Protein AF-A0A4Y2M1C1-F1 (afdb_monomer_lite)

Sequence (516 aa):
MEKAYDKTWRYGILKDLYGIGFKGNLPIFIQNFLKTRSFRVRIGNTLSDGFYQEEGVPQGSVLSVILFIIKINEVIKQLPTGVSGSLFVDDLEIHCSGEDMGFVERKLQEAVNKISEWGKKNGFQISSQKTVTIHFCRRRGLHLDPKLLLHDCTIPIVRDAKYLGLIFDSKLTFKPHVNYLKRKCIQSLNIIKMLSGTSYGAEPSALLKVYKALIQSKLDYGCVVYGSASKSVLKALDTVHHQGLRLSLGAFRTSPIQSIYVLCKEPSLEIRRERLTLNTFFKIKSNSSHPMHYKVINPIYGSLFSLRLSFTPAFGFRVGGILRNLNINDFPILEKVDEFPPWKDIKLNFIDDFEHLPKSTTSTLVYRSIFYEHRHRFSNHEPVFTDGSKSEGHVGTAVAMGNTVVSERLHKFCSVFTSEIYGIYLALTKMDSFNKNFIVYTDSKSAIEALKKINTLSHPLALKCAEMHQYLTEKGLKIAFCWIPGHAGISGNEEADQASKTASLMLENFVPLGDA

Foldseek 3Di:
DPPLQLQFALVLLLVLCVVVPDDDPPSVVSNVQAPFDWDWDDDPPDIHDIDTRPDGHDPPDPVSQVSSCSNCVCLQVQQDPQKHWDDDRPDIDIAHDDPDQVVRLVRVQSSLVSSLVVCVVRRHDDDLVPAADEAQDPDPDDDDDHFHDHPNHTHHYDQWDDDPNAIAGSPRQSLVRLVVLLVQLVVLVVVLVVQFDDVHHDQLVVLLVSCCVRRVVSLLPCLLRNVLHDPVSVVSSQVSVQSSLCSSHVHDPPDDSVVSCVVSVHDGSNVVSLVSLVLVLLVLCLDPPRPCNCCQCVPPCPVVCVVPVVDRGDSNVVNVVSCVVVVHDDFAANHQPPFDDPPDDLDAAADEQCVPPDPVPDALVNLVVSVVVVCVVVVQAFEKEKAWDADQQWTKIWIDTDPDIDIATEGNLADRLNRQLVRLLVSLVPDDDAQGEYEYEYQPPVNVVLLVPDHSPGFRSSVSSSVSVVVVVVSVYHYYYYHGHPPSPPPRHVVRVVRRVVHDHHPGHYYYSVSD

Structure (mmCIF, N/CA/C/O backbone):
data_AF-A0A4Y2M1C1-F1
#
_entry.id   AF-A0A4Y2M1C1-F1
#
loop_
_atom_site.group_PDB
_atom_site.id
_atom_site.type_symbol
_atom_site.label_atom_id
_atom_site.label_alt_id
_atom_site.label_comp_id
_atom_site.label_asym_id
_atom_site.label_entity_id
_atom_site.label_seq_id
_atom_site.pdbx_PDB_ins_code
_atom_site.Cartn_x
_atom_site.Cartn_y
_atom_site.Cartn_z
_atom_site.occupancy
_atom_site.B_iso_or_equiv
_atom_site.auth_seq_id
_atom_site.auth_comp_id
_atom_site.auth_asym_id
_atom_site.auth_atom_id
_atom_site.pdbx_PDB_model_num
ATOM 1 N N . MET A 1 1 ? -25.377 2.148 10.829 1.00 71.44 1 MET A N 1
ATOM 2 C CA . MET A 1 1 ? -26.801 2.541 10.607 1.00 71.44 1 MET A CA 1
ATOM 3 C C . MET A 1 1 ? -27.740 1.330 10.694 1.00 71.44 1 MET A C 1
ATOM 5 O O . MET A 1 1 ? -27.253 0.218 10.877 1.00 71.44 1 MET A O 1
ATOM 9 N N . GLU A 1 2 ? -29.066 1.499 10.578 1.00 71.88 2 GLU A N 1
ATOM 10 C CA . GLU A 1 2 ? -30.020 0.377 10.437 1.00 71.88 2 GLU A CA 1
ATOM 11 C C . GLU A 1 2 ? -30.509 0.227 8.993 1.00 71.88 2 GLU A C 1
ATOM 13 O O . GLU A 1 2 ? -31.069 1.171 8.443 1.00 71.88 2 GLU A O 1
ATOM 18 N N . LYS A 1 3 ? -30.334 -0.967 8.398 1.00 71.06 3 LYS A N 1
ATOM 19 C CA . LYS A 1 3 ? -30.807 -1.313 7.039 1.00 71.06 3 LYS A CA 1
ATOM 20 C C . LYS A 1 3 ? -30.492 -0.224 5.995 1.00 71.06 3 LYS A C 1
ATOM 22 O O . LYS A 1 3 ? -31.367 0.225 5.261 1.00 71.06 3 LYS A O 1
ATOM 27 N N . ALA A 1 4 ? -29.237 0.228 5.963 1.00 68.38 4 ALA A N 1
ATOM 28 C CA . ALA A 1 4 ? -28.841 1.443 5.249 1.00 68.38 4 ALA A CA 1
ATOM 29 C C . ALA A 1 4 ? -29.140 1.383 3.736 1.00 68.38 4 ALA A C 1
ATOM 31 O O . ALA A 1 4 ? -29.705 2.326 3.183 1.00 68.38 4 ALA A O 1
ATOM 32 N N . TYR A 1 5 ? -28.849 0.246 3.093 1.00 73.50 5 TYR A N 1
ATOM 33 C CA . TYR A 1 5 ? -29.121 0.019 1.668 1.00 73.50 5 TYR A CA 1
ATOM 34 C C . TYR A 1 5 ? -30.623 0.011 1.355 1.00 73.50 5 TYR A C 1
ATOM 36 O O . TYR A 1 5 ? -31.033 0.564 0.339 1.00 73.50 5 TYR A O 1
ATOM 44 N N . ASP A 1 6 ? -31.446 -0.543 2.247 1.00 72.50 6 ASP A N 1
ATOM 45 C CA . ASP A 1 6 ? -32.891 -0.706 2.031 1.00 72.50 6 ASP A CA 1
ATOM 46 C C . ASP A 1 6 ? -33.675 0.591 2.262 1.00 72.50 6 ASP A C 1
ATOM 48 O O . ASP A 1 6 ? -34.798 0.727 1.789 1.00 72.50 6 ASP A O 1
ATOM 52 N N . LYS A 1 7 ? -33.089 1.546 2.994 1.00 76.75 7 LYS A N 1
ATOM 53 C CA . LYS A 1 7 ? -33.722 2.821 3.364 1.00 76.75 7 LYS A CA 1
ATOM 54 C C . LYS A 1 7 ? -33.182 4.033 2.601 1.00 76.75 7 LYS A C 1
ATOM 56 O O . LYS A 1 7 ? -33.562 5.163 2.889 1.00 76.75 7 LYS A O 1
ATOM 61 N N . THR A 1 8 ? -32.268 3.826 1.654 1.00 78.44 8 THR A N 1
ATOM 62 C CA . THR A 1 8 ? -31.673 4.938 0.902 1.00 78.44 8 THR A CA 1
ATOM 63 C C . THR A 1 8 ? -32.717 5.588 -0.008 1.00 78.44 8 THR A C 1
ATOM 65 O O . THR A 1 8 ? -33.238 4.936 -0.912 1.00 78.44 8 THR A O 1
ATOM 68 N N . TRP A 1 9 ? -32.982 6.880 0.195 1.00 83.44 9 TRP A N 1
ATOM 69 C CA . TRP A 1 9 ? -34.006 7.610 -0.552 1.00 83.44 9 TRP A CA 1
ATOM 70 C C . TRP A 1 9 ? -33.651 7.782 -2.038 1.00 83.44 9 TRP A C 1
ATOM 72 O O . TRP A 1 9 ? -32.734 8.534 -2.389 1.00 83.44 9 TRP A O 1
ATOM 82 N N . ARG A 1 10 ? -34.402 7.119 -2.930 1.00 84.69 10 ARG A N 1
ATOM 83 C CA . ARG A 1 10 ? -34.091 7.039 -4.377 1.00 84.69 10 ARG A CA 1
ATOM 84 C C . ARG A 1 10 ? -34.072 8.391 -5.080 1.00 84.69 10 ARG A C 1
ATOM 86 O O . ARG A 1 10 ? -33.157 8.678 -5.851 1.00 84.69 10 ARG A O 1
ATOM 93 N N . TYR A 1 11 ? -35.066 9.235 -4.806 1.00 85.12 11 TYR A N 1
ATOM 94 C CA . TYR A 1 11 ? -35.112 10.584 -5.373 1.00 85.12 11 TYR A CA 1
ATOM 95 C C . TYR A 1 11 ? -33.940 11.436 -4.874 1.00 85.12 11 TYR A C 1
ATOM 97 O O . TYR A 1 11 ? -33.340 12.182 -5.646 1.00 85.12 11 TYR A O 1
ATOM 105 N N . GLY A 1 12 ? -33.562 11.261 -3.603 1.00 85.19 12 GLY A N 1
ATOM 106 C CA . GLY A 1 12 ? -32.384 11.890 -3.020 1.00 85.19 12 GLY A CA 1
ATOM 107 C C . GLY A 1 12 ? -31.105 11.560 -3.789 1.00 85.19 12 GLY A C 1
ATOM 108 O O . GLY A 1 12 ? -30.345 12.473 -4.082 1.00 85.19 12 GLY A O 1
ATOM 109 N N . ILE A 1 13 ? -30.898 10.295 -4.172 1.00 87.06 13 ILE A N 1
ATOM 110 C CA . ILE A 1 13 ? -29.743 9.875 -4.988 1.00 87.06 13 ILE A CA 1
ATOM 111 C C . ILE A 1 13 ? -29.734 10.599 -6.341 1.00 87.06 13 ILE A C 1
ATOM 113 O O . ILE A 1 13 ? -28.708 11.135 -6.748 1.00 87.06 13 ILE A O 1
ATOM 117 N N . LEU A 1 14 ? -30.871 10.629 -7.046 1.00 88.50 14 LEU A N 1
ATOM 118 C CA . LEU A 1 14 ? -30.966 11.276 -8.362 1.00 88.50 14 LEU A CA 1
ATOM 119 C C . LEU A 1 14 ? -30.714 12.786 -8.278 1.00 88.50 14 LEU A C 1
ATOM 121 O O . LEU A 1 14 ? -30.056 13.351 -9.151 1.00 88.50 14 LEU A O 1
ATOM 125 N N . LYS A 1 15 ? -31.195 13.428 -7.208 1.00 88.00 15 LYS A N 1
ATOM 126 C CA . LYS A 1 15 ? -30.933 14.842 -6.932 1.00 88.00 15 LYS A CA 1
ATOM 127 C C . LYS A 1 15 ? -29.449 15.102 -6.673 1.00 88.00 15 LYS A C 1
ATOM 129 O O . LYS A 1 15 ? -28.907 16.057 -7.223 1.00 88.00 15 LYS A O 1
ATOM 134 N N . ASP A 1 16 ? -28.801 14.257 -5.877 1.00 88.56 16 ASP A N 1
ATOM 135 C CA . ASP A 1 16 ? -27.382 14.408 -5.547 1.00 88.56 16 ASP A CA 1
ATOM 136 C C . ASP A 1 16 ? -26.507 14.175 -6.791 1.00 88.56 16 ASP A C 1
ATOM 138 O O . ASP A 1 16 ? -25.596 14.955 -7.056 1.00 88.56 16 ASP A O 1
ATOM 142 N N . LEU A 1 17 ? -26.847 13.190 -7.634 1.00 89.25 17 LEU A N 1
ATOM 143 C CA . LEU A 1 17 ? -26.194 12.968 -8.933 1.00 89.25 17 LEU A CA 1
ATOM 144 C C . LEU A 1 17 ? -26.300 14.189 -9.852 1.00 89.25 17 LEU A C 1
ATOM 146 O O . LEU A 1 17 ? -25.304 14.602 -10.448 1.00 89.25 17 LEU A O 1
ATOM 150 N N . TYR A 1 18 ? -27.491 14.785 -9.944 1.00 88.50 18 TYR A N 1
ATOM 151 C CA . TYR A 1 18 ? -27.689 16.013 -10.709 1.00 88.50 18 TYR A CA 1
ATOM 152 C C . TYR A 1 18 ? -26.870 17.179 -10.131 1.00 88.50 18 TYR A C 1
ATOM 154 O O . TYR A 1 18 ? -26.247 17.925 -10.884 1.00 88.50 18 TYR A O 1
ATOM 162 N N . GLY A 1 19 ? -26.818 17.303 -8.799 1.00 87.31 19 GLY A N 1
ATOM 163 C CA . GLY A 1 19 ? -26.030 18.318 -8.094 1.00 87.31 19 GLY A CA 1
ATOM 164 C C . GLY A 1 19 ? -24.516 18.186 -8.295 1.00 87.31 19 GLY A C 1
ATOM 165 O O . GLY A 1 19 ? -23.826 19.199 -8.353 1.00 87.31 19 GLY A O 1
ATOM 166 N N . ILE A 1 20 ? -24.006 16.962 -8.466 1.00 88.31 20 ILE A N 1
ATOM 167 C CA . ILE A 1 20 ? -22.595 16.683 -8.797 1.00 88.31 20 ILE A CA 1
ATOM 168 C C . ILE A 1 20 ? -22.270 17.036 -10.264 1.00 88.31 20 ILE A C 1
ATOM 170 O O . ILE A 1 20 ? -21.105 17.152 -10.633 1.00 88.31 20 ILE A O 1
ATOM 174 N N . GLY A 1 21 ? -23.285 17.258 -11.105 1.00 90.00 21 GLY A N 1
ATOM 175 C CA . GLY A 1 21 ? -23.121 17.658 -12.504 1.00 90.00 21 GLY A CA 1
ATOM 176 C C . GLY A 1 21 ? -23.366 16.539 -13.516 1.00 90.00 21 GLY A C 1
ATOM 177 O O . GLY A 1 21 ? -23.189 16.764 -14.714 1.00 90.00 21 GLY A O 1
ATOM 178 N N . PHE A 1 22 ? -23.821 15.357 -13.085 1.00 87.25 22 PHE A N 1
ATOM 179 C CA . PHE A 1 22 ? -24.214 14.301 -14.017 1.00 87.25 22 PHE A CA 1
ATOM 180 C C . PHE A 1 22 ? -25.509 14.679 -14.743 1.00 87.25 22 PHE A C 1
ATOM 182 O O . PHE A 1 22 ? -26.557 14.885 -14.130 1.00 87.25 22 PHE A O 1
ATOM 189 N N . LYS A 1 23 ? -25.436 14.746 -16.075 1.00 87.69 23 LYS A N 1
ATOM 190 C CA . LYS A 1 23 ? -26.544 15.116 -16.969 1.00 87.69 23 LYS A CA 1
ATOM 191 C C . LYS A 1 23 ? -26.656 14.129 -18.139 1.00 87.69 23 LYS A C 1
ATOM 193 O O . LYS A 1 23 ? -25.765 13.313 -18.364 1.00 87.69 23 LYS A O 1
ATOM 198 N N . GLY A 1 24 ? -27.760 14.201 -18.884 1.00 88.25 24 GLY A N 1
ATOM 199 C CA . GLY A 1 24 ? -27.996 13.375 -20.073 1.00 88.25 24 GLY A CA 1
ATOM 200 C C . GLY A 1 24 ? -28.459 11.950 -19.752 1.00 88.25 24 GLY A C 1
ATOM 201 O O . GLY A 1 24 ? -29.277 11.737 -18.858 1.00 88.25 24 GLY A O 1
ATOM 202 N N . ASN A 1 25 ? -27.943 10.968 -20.494 1.00 89.25 25 ASN A N 1
ATOM 203 C CA . ASN A 1 25 ? -28.447 9.588 -20.467 1.00 89.25 25 ASN A CA 1
ATOM 204 C C . ASN A 1 25 ? -28.099 8.816 -19.186 1.00 89.25 25 ASN A C 1
ATOM 206 O O . ASN A 1 25 ? -28.823 7.894 -18.812 1.00 89.25 25 ASN A O 1
ATOM 210 N N . LEU A 1 26 ? -27.017 9.180 -18.492 1.00 87.75 26 LEU A N 1
ATOM 211 C CA . LEU A 1 26 ? -26.563 8.444 -17.311 1.00 87.75 26 LEU A CA 1
ATOM 212 C C . LEU A 1 26 ? -27.557 8.538 -16.129 1.00 87.75 26 LEU A C 1
ATOM 214 O O . LEU A 1 26 ? -27.946 7.487 -15.618 1.00 87.75 26 LEU A O 1
ATOM 218 N N . PRO A 1 27 ? -28.048 9.726 -15.710 1.00 87.94 27 PRO A N 1
ATOM 219 C CA . PRO A 1 27 ? -29.110 9.813 -14.704 1.00 87.94 27 PRO A CA 1
ATOM 220 C C . PRO A 1 27 ? -30.395 9.066 -15.084 1.00 87.94 27 PRO A C 1
ATOM 222 O O . PRO A 1 27 ? -31.027 8.476 -14.211 1.00 87.94 27 PRO A O 1
ATOM 225 N N . ILE A 1 28 ? -30.766 9.041 -16.372 1.00 88.62 28 ILE A N 1
ATOM 226 C CA . ILE A 1 28 ? -31.945 8.307 -16.870 1.00 88.62 28 ILE A CA 1
ATOM 227 C C . ILE A 1 28 ? -31.738 6.798 -16.704 1.00 88.62 28 ILE A C 1
ATOM 229 O O . ILE A 1 28 ? -32.614 6.097 -16.197 1.00 88.62 28 ILE A O 1
ATOM 233 N N . PHE A 1 29 ? -30.554 6.298 -17.067 1.00 90.44 29 PHE A N 1
ATOM 234 C CA . PHE A 1 29 ? -30.182 4.904 -16.844 1.00 90.44 29 PHE A CA 1
ATOM 235 C C . PHE A 1 29 ? -30.246 4.538 -15.356 1.00 90.44 29 PHE A C 1
ATOM 237 O O . PHE A 1 29 ? -30.855 3.531 -15.001 1.00 90.44 29 PHE A O 1
ATOM 244 N N . ILE A 1 30 ? -29.686 5.374 -14.476 1.00 90.19 30 ILE A N 1
ATOM 245 C CA . ILE A 1 30 ? -29.712 5.146 -13.023 1.00 90.19 30 ILE A CA 1
ATOM 246 C C . ILE A 1 30 ? -31.150 5.187 -12.489 1.00 90.19 30 ILE A C 1
ATOM 248 O O . ILE A 1 30 ? -31.534 4.341 -11.683 1.00 90.19 30 ILE A O 1
ATOM 252 N N . GLN A 1 31 ? -31.976 6.119 -12.963 1.00 89.31 31 GLN A N 1
ATOM 253 C CA . GLN A 1 31 ? -33.388 6.188 -12.597 1.00 89.31 31 GLN A CA 1
ATOM 254 C C . GLN A 1 31 ? -34.124 4.899 -12.980 1.00 89.31 31 GLN A C 1
ATOM 256 O O . GLN A 1 31 ? -34.853 4.347 -12.158 1.00 89.31 31 GLN A O 1
ATOM 261 N N . ASN A 1 32 ? -33.913 4.393 -14.196 1.00 88.56 32 ASN A N 1
ATOM 262 C CA . ASN A 1 32 ? -34.500 3.131 -14.647 1.00 88.56 32 ASN A CA 1
ATOM 263 C C . ASN A 1 32 ? -33.947 1.934 -13.866 1.00 88.56 32 ASN A C 1
ATOM 265 O O . ASN A 1 32 ? -34.693 1.019 -13.532 1.00 88.56 32 ASN A O 1
ATOM 269 N N . PHE A 1 33 ? -32.662 1.959 -13.507 1.00 87.88 33 PHE A N 1
ATOM 270 C CA . PHE A 1 33 ? -32.041 0.934 -12.674 1.00 87.88 33 PHE A CA 1
ATOM 271 C C . PHE A 1 33 ? -32.681 0.845 -11.278 1.00 87.88 33 PHE A C 1
ATOM 273 O O . PHE A 1 33 ? -32.842 -0.266 -10.764 1.00 87.88 33 PHE A O 1
ATOM 280 N N . LEU A 1 34 ? -33.053 1.985 -10.686 1.00 85.88 34 LEU A N 1
ATOM 281 C CA . LEU A 1 34 ? -33.686 2.073 -9.365 1.00 85.88 34 LEU A CA 1
ATOM 282 C C . LEU A 1 34 ? -35.203 1.816 -9.389 1.00 85.88 34 LEU A C 1
ATOM 284 O O . LEU A 1 34 ? -35.771 1.474 -8.353 1.00 85.88 34 LEU A O 1
ATOM 288 N N . LYS A 1 35 ? -35.871 1.978 -10.538 1.00 84.25 35 LYS A N 1
ATOM 289 C CA . LYS A 1 35 ? -37.320 1.767 -10.684 1.00 84.25 35 LYS A CA 1
ATOM 290 C C . LYS A 1 35 ? -37.694 0.279 -10.742 1.00 84.25 35 LYS A C 1
ATOM 292 O O . LYS A 1 35 ? -36.907 -0.567 -11.163 1.00 84.25 35 LYS A O 1
ATOM 297 N N . THR A 1 36 ? -38.934 -0.016 -10.327 1.00 75.25 36 THR A N 1
ATOM 298 C CA . THR A 1 36 ? -39.643 -1.295 -10.557 1.00 75.25 36 THR A CA 1
ATOM 299 C C . THR A 1 36 ? -38.836 -2.546 -10.194 1.00 75.25 36 THR A C 1
ATOM 301 O O . THR A 1 36 ? -38.647 -3.445 -11.013 1.00 75.25 36 THR A O 1
ATOM 304 N N . ARG A 1 37 ? -38.338 -2.613 -8.955 1.00 74.94 37 ARG A N 1
ATOM 305 C CA . ARG A 1 37 ? -37.625 -3.790 -8.441 1.00 74.94 37 ARG A CA 1
ATOM 306 C C . ARG A 1 37 ? -38.534 -4.627 -7.555 1.00 74.94 37 ARG A C 1
ATOM 308 O O . ARG A 1 37 ? -39.185 -4.104 -6.655 1.00 74.94 37 ARG A O 1
ATOM 315 N N . SER A 1 38 ? -38.545 -5.930 -7.804 1.00 81.75 38 SER A N 1
ATOM 316 C CA . SER A 1 38 ? -39.160 -6.918 -6.926 1.00 81.75 38 SER A CA 1
ATOM 317 C C . SER A 1 38 ? -38.194 -8.069 -6.679 1.00 81.75 38 SER A C 1
ATOM 319 O O . SER A 1 38 ? -37.316 -8.338 -7.502 1.00 81.75 38 SER A O 1
ATOM 321 N N . PHE A 1 39 ? -38.334 -8.734 -5.538 1.00 83.31 39 PHE A N 1
ATOM 322 C CA . PHE A 1 39 ? -37.587 -9.947 -5.225 1.00 83.31 39 PHE A CA 1
ATOM 323 C C . PHE A 1 39 ? -38.504 -11.005 -4.609 1.00 83.31 39 PHE A C 1
ATOM 325 O O . PHE A 1 39 ? -39.583 -10.704 -4.098 1.00 83.31 39 PHE A O 1
ATOM 332 N N . ARG A 1 40 ? -38.072 -12.265 -4.696 1.00 87.19 40 ARG A N 1
ATOM 333 C CA . ARG A 1 40 ? -38.721 -13.441 -4.103 1.00 87.19 40 ARG A CA 1
ATOM 334 C C . ARG A 1 40 ? -37.648 -14.340 -3.512 1.00 87.19 40 ARG A C 1
ATOM 336 O O . ARG A 1 40 ? -36.540 -14.405 -4.044 1.00 87.19 40 ARG A O 1
ATOM 343 N N . VAL A 1 41 ? -37.975 -15.047 -2.441 1.00 87.88 41 VAL A N 1
ATOM 344 C CA . VAL A 1 41 ? -37.089 -16.031 -1.814 1.00 87.88 41 VAL A CA 1
ATOM 345 C C . VAL A 1 41 ? -37.477 -17.419 -2.313 1.00 87.88 41 VAL A C 1
ATOM 347 O O . VAL A 1 41 ? -38.655 -17.770 -2.311 1.00 87.88 41 VAL A O 1
ATOM 350 N N . ARG A 1 42 ? -36.495 -18.217 -2.746 1.00 91.81 42 ARG A N 1
ATOM 351 C CA . ARG A 1 42 ? -36.698 -19.616 -3.143 1.00 91.81 42 ARG A CA 1
ATOM 352 C C . ARG A 1 42 ? -36.168 -20.548 -2.059 1.00 91.81 42 ARG A C 1
ATOM 354 O O . ARG A 1 42 ? -34.986 -20.484 -1.734 1.00 91.81 42 ARG A O 1
ATOM 361 N N . ILE A 1 43 ? -37.016 -21.441 -1.556 1.00 91.56 43 ILE A N 1
ATOM 362 C CA . ILE A 1 43 ? -36.621 -22.547 -0.673 1.00 91.56 43 ILE A CA 1
ATOM 363 C C . ILE A 1 43 ? -37.020 -23.848 -1.371 1.00 91.56 43 ILE A C 1
ATOM 365 O O . ILE A 1 43 ? -38.206 -24.127 -1.544 1.00 91.56 43 ILE A O 1
ATOM 369 N N . GLY A 1 44 ? -36.028 -24.620 -1.826 1.00 91.00 44 GLY A N 1
ATOM 370 C CA . GLY A 1 44 ? -36.254 -25.816 -2.642 1.00 91.00 44 GLY A CA 1
ATOM 371 C C . GLY A 1 44 ? -36.987 -25.485 -3.948 1.00 91.00 44 GLY A C 1
ATOM 372 O O . GLY A 1 44 ? -36.466 -24.751 -4.791 1.00 91.00 44 GLY A O 1
ATOM 373 N N . ASN A 1 45 ? -38.210 -26.001 -4.099 1.00 91.81 45 ASN A N 1
ATOM 374 C CA . ASN A 1 45 ? -39.081 -25.750 -5.257 1.00 91.81 45 ASN A CA 1
ATOM 375 C C . ASN A 1 45 ? -40.188 -24.719 -4.999 1.00 91.81 45 ASN A C 1
ATOM 377 O O . ASN A 1 45 ? -40.954 -24.405 -5.905 1.00 91.81 45 ASN A O 1
ATOM 381 N N . THR A 1 46 ? -40.255 -24.164 -3.794 1.00 90.75 46 THR A N 1
ATOM 382 C CA . THR A 1 46 ? -41.246 -23.158 -3.402 1.00 90.75 46 THR A CA 1
ATOM 383 C C . THR A 1 46 ? -40.664 -21.752 -3.501 1.00 90.75 46 THR A C 1
ATOM 385 O O . THR A 1 46 ? -39.535 -21.502 -3.068 1.00 90.75 46 THR A O 1
ATOM 388 N N . LEU A 1 47 ? -41.441 -20.832 -4.073 1.00 92.31 47 LEU A N 1
ATOM 389 C CA . LEU A 1 47 ? -41.142 -19.402 -4.147 1.00 92.31 47 LEU A CA 1
ATOM 390 C C . LEU A 1 47 ? -42.055 -18.647 -3.181 1.00 92.31 47 LEU A C 1
ATOM 392 O O . LEU A 1 47 ? -43.239 -18.960 -3.093 1.00 92.31 47 LEU A O 1
ATOM 396 N N . SER A 1 48 ? -41.512 -17.646 -2.492 1.00 92.50 48 SER A N 1
ATOM 397 C CA . SER A 1 48 ? -42.317 -16.685 -1.737 1.00 92.50 48 SER A CA 1
ATOM 398 C C . SER A 1 48 ? -43.126 -15.783 -2.668 1.00 92.50 48 SER A C 1
ATOM 400 O O . SER A 1 48 ? -42.838 -15.674 -3.867 1.00 92.50 48 SER A O 1
ATOM 402 N N . ASP A 1 49 ? -44.056 -15.034 -2.084 1.00 89.44 49 ASP A N 1
ATOM 403 C CA . ASP A 1 49 ? -44.710 -13.924 -2.767 1.00 89.44 49 ASP A CA 1
ATOM 404 C C . ASP A 1 49 ? -43.699 -12.873 -3.244 1.00 89.44 49 ASP A C 1
ATOM 406 O O . ASP A 1 49 ? -42.596 -12.728 -2.699 1.00 89.44 49 ASP A O 1
ATOM 410 N N . GLY A 1 50 ? -44.084 -12.159 -4.305 1.00 84.50 50 GLY A N 1
ATOM 411 C CA . GLY A 1 50 ? -43.336 -11.033 -4.853 1.00 84.50 50 GLY A CA 1
ATOM 412 C C . GLY A 1 50 ? -43.333 -9.859 -3.892 1.00 84.50 50 GLY A C 1
ATOM 413 O O . GLY A 1 50 ? -44.373 -9.249 -3.672 1.00 84.50 50 GLY A O 1
ATOM 414 N N . PHE A 1 51 ? -42.161 -9.503 -3.373 1.00 82.38 51 PHE A N 1
ATOM 415 C CA . PHE A 1 51 ? -41.997 -8.284 -2.597 1.00 82.38 51 PHE A CA 1
ATOM 416 C C . PHE A 1 51 ? -41.520 -7.156 -3.509 1.00 82.38 51 PHE A C 1
ATOM 418 O O . PHE A 1 51 ? -40.452 -7.260 -4.118 1.00 82.38 51 PHE A O 1
ATOM 425 N N . TYR A 1 52 ? -42.301 -6.080 -3.609 1.00 81.00 52 TYR A N 1
ATOM 426 C CA . TYR A 1 52 ? -41.903 -4.870 -4.324 1.00 81.00 52 TYR A CA 1
ATOM 427 C C . TYR A 1 52 ? -41.068 -3.980 -3.414 1.00 81.00 52 TYR A C 1
ATOM 429 O O . TYR A 1 52 ? -41.474 -3.631 -2.310 1.00 81.00 52 TYR A O 1
ATOM 437 N N . GLN A 1 53 ? -39.889 -3.598 -3.891 1.00 73.19 53 GLN A N 1
ATOM 438 C CA . GLN A 1 53 ? -39.007 -2.706 -3.163 1.00 73.19 53 GLN A CA 1
ATOM 439 C C . GLN A 1 53 ? -39.237 -1.268 -3.643 1.00 73.19 53 GLN A C 1
ATOM 441 O O . GLN A 1 53 ? -38.827 -0.904 -4.751 1.00 73.19 53 GLN A O 1
ATOM 446 N N . GLU A 1 54 ? -39.883 -0.447 -2.815 1.00 72.75 54 GLU A N 1
ATOM 447 C CA . GLU A 1 54 ? -40.196 0.960 -3.124 1.00 72.75 54 GLU A CA 1
ATOM 448 C C . GLU A 1 54 ? -39.045 1.925 -2.810 1.00 72.75 54 GLU A C 1
ATOM 450 O O . GLU A 1 54 ? -38.831 2.884 -3.551 1.00 72.75 54 GLU A O 1
ATOM 455 N N . GLU A 1 55 ? -38.244 1.619 -1.789 1.00 74.06 55 GLU A N 1
ATOM 456 C CA . GLU A 1 55 ? -37.103 2.426 -1.342 1.00 74.06 55 GLU A CA 1
ATOM 457 C C . GLU A 1 55 ? -35.805 1.617 -1.302 1.00 74.06 55 GLU A C 1
ATOM 459 O O . GLU A 1 55 ? -35.803 0.384 -1.354 1.00 74.06 55 GLU A O 1
ATOM 464 N N . GLY A 1 56 ? -34.678 2.324 -1.248 1.00 77.56 56 GLY A N 1
ATOM 465 C CA . GLY A 1 56 ? -33.363 1.707 -1.197 1.00 77.56 56 GLY A CA 1
ATOM 466 C C . GLY A 1 56 ? -32.777 1.349 -2.558 1.00 77.56 56 GLY A C 1
ATOM 467 O O . GLY A 1 56 ? -33.388 1.521 -3.621 1.00 77.56 56 GLY A O 1
ATOM 468 N N . VAL A 1 57 ? -31.543 0.859 -2.503 1.00 82.75 57 VAL A N 1
ATOM 469 C CA . VAL A 1 57 ? -30.740 0.461 -3.660 1.00 82.75 57 VAL A CA 1
ATOM 470 C C . VAL A 1 57 ? -30.679 -1.074 -3.780 1.00 82.75 57 VAL A C 1
ATOM 472 O O . VAL A 1 57 ? -30.647 -1.763 -2.758 1.00 82.75 57 VAL A O 1
ATOM 475 N N . PRO A 1 58 ? -30.638 -1.646 -4.999 1.00 78.38 58 PRO A N 1
ATOM 476 C CA . PRO A 1 58 ? -30.604 -3.099 -5.190 1.00 78.38 58 PRO A CA 1
ATOM 477 C C . PRO A 1 58 ? -29.400 -3.773 -4.519 1.00 78.38 58 PRO A C 1
ATOM 479 O O . PRO A 1 58 ? -28.255 -3.559 -4.927 1.00 78.38 58 PRO A O 1
ATOM 482 N N . GLN A 1 59 ? -29.643 -4.617 -3.517 1.00 75.44 59 GLN A N 1
ATOM 483 C CA . GLN A 1 59 ? -28.587 -5.413 -2.887 1.00 75.44 59 GLN A CA 1
ATOM 484 C C . GLN A 1 59 ? -27.957 -6.389 -3.896 1.00 75.44 59 GLN A C 1
ATOM 486 O O . GLN A 1 59 ? -28.636 -6.941 -4.759 1.00 75.44 59 GLN A O 1
ATOM 491 N N . GLY A 1 60 ? -26.639 -6.582 -3.802 1.00 75.69 60 GLY A N 1
ATOM 492 C CA . GLY A 1 60 ? -25.874 -7.448 -4.710 1.00 75.69 60 GLY A CA 1
ATOM 493 C C . GLY A 1 60 ? -25.415 -6.785 -6.015 1.00 75.69 60 GLY A C 1
ATOM 494 O O . GLY A 1 60 ? -24.633 -7.386 -6.746 1.00 75.69 60 GLY A O 1
ATOM 495 N N . SER A 1 61 ? -25.826 -5.543 -6.301 1.00 83.12 61 SER A N 1
ATOM 496 C CA . SER A 1 61 ? -25.299 -4.781 -7.441 1.00 83.12 61 SER A CA 1
ATOM 497 C C . SER A 1 61 ? -24.111 -3.901 -7.043 1.00 83.12 61 SER A C 1
ATOM 499 O O . SER A 1 61 ? -24.164 -3.170 -6.053 1.00 83.12 61 SER A O 1
ATOM 501 N N . VAL A 1 62 ? -23.057 -3.921 -7.865 1.00 84.56 62 VAL A N 1
ATOM 502 C CA . VAL A 1 62 ? -21.859 -3.074 -7.707 1.00 84.56 62 VAL A CA 1
ATOM 503 C C . VAL A 1 62 ? -22.224 -1.585 -7.729 1.00 84.56 62 VAL A C 1
ATOM 505 O O . VAL A 1 62 ? -21.719 -0.807 -6.922 1.00 84.56 62 VAL A O 1
ATOM 508 N N . LEU A 1 63 ? -23.154 -1.191 -8.606 1.00 87.06 63 LEU A N 1
ATOM 509 C CA . LEU A 1 63 ? -23.587 0.202 -8.740 1.00 87.06 63 LEU A CA 1
ATOM 510 C C . LEU A 1 63 ? -24.279 0.710 -7.467 1.00 87.06 63 LEU A C 1
ATOM 512 O O . LEU A 1 63 ? -24.124 1.869 -7.097 1.00 87.06 63 LEU A O 1
ATOM 516 N N . SER A 1 64 ? -25.001 -0.159 -6.762 1.00 86.62 64 SER A N 1
ATOM 517 C CA . SER A 1 64 ? -25.737 0.204 -5.551 1.00 86.62 64 SER A CA 1
ATOM 518 C C . SER A 1 64 ? -24.818 0.650 -4.414 1.00 86.62 64 SER A C 1
ATOM 520 O O . SER A 1 64 ? -25.185 1.551 -3.666 1.00 86.62 64 SER A O 1
ATOM 522 N N . VAL A 1 65 ? -23.609 0.082 -4.314 1.00 87.00 65 VAL A N 1
ATOM 523 C CA . VAL A 1 65 ? -22.585 0.514 -3.346 1.00 87.00 65 VAL A CA 1
ATOM 524 C C . VAL A 1 65 ? -22.144 1.948 -3.638 1.00 87.00 65 VAL A C 1
ATOM 526 O O . VAL A 1 65 ? -22.074 2.769 -2.729 1.00 87.00 65 VAL A O 1
ATOM 529 N N . ILE A 1 66 ? -21.911 2.278 -4.911 1.00 88.31 66 ILE A N 1
ATOM 530 C CA . ILE A 1 66 ? -21.503 3.625 -5.334 1.00 88.31 66 ILE A CA 1
ATOM 531 C C . ILE A 1 66 ? -22.620 4.635 -5.053 1.00 88.31 66 ILE A C 1
ATOM 533 O O . ILE A 1 66 ? -22.370 5.678 -4.455 1.00 88.31 66 ILE A O 1
ATOM 537 N N . LEU A 1 67 ? -23.859 4.312 -5.435 1.00 88.88 67 LEU A N 1
ATOM 538 C CA . LEU A 1 67 ? -25.016 5.182 -5.205 1.00 88.88 67 LEU A CA 1
ATOM 539 C C . LEU A 1 67 ? -25.269 5.417 -3.711 1.00 88.88 67 LEU A C 1
ATOM 541 O O . LEU A 1 67 ? -25.568 6.540 -3.305 1.00 88.88 67 LEU A O 1
ATOM 545 N N . PHE A 1 68 ? -25.104 4.376 -2.893 1.00 87.88 68 PHE A N 1
ATOM 546 C CA . PHE A 1 68 ? -25.170 4.490 -1.442 1.00 87.88 68 PHE A CA 1
ATOM 547 C C . PHE A 1 68 ? -24.081 5.427 -0.904 1.00 87.88 68 PHE A C 1
ATOM 549 O O . PHE A 1 68 ? -24.407 6.357 -0.171 1.00 87.88 68 PHE A O 1
ATOM 556 N N . ILE A 1 69 ? -22.817 5.236 -1.309 1.00 88.25 69 ILE A N 1
ATOM 557 C CA . ILE A 1 69 ? -21.676 6.073 -0.894 1.00 88.25 69 ILE A CA 1
ATOM 558 C C . ILE A 1 69 ? -21.907 7.544 -1.248 1.00 88.25 69 ILE A C 1
ATOM 560 O O . ILE A 1 69 ? -21.737 8.407 -0.389 1.00 88.25 69 ILE A O 1
ATOM 564 N N . ILE A 1 70 ? -22.340 7.832 -2.481 1.00 87.50 70 ILE A N 1
ATOM 565 C CA . ILE A 1 70 ? -22.673 9.198 -2.916 1.00 87.50 70 ILE A CA 1
ATOM 566 C C . ILE A 1 70 ? -23.693 9.815 -1.963 1.00 87.50 70 ILE A C 1
ATOM 568 O O . ILE A 1 70 ? -23.511 10.943 -1.511 1.00 87.50 70 ILE A O 1
ATOM 572 N N . LYS A 1 71 ? -24.737 9.055 -1.615 1.00 87.69 71 LYS A N 1
ATOM 573 C CA . LYS A 1 71 ? -25.798 9.560 -0.753 1.00 87.69 71 LYS A CA 1
ATOM 574 C C . LYS A 1 71 ? -25.331 9.791 0.682 1.00 87.69 71 LYS A C 1
ATOM 576 O O . LYS A 1 71 ? -25.699 10.793 1.294 1.00 87.69 71 LYS A O 1
ATOM 581 N N . ILE A 1 72 ? -24.549 8.864 1.234 1.00 88.38 72 ILE A N 1
ATOM 582 C CA . ILE A 1 72 ? -24.138 8.924 2.635 1.00 88.38 72 ILE A CA 1
ATOM 583 C C . ILE A 1 72 ? -23.020 9.940 2.884 1.00 88.38 72 ILE A C 1
ATOM 585 O O . ILE A 1 72 ? -22.993 10.549 3.949 1.00 88.38 72 ILE A O 1
ATOM 589 N N . ASN A 1 73 ? -22.158 10.213 1.899 1.00 87.94 73 ASN A N 1
ATOM 590 C CA . ASN A 1 73 ? -21.046 11.160 2.033 1.00 87.94 73 ASN A CA 1
ATOM 591 C C . ASN A 1 73 ? -21.488 12.584 2.420 1.00 87.94 73 ASN A C 1
ATOM 593 O O . ASN A 1 73 ? -20.739 13.303 3.084 1.00 87.94 73 ASN A O 1
ATOM 597 N N . GLU A 1 74 ? -22.716 12.986 2.081 1.00 86.38 74 GLU A N 1
ATOM 598 C CA . GLU A 1 74 ? -23.277 14.286 2.473 1.00 86.38 74 GLU A CA 1
ATOM 599 C C . GLU A 1 74 ? -23.449 14.449 3.995 1.00 86.38 74 GLU A C 1
ATOM 601 O O . GLU A 1 74 ? -23.550 15.581 4.475 1.00 86.38 74 GLU A O 1
ATOM 606 N N . VAL A 1 75 ? -23.449 13.355 4.772 1.00 89.94 75 VAL A N 1
ATOM 607 C CA . VAL A 1 75 ? -23.590 13.400 6.238 1.00 89.94 75 VAL A CA 1
ATOM 608 C C . VAL A 1 75 ? -22.434 14.148 6.904 1.00 89.94 75 VAL A C 1
ATOM 610 O O . VAL A 1 75 ? -22.653 14.917 7.838 1.00 89.94 75 VAL A O 1
ATOM 613 N N . ILE A 1 76 ? -21.208 13.992 6.388 1.00 89.81 76 ILE A N 1
ATOM 614 C CA . ILE A 1 76 ? -20.011 14.647 6.939 1.00 89.81 76 ILE A CA 1
ATOM 615 C C . ILE A 1 76 ? -20.102 16.166 6.755 1.00 89.81 76 ILE A C 1
ATOM 617 O O . ILE A 1 76 ? -19.636 16.923 7.604 1.00 89.81 76 ILE A O 1
ATOM 621 N N . LYS A 1 77 ? -20.769 16.632 5.693 1.00 88.75 77 LYS A N 1
ATOM 622 C CA . LYS A 1 77 ? -20.965 18.067 5.440 1.00 88.75 77 LYS A CA 1
ATOM 623 C C . LYS A 1 77 ? -21.911 18.732 6.445 1.00 88.75 77 LYS A C 1
ATOM 625 O O . LYS A 1 77 ? -21.960 19.954 6.499 1.00 88.75 77 LYS A O 1
ATOM 630 N N . GLN A 1 78 ? -22.653 17.952 7.235 1.00 91.88 78 GLN A N 1
ATOM 631 C CA . GLN A 1 78 ? -23.544 18.474 8.277 1.00 91.88 78 GLN A CA 1
ATOM 632 C C . GLN A 1 78 ? -22.823 18.740 9.603 1.00 91.88 78 GLN A C 1
ATOM 634 O O . GLN A 1 78 ? -23.416 19.308 10.523 1.00 91.88 78 GLN A O 1
ATOM 639 N N . LEU A 1 79 ? -21.566 18.307 9.737 1.00 93.62 79 LEU A N 1
ATOM 640 C CA . LEU A 1 79 ? -20.830 18.441 10.987 1.00 93.62 79 LEU A CA 1
ATOM 641 C C . LEU A 1 79 ? -20.540 19.920 11.294 1.00 93.62 79 LEU A C 1
ATOM 643 O O . LEU A 1 79 ? -20.139 20.673 10.405 1.00 93.62 79 LEU A O 1
ATOM 647 N N . PRO A 1 80 ? -20.741 20.364 12.547 1.00 93.62 80 PRO A N 1
ATOM 648 C CA . PRO A 1 80 ? -20.424 21.726 12.946 1.00 93.62 80 PRO A CA 1
ATOM 649 C C . PRO A 1 80 ? -18.911 21.972 12.952 1.00 93.62 80 PRO A C 1
ATOM 651 O O . PRO A 1 80 ? -18.110 21.065 13.185 1.00 93.62 80 PRO A O 1
ATOM 654 N N . THR A 1 81 ? -18.516 23.236 12.796 1.00 90.19 81 THR A N 1
ATOM 655 C CA . THR A 1 81 ? -17.114 23.652 12.909 1.00 90.19 81 THR A CA 1
ATOM 656 C C . THR A 1 81 ? -16.521 23.210 14.250 1.00 90.19 81 THR A C 1
ATOM 658 O O . THR A 1 81 ? -17.096 23.474 15.314 1.00 90.19 81 THR A O 1
ATOM 661 N N . GLY A 1 82 ? -15.358 22.555 14.183 1.00 89.44 82 GLY A N 1
ATOM 662 C CA . GLY A 1 82 ? -14.646 21.985 15.332 1.00 89.44 82 GLY A CA 1
ATOM 663 C C . GLY A 1 82 ? -14.906 20.492 15.566 1.00 89.44 82 GLY A C 1
ATOM 664 O O . GLY A 1 82 ? -14.160 19.873 16.320 1.00 89.44 82 GLY A O 1
ATOM 665 N N . VAL A 1 83 ? -15.900 19.900 14.896 1.00 94.19 83 VAL A N 1
ATOM 666 C CA . VAL A 1 83 ? -16.140 18.452 14.901 1.00 94.19 83 VAL A CA 1
ATOM 667 C C . VAL A 1 83 ? -15.655 17.872 13.581 1.00 94.19 83 VAL A C 1
ATOM 669 O O . VAL A 1 83 ? -16.011 18.345 12.506 1.00 94.19 83 VAL A O 1
ATOM 672 N N . SER A 1 84 ? -14.815 16.851 13.669 1.00 92.44 84 SER A N 1
ATOM 673 C CA . SER A 1 84 ? -14.381 16.070 12.514 1.00 92.44 84 SER A CA 1
ATOM 674 C C . SER A 1 84 ? -15.133 14.749 12.488 1.00 92.44 84 SER A C 1
ATOM 676 O O . SER A 1 84 ? -15.617 14.283 13.518 1.00 92.44 84 SER A O 1
ATOM 678 N N . GLY A 1 85 ? -15.229 14.138 11.314 1.00 91.75 85 GLY A N 1
ATOM 679 C CA . GLY A 1 85 ? -15.825 12.821 11.186 1.00 91.75 85 GLY A CA 1
ATOM 680 C C . GLY A 1 85 ? -15.214 12.025 10.053 1.00 91.75 85 GLY A C 1
ATOM 681 O O . GLY A 1 85 ? -14.622 12.577 9.124 1.00 91.75 85 GLY A O 1
ATOM 682 N N . SER A 1 86 ? -15.352 10.715 10.167 1.00 90.19 86 SER A N 1
ATOM 683 C CA . SER A 1 86 ? -14.912 9.736 9.191 1.00 90.19 86 SER A CA 1
ATOM 684 C C . SER A 1 86 ? -16.062 8.790 8.893 1.00 90.19 86 SER A C 1
ATOM 686 O O . SER A 1 86 ? -16.803 8.392 9.790 1.00 90.19 86 SER A O 1
ATOM 688 N N . LEU A 1 87 ? -16.223 8.442 7.623 1.00 89.75 87 LEU A N 1
ATOM 689 C CA . LEU A 1 87 ? -17.284 7.563 7.161 1.00 89.75 87 LEU A CA 1
ATOM 690 C C . LEU A 1 87 ? -16.663 6.428 6.360 1.00 89.75 87 LEU A C 1
ATOM 692 O O . LEU A 1 87 ? -15.907 6.657 5.415 1.00 89.75 87 LEU A O 1
ATOM 696 N N . PHE A 1 88 ? -17.012 5.203 6.728 1.00 86.81 88 PHE A N 1
ATOM 697 C CA . PHE A 1 88 ? -16.655 4.011 5.983 1.00 86.81 88 PHE A CA 1
ATOM 698 C C . PHE A 1 88 ? -17.915 3.194 5.727 1.00 86.81 88 PHE A C 1
ATOM 700 O O . PHE A 1 88 ? -18.378 2.449 6.587 1.00 86.81 88 PHE A O 1
ATOM 707 N N . VAL A 1 89 ? -18.474 3.345 4.524 1.00 83.19 89 VAL A N 1
ATOM 708 C CA . VAL A 1 89 ? -19.762 2.748 4.148 1.00 83.19 89 VAL A CA 1
ATOM 709 C C . VAL A 1 89 ? -20.855 3.169 5.144 1.00 83.19 89 VAL A C 1
ATOM 711 O O . VAL A 1 89 ? -21.321 4.301 5.066 1.00 83.19 89 VAL A O 1
ATOM 714 N N . ASP A 1 90 ? -21.278 2.302 6.064 1.00 81.94 90 ASP A N 1
ATOM 715 C CA . ASP A 1 90 ? -22.346 2.554 7.037 1.00 81.94 90 ASP A CA 1
ATOM 716 C C . ASP A 1 90 ? -21.850 2.825 8.470 1.00 81.94 90 ASP A C 1
ATOM 718 O O . ASP A 1 90 ? -22.671 3.131 9.352 1.00 81.94 90 ASP A O 1
ATOM 722 N N . ASP A 1 91 ? -20.534 2.737 8.685 1.00 87.00 91 ASP A N 1
ATOM 723 C CA . ASP A 1 91 ? -19.848 3.091 9.926 1.00 87.00 91 ASP A CA 1
ATOM 724 C C . ASP A 1 91 ? -19.465 4.578 9.896 1.00 87.00 91 ASP A C 1
ATOM 726 O O . ASP A 1 91 ? -18.595 4.998 9.131 1.00 87.00 91 ASP A O 1
ATOM 730 N N . LEU A 1 92 ? -20.122 5.376 10.743 1.00 91.06 92 LEU A N 1
ATOM 731 C CA . LEU A 1 92 ? -19.853 6.803 10.931 1.00 91.06 92 LEU A CA 1
ATOM 732 C C . LEU A 1 92 ? -19.176 7.027 12.284 1.00 91.06 92 LEU A C 1
ATOM 734 O O . LEU A 1 92 ? -19.709 6.642 13.325 1.00 91.06 92 LEU A O 1
ATOM 738 N N . GLU A 1 93 ? -18.035 7.701 12.262 1.00 93.69 93 GLU A N 1
ATOM 739 C CA . GLU A 1 93 ? -17.313 8.181 13.433 1.00 93.69 93 GLU A CA 1
ATOM 740 C C . GLU A 1 93 ? -17.295 9.710 13.425 1.00 93.69 93 GLU A C 1
ATOM 742 O O . GLU A 1 93 ? -17.116 10.334 12.380 1.00 93.69 93 GLU A O 1
ATOM 747 N N . ILE A 1 94 ? -17.511 10.312 14.594 1.00 95.19 94 ILE A N 1
ATOM 748 C CA . ILE A 1 94 ? -17.347 11.748 14.812 1.00 95.19 94 ILE A CA 1
ATOM 749 C C . ILE A 1 94 ? -16.509 11.964 16.064 1.00 95.19 94 ILE A C 1
ATOM 751 O O . ILE A 1 94 ? -16.670 11.252 17.058 1.00 95.19 94 ILE A O 1
ATOM 755 N N . HIS A 1 95 ? -15.638 12.964 16.033 1.00 94.44 95 HIS A N 1
ATOM 756 C CA . HIS A 1 95 ? -14.778 13.297 17.156 1.00 94.44 95 HIS A CA 1
ATOM 757 C C . HIS A 1 95 ? -14.567 14.800 17.299 1.00 94.44 95 HIS A C 1
ATOM 759 O O . HIS A 1 95 ? -14.590 15.577 16.342 1.00 94.44 95 HIS A O 1
ATOM 765 N N . CYS A 1 96 ? -14.322 15.195 18.543 1.00 94.06 96 CYS A N 1
ATOM 766 C CA . CYS A 1 96 ? -13.999 16.549 18.954 1.00 94.06 96 CYS A CA 1
ATOM 767 C C . CYS A 1 96 ? -12.917 16.474 20.035 1.00 94.06 96 CYS A C 1
ATOM 769 O O . CYS A 1 96 ? -12.916 15.559 20.858 1.00 94.06 96 CYS A O 1
ATOM 771 N N . SER A 1 97 ? -12.007 17.444 20.045 1.00 91.00 97 SER A N 1
ATOM 772 C CA . SER A 1 97 ? -10.980 17.593 21.079 1.00 91.00 97 SER A CA 1
ATOM 773 C C . SER A 1 97 ? -11.062 18.984 21.695 1.00 91.00 97 SER A C 1
ATOM 775 O O . SER A 1 97 ? -11.238 19.960 20.970 1.00 91.00 97 SER A O 1
ATOM 777 N N . GLY A 1 98 ? -10.894 19.086 23.011 1.00 89.44 98 GLY A N 1
ATOM 778 C CA . GLY A 1 98 ? -10.896 20.353 23.738 1.00 89.44 98 GLY A CA 1
ATOM 779 C C . GLY A 1 98 ? -10.369 20.182 25.161 1.00 89.44 98 GLY A C 1
ATOM 780 O O . GLY A 1 98 ? -10.221 19.058 25.642 1.00 89.44 98 GLY A O 1
ATOM 781 N N . GLU A 1 99 ? -10.059 21.295 25.825 1.00 86.38 99 GLU A N 1
ATOM 782 C CA . GLU A 1 99 ? -9.565 21.292 27.212 1.00 86.38 99 GLU A CA 1
ATOM 783 C C . GLU A 1 99 ? -10.694 21.239 28.252 1.00 86.38 99 GLU A C 1
ATOM 785 O O . GLU A 1 99 ? -10.482 20.749 29.370 1.00 86.38 99 GLU A O 1
ATOM 790 N N . ASP A 1 100 ? -11.879 21.715 27.856 1.00 88.69 100 ASP A N 1
ATOM 791 C CA . ASP A 1 100 ? -13.104 21.768 28.649 1.00 88.69 100 ASP A CA 1
ATOM 792 C C . ASP A 1 100 ? -14.127 20.722 28.178 1.00 88.69 100 ASP A C 1
ATOM 794 O O . ASP A 1 100 ? -14.447 20.628 26.989 1.00 88.69 100 ASP A O 1
ATOM 798 N N . MET A 1 101 ? -14.662 19.947 29.125 1.00 91.06 101 MET A N 1
ATOM 799 C CA . MET A 1 101 ? -15.625 18.883 28.829 1.00 91.06 101 MET A CA 1
ATOM 800 C C . MET A 1 101 ? -16.986 19.445 28.410 1.00 91.06 101 MET A C 1
ATOM 802 O O . MET A 1 101 ? -17.605 18.897 27.503 1.00 91.06 101 MET A O 1
ATOM 806 N N . GLY A 1 102 ? -17.434 20.557 29.004 1.00 91.75 102 GLY A N 1
ATOM 807 C CA . GLY A 1 102 ? -18.713 21.176 28.643 1.00 91.75 102 GLY A CA 1
ATOM 808 C C . GLY A 1 102 ? -18.730 21.650 27.187 1.00 91.75 102 GLY A C 1
ATOM 809 O O . GLY A 1 102 ? -19.698 21.433 26.456 1.00 91.75 102 GLY A O 1
ATOM 810 N N . PHE A 1 103 ? -17.621 22.229 26.724 1.00 91.56 103 PHE A N 1
ATOM 811 C CA . PHE A 1 103 ? -17.419 22.580 25.323 1.00 91.56 103 PHE A CA 1
ATOM 812 C C . PHE A 1 103 ? -17.498 21.358 24.399 1.00 91.56 103 PHE A C 1
ATOM 814 O O . PHE A 1 103 ? -18.216 21.402 23.396 1.00 91.56 103 PHE A O 1
ATOM 821 N N . VAL A 1 104 ? -16.779 20.279 24.733 1.00 93.19 104 VAL A N 1
ATOM 822 C CA . VAL A 1 104 ? -16.746 19.044 23.931 1.00 93.19 104 VAL A CA 1
ATOM 823 C C . VAL A 1 104 ? -18.127 18.393 23.870 1.00 93.19 104 VAL A C 1
ATOM 825 O O . VAL A 1 104 ? -18.583 18.051 22.779 1.00 93.19 104 VAL A O 1
ATOM 828 N N . GLU A 1 105 ? -18.813 18.275 25.008 1.00 94.94 105 GLU A N 1
ATOM 829 C CA . GLU A 1 105 ? -20.167 17.726 25.102 1.00 94.94 105 GLU A CA 1
ATOM 830 C C . GLU A 1 105 ? -21.138 18.508 24.217 1.00 94.94 105 GLU A C 1
ATOM 832 O O . GLU A 1 105 ? -21.788 17.924 23.353 1.00 94.94 105 GLU A O 1
ATOM 837 N N . ARG A 1 106 ? -21.170 19.841 24.346 1.00 94.62 106 ARG A N 1
ATOM 838 C CA . ARG A 1 106 ? -22.056 20.698 23.546 1.00 94.62 106 ARG A CA 1
ATOM 839 C C . ARG A 1 106 ? -21.797 20.553 22.046 1.00 94.62 106 ARG A C 1
ATOM 841 O O . ARG A 1 106 ? -22.745 20.478 21.268 1.00 94.62 106 ARG A O 1
ATOM 848 N N . LYS A 1 107 ? -20.528 20.508 21.630 1.00 95.38 107 LYS A N 1
ATOM 849 C CA . LYS A 1 107 ? -20.156 20.374 20.213 1.00 95.38 107 LYS A CA 1
ATOM 850 C C . LYS A 1 107 ? -20.522 19.011 19.640 1.00 95.38 107 LYS A C 1
ATOM 852 O O . LYS A 1 107 ? -21.050 18.942 18.531 1.00 95.38 107 LYS A O 1
ATOM 857 N N . LEU A 1 108 ? -20.279 17.939 20.390 1.00 95.62 108 LEU A N 1
ATOM 858 C CA . LEU A 1 108 ? -20.672 16.596 19.977 1.00 95.62 108 LEU A CA 1
ATOM 859 C C . LEU A 1 108 ? -22.194 16.438 19.958 1.00 95.62 108 LEU A C 1
ATOM 861 O O . LEU A 1 108 ? -22.715 15.873 19.002 1.00 95.62 108 LEU A O 1
ATOM 865 N N . GLN A 1 109 ? -22.916 16.985 20.939 1.00 96.38 109 GLN A N 1
ATOM 866 C CA . GLN A 1 109 ? -24.378 16.947 20.954 1.00 96.38 109 GLN A CA 1
ATOM 867 C C . GLN A 1 109 ? -24.977 17.717 19.769 1.00 96.38 109 GLN A C 1
ATOM 869 O O . GLN A 1 109 ? -25.894 17.219 19.119 1.00 96.38 109 GLN A O 1
ATOM 874 N N . GLU A 1 110 ? -24.432 18.893 19.430 1.00 95.88 110 GLU A N 1
ATOM 875 C CA . GLU A 1 110 ? -24.822 19.642 18.228 1.00 95.88 110 GLU A CA 1
ATOM 876 C C . GLU A 1 110 ? -24.628 18.793 16.960 1.00 95.88 110 GLU A C 1
ATOM 878 O O . GLU A 1 110 ? -25.515 18.732 16.107 1.00 95.88 110 GLU A O 1
ATOM 883 N N . ALA A 1 111 ? -23.494 18.094 16.850 1.00 95.88 111 ALA A N 1
ATOM 884 C CA . ALA A 1 111 ? -23.226 17.200 15.728 1.00 95.88 111 ALA A CA 1
ATOM 885 C C . ALA A 1 111 ? -24.219 16.028 15.675 1.00 95.88 111 ALA A C 1
ATOM 887 O O . ALA A 1 111 ? -24.796 15.771 14.621 1.00 95.88 111 ALA A O 1
ATOM 888 N N . VAL A 1 112 ? -24.473 15.352 16.800 1.00 95.19 112 VAL A N 1
ATOM 889 C CA . VAL A 1 112 ? -25.443 14.247 16.888 1.00 95.19 112 VAL A CA 1
ATOM 890 C C . VAL A 1 112 ? -26.839 14.702 16.455 1.00 95.19 112 VAL A C 1
ATOM 892 O O . VAL A 1 112 ? -27.487 14.007 15.668 1.00 95.19 112 VAL A O 1
ATOM 895 N N . ASN A 1 113 ? -27.277 15.886 16.893 1.00 94.88 113 ASN A N 1
ATOM 896 C CA . ASN A 1 113 ? -28.572 16.455 16.517 1.00 94.88 113 ASN A CA 1
ATOM 897 C C . ASN A 1 113 ? -28.659 16.702 15.003 1.00 94.88 113 ASN A C 1
ATOM 899 O O . ASN A 1 113 ? -29.593 16.218 14.364 1.00 94.88 113 ASN A O 1
ATOM 903 N N . LYS A 1 114 ? -27.651 17.354 14.404 1.00 94.69 114 LYS A N 1
ATOM 904 C CA . LYS A 1 114 ? -27.610 17.615 12.951 1.00 94.69 114 LYS A CA 1
ATOM 905 C C . LYS A 1 114 ? -27.600 16.333 12.121 1.00 94.69 114 LYS A C 1
ATOM 907 O O . LYS A 1 114 ? -28.285 16.250 11.104 1.00 94.69 114 LYS A O 1
ATOM 912 N N . ILE A 1 115 ? -26.857 15.313 12.554 1.00 93.69 115 ILE A N 1
ATOM 913 C CA . ILE A 1 115 ? -26.819 14.011 11.870 1.00 93.69 115 ILE A CA 1
ATOM 914 C C . ILE A 1 115 ? -28.181 13.312 11.990 1.00 93.69 115 ILE A C 1
ATOM 916 O O . ILE A 1 115 ? -28.655 12.740 11.009 1.00 93.69 115 ILE A O 1
ATOM 920 N N . SER A 1 116 ? -28.839 13.372 13.155 1.00 92.75 116 SER A N 1
ATOM 921 C CA . SER A 1 116 ? -30.183 12.806 13.349 1.00 92.75 116 SER A CA 1
ATOM 922 C C . SER A 1 116 ? -31.222 13.498 12.458 1.00 92.75 116 SER A C 1
ATOM 924 O O . SER A 1 116 ? -31.984 12.822 11.767 1.00 92.75 116 SER A O 1
ATOM 926 N N . GLU A 1 117 ? -31.218 14.832 12.399 1.00 92.88 117 GLU A N 1
ATOM 927 C CA . GLU A 1 117 ? -32.096 15.615 11.519 1.00 92.88 117 GLU A CA 1
ATOM 928 C C . GLU A 1 117 ? -31.854 15.308 10.038 1.00 92.88 117 GLU A C 1
ATOM 930 O O . GLU A 1 117 ? -32.797 15.041 9.287 1.00 92.88 117 GLU A O 1
ATOM 935 N N . TRP A 1 118 ? -30.587 15.280 9.616 1.00 92.00 118 TRP A N 1
ATOM 936 C CA . TRP A 1 118 ? -30.217 14.905 8.255 1.00 92.00 118 TRP A CA 1
ATOM 937 C C . TRP A 1 118 ? -30.651 13.477 7.922 1.00 92.00 118 TRP A C 1
ATOM 939 O O . TRP A 1 118 ? -31.159 13.232 6.824 1.00 92.00 118 TRP A O 1
ATOM 949 N N . GLY A 1 119 ? -30.498 12.549 8.870 1.00 90.06 119 GLY A N 1
ATOM 950 C CA . GLY A 1 119 ? -30.930 11.166 8.727 1.00 90.06 119 GLY A CA 1
ATOM 951 C C . GLY A 1 119 ? -32.433 11.078 8.489 1.00 90.06 119 GLY A C 1
ATOM 952 O O . GLY A 1 119 ? -32.852 10.525 7.473 1.00 90.06 119 GLY A O 1
ATOM 953 N N . LYS A 1 120 ? -33.238 11.736 9.335 1.00 88.75 120 LYS A N 1
ATOM 954 C CA . LYS A 1 120 ? -34.701 11.824 9.178 1.00 88.75 120 LYS A CA 1
ATOM 955 C C . LYS A 1 120 ? -35.100 12.382 7.809 1.00 88.75 120 LYS A C 1
ATOM 957 O O . LYS A 1 120 ? -35.977 11.823 7.159 1.00 88.75 120 LYS A O 1
ATOM 962 N N . LYS A 1 121 ? -34.426 13.437 7.338 1.00 87.69 121 LYS A N 1
ATOM 963 C CA . LYS A 1 121 ? -34.699 14.066 6.034 1.00 87.69 121 LYS A CA 1
ATOM 964 C C . LYS A 1 121 ? -34.351 13.176 4.834 1.00 87.69 121 LYS A C 1
ATOM 966 O O . LYS A 1 121 ? -34.974 13.306 3.787 1.00 87.69 121 LYS A O 1
ATOM 971 N N . ASN A 1 122 ? -33.346 12.309 4.963 1.00 85.50 122 ASN A N 1
ATOM 972 C CA . ASN A 1 122 ? -32.839 11.475 3.867 1.00 85.50 122 ASN A CA 1
ATOM 973 C C . ASN A 1 122 ? -33.223 9.988 3.984 1.00 85.50 122 ASN A C 1
ATOM 975 O O . ASN A 1 122 ? -32.743 9.182 3.189 1.00 85.50 122 ASN A O 1
ATOM 979 N N . GLY A 1 123 ? -34.069 9.624 4.954 1.00 82.69 123 GLY A N 1
ATOM 980 C CA . GLY A 1 123 ? -34.528 8.249 5.179 1.00 82.69 123 GLY A CA 1
ATOM 981 C C . GLY A 1 123 ? -33.570 7.366 5.991 1.00 82.69 123 GLY A C 1
ATOM 982 O O . GLY A 1 123 ? -33.853 6.189 6.204 1.00 82.69 123 GLY A O 1
ATOM 983 N N . PHE A 1 124 ? -32.454 7.900 6.497 1.00 86.06 124 PHE A N 1
ATOM 984 C CA . PHE A 1 124 ? -31.510 7.135 7.312 1.00 86.06 124 PHE A CA 1
ATOM 985 C C . PHE A 1 124 ? -31.897 7.118 8.790 1.00 86.06 124 PHE A C 1
ATOM 987 O O . PHE A 1 124 ? -32.143 8.154 9.406 1.00 86.06 124 PHE A O 1
ATOM 994 N N . GLN A 1 125 ? -31.855 5.926 9.387 1.00 84.62 125 GLN A N 1
ATOM 995 C CA . GLN A 1 125 ? -32.064 5.733 10.818 1.00 84.62 125 GLN A CA 1
ATOM 996 C C . GLN A 1 125 ? -30.757 5.320 11.501 1.00 84.62 125 GLN A C 1
ATOM 998 O O . GLN A 1 125 ? -30.138 4.300 11.169 1.00 84.62 125 GLN A O 1
ATOM 1003 N N . ILE A 1 126 ? -30.339 6.131 12.471 1.00 86.31 126 ILE A N 1
ATOM 1004 C CA . ILE A 1 126 ? -29.177 5.865 13.319 1.00 86.31 126 ILE A CA 1
ATOM 1005 C C . ILE A 1 126 ? -29.632 4.982 14.481 1.00 86.31 126 ILE A C 1
ATOM 1007 O O . ILE A 1 126 ? -30.618 5.291 15.149 1.00 86.31 126 ILE A O 1
ATOM 1011 N N . SER A 1 127 ? -28.917 3.882 14.711 1.00 87.25 127 SER A N 1
ATOM 1012 C CA . SER A 1 127 ? -29.253 2.914 15.756 1.00 87.25 127 SER A CA 1
ATOM 1013 C C . SER A 1 127 ? -28.713 3.380 17.103 1.00 87.25 127 SER A C 1
ATOM 1015 O O . SER A 1 127 ? -27.507 3.310 17.327 1.00 87.25 127 SER A O 1
ATOM 1017 N N . SER A 1 128 ? -29.584 3.798 18.021 1.00 86.75 128 SER A N 1
ATOM 1018 C CA . SER A 1 128 ? -29.169 4.184 19.379 1.00 86.75 128 SER A CA 1
ATOM 1019 C C . SER A 1 128 ? -28.485 3.042 20.134 1.00 86.75 128 SER A C 1
ATOM 1021 O O . SER A 1 128 ? -27.543 3.283 20.877 1.00 86.75 128 SER A O 1
ATOM 1023 N N . GLN A 1 129 ? -28.889 1.794 19.882 1.00 86.44 129 GLN A N 1
ATOM 1024 C CA . GLN A 1 129 ? -28.315 0.606 20.525 1.00 86.44 129 GLN A CA 1
ATOM 1025 C C . GLN A 1 129 ? -26.885 0.288 20.070 1.00 86.44 129 GLN A C 1
ATOM 1027 O O . GLN A 1 129 ? -26.122 -0.319 20.818 1.00 86.44 129 GLN A O 1
ATOM 1032 N N . LYS A 1 130 ? -26.524 0.646 18.831 1.00 88.50 130 LYS A N 1
ATOM 1033 C CA . LYS A 1 130 ? -25.182 0.392 18.277 1.00 88.50 130 LYS A CA 1
ATOM 1034 C C . LYS A 1 130 ? -24.239 1.577 18.452 1.00 88.50 130 LYS A C 1
ATOM 1036 O O . LYS A 1 130 ? -23.030 1.406 18.315 1.00 88.50 130 LYS A O 1
ATOM 1041 N N . THR A 1 131 ? -24.776 2.765 18.712 1.00 93.19 131 THR A N 1
ATOM 1042 C CA . THR A 1 131 ? -23.982 3.969 18.932 1.00 93.19 131 THR A CA 1
ATOM 1043 C C . THR A 1 131 ? -23.393 3.945 20.336 1.00 93.19 131 THR A C 1
ATOM 1045 O O . THR A 1 131 ? -24.101 3.757 21.319 1.00 93.19 131 THR A O 1
ATOM 1048 N N . VAL A 1 132 ? -22.083 4.149 20.427 1.00 95.00 132 VAL A N 1
ATOM 1049 C CA . VAL A 1 132 ? -21.340 4.209 21.689 1.00 95.00 132 VAL A CA 1
ATOM 1050 C C . VAL A 1 132 ? -20.395 5.404 21.664 1.00 95.00 132 VAL A C 1
ATOM 1052 O O . VAL A 1 132 ? -19.992 5.860 20.592 1.00 95.00 132 VAL A O 1
ATOM 1055 N N . THR A 1 133 ? -20.001 5.890 22.836 1.00 95.38 133 THR A N 1
ATOM 1056 C CA . THR A 1 133 ? -19.024 6.977 22.976 1.00 95.38 133 THR A CA 1
ATOM 1057 C C . THR A 1 133 ? -17.801 6.490 23.739 1.00 95.38 133 THR A C 1
ATOM 1059 O O . THR A 1 133 ? -17.923 5.838 24.773 1.00 95.38 133 THR A O 1
ATOM 1062 N N . ILE A 1 134 ? -16.606 6.831 23.252 1.00 94.75 134 ILE A N 1
ATOM 1063 C CA . ILE A 1 134 ? -15.361 6.674 24.009 1.00 94.75 134 ILE A CA 1
ATOM 1064 C C . ILE A 1 134 ? -14.826 8.062 24.333 1.00 94.75 134 ILE A C 1
ATOM 1066 O O . ILE A 1 134 ? -14.585 8.870 23.439 1.00 94.75 134 ILE A O 1
ATOM 1070 N N . HIS A 1 135 ? -14.576 8.312 25.614 1.00 92.94 135 HIS A N 1
ATOM 1071 C CA . HIS A 1 135 ? -13.847 9.488 26.061 1.00 92.94 135 HIS A CA 1
ATOM 1072 C C . HIS A 1 135 ? -12.352 9.152 26.186 1.00 92.94 135 HIS A C 1
ATOM 1074 O O . HIS A 1 135 ? -11.937 8.390 27.063 1.00 92.94 135 HIS A O 1
ATOM 1080 N N . PHE A 1 136 ? -11.531 9.706 25.289 1.00 91.38 136 PHE A N 1
ATOM 1081 C CA . PHE A 1 136 ? -10.079 9.528 25.322 1.00 91.38 136 PHE A CA 1
ATOM 1082 C C . PHE A 1 136 ? -9.428 10.542 26.263 1.00 91.38 136 PHE A C 1
ATOM 1084 O O . PHE A 1 136 ? -9.271 11.711 25.918 1.00 91.38 136 PHE A O 1
ATOM 1091 N N . CYS A 1 137 ? -9.007 10.090 27.445 1.00 85.12 137 CYS A N 1
ATOM 1092 C CA . CYS A 1 137 ? -8.391 10.955 28.446 1.00 85.12 137 CYS A CA 1
ATOM 1093 C C . CYS A 1 137 ? -7.239 10.256 29.173 1.00 85.12 137 CYS A C 1
ATOM 1095 O O . CYS A 1 137 ? -7.319 9.094 29.575 1.00 85.12 137 CYS A O 1
ATOM 1097 N N . ARG A 1 138 ? -6.137 10.992 29.358 1.00 77.94 138 ARG A N 1
ATOM 1098 C CA . ARG A 1 138 ? -4.974 10.555 30.151 1.00 77.94 138 ARG A CA 1
ATOM 1099 C C . ARG A 1 138 ? -4.843 11.300 31.483 1.00 77.94 138 ARG A C 1
ATOM 1101 O O . ARG A 1 138 ? -3.888 11.034 32.216 1.00 77.94 138 ARG A O 1
ATOM 1108 N N . ARG A 1 139 ? -5.764 12.224 31.805 1.00 78.56 139 ARG A N 1
ATOM 1109 C CA . ARG A 1 139 ? -5.785 12.892 33.115 1.00 78.56 139 ARG A CA 1
ATOM 1110 C C . ARG A 1 139 ? -5.992 11.838 34.203 1.00 78.56 139 ARG A C 1
ATOM 1112 O O . ARG A 1 139 ? -6.761 10.895 34.041 1.00 78.56 139 ARG A O 1
ATOM 1119 N N . ARG A 1 140 ? -5.237 11.973 35.293 1.00 74.62 140 ARG A N 1
ATOM 1120 C CA . ARG A 1 140 ? -5.389 11.140 36.490 1.00 74.62 140 ARG A CA 1
ATOM 1121 C C . ARG A 1 140 ? -6.379 11.836 37.425 1.00 74.62 140 ARG A C 1
ATOM 1123 O O . ARG A 1 140 ? -6.332 13.056 37.529 1.00 74.62 140 ARG A O 1
ATOM 1130 N N . GLY A 1 141 ? -7.221 11.065 38.108 1.00 76.81 141 GLY A N 1
ATOM 1131 C CA . GLY A 1 141 ? -8.251 11.588 39.012 1.00 76.81 141 GLY A CA 1
ATOM 1132 C C . GLY A 1 141 ? -9.652 11.593 38.397 1.00 76.81 141 GLY A C 1
ATOM 1133 O O . GLY A 1 141 ? -9.853 11.101 37.287 1.00 76.81 141 GLY A O 1
ATOM 1134 N N . LEU A 1 142 ? -10.618 12.113 39.157 1.00 75.44 142 LEU A N 1
ATOM 1135 C CA . LEU A 1 142 ? -12.008 12.256 38.729 1.00 75.44 142 LEU A CA 1
ATOM 1136 C C . LEU A 1 142 ? -12.105 13.342 37.655 1.00 75.44 142 LEU A C 1
ATOM 1138 O O . LEU A 1 142 ? -11.686 14.477 37.863 1.00 75.44 142 LEU A O 1
ATOM 1142 N N . HIS A 1 143 ? -12.671 12.982 36.512 1.00 80.62 143 HIS A N 1
ATOM 1143 C CA . HIS A 1 143 ? -13.062 13.914 35.466 1.00 80.62 143 HIS A CA 1
ATOM 1144 C C . HIS A 1 143 ? -14.476 13.563 35.016 1.00 80.62 143 HIS A C 1
ATOM 1146 O O . HIS A 1 143 ? -14.886 12.405 35.091 1.00 80.62 143 HIS A O 1
ATOM 1152 N N . LEU A 1 144 ? -15.219 14.566 34.561 1.00 83.00 144 LEU A N 1
ATOM 1153 C CA . LEU A 1 144 ? -16.550 14.349 34.010 1.00 83.00 144 LEU A CA 1
ATOM 1154 C C . LEU A 1 144 ? -16.439 13.636 32.659 1.00 83.00 144 LEU A C 1
ATOM 1156 O O . LEU A 1 144 ? -15.464 13.822 31.926 1.00 83.00 144 LEU A O 1
ATOM 1160 N N . ASP A 1 145 ? -17.438 12.816 32.360 1.00 86.88 145 ASP A N 1
ATOM 1161 C CA . ASP A 1 145 ? -17.635 12.206 31.051 1.00 86.88 145 ASP A CA 1
ATOM 1162 C C . ASP A 1 145 ? -18.800 12.911 30.331 1.00 86.88 145 ASP A C 1
ATOM 1164 O O . ASP A 1 145 ? -19.711 13.400 31.009 1.00 86.88 145 ASP A O 1
ATOM 1168 N N . PRO A 1 146 ? -18.786 12.977 28.986 1.00 89.56 146 PRO A N 1
ATOM 1169 C CA . PRO A 1 146 ? -19.803 13.700 28.229 1.00 89.56 146 PRO A CA 1
ATOM 1170 C C . PRO A 1 146 ? -21.148 12.971 28.258 1.00 89.56 146 PRO A C 1
ATOM 1172 O O . PRO A 1 146 ? -21.221 11.773 27.989 1.00 89.56 146 PRO A O 1
ATOM 1175 N N . LYS A 1 147 ? -22.235 13.696 28.506 1.00 92.56 147 LYS A N 1
ATOM 1176 C CA . LYS A 1 147 ? -23.602 13.170 28.426 1.00 92.56 147 LYS A CA 1
ATOM 1177 C C . LYS A 1 147 ? -24.196 13.473 27.058 1.00 92.56 147 LYS A C 1
ATOM 1179 O O . LYS A 1 147 ? -24.605 14.595 26.787 1.00 92.56 147 LYS A O 1
ATOM 1184 N N . LEU A 1 148 ? -24.246 12.456 26.200 1.00 94.25 148 LEU A N 1
ATOM 1185 C CA . LEU A 1 148 ? -24.794 12.574 24.849 1.00 94.25 148 LEU A CA 1
ATOM 1186 C C . LEU A 1 148 ? -26.127 11.832 24.725 1.00 94.25 148 LEU A C 1
ATOM 1188 O O . LEU A 1 148 ? -26.290 10.733 25.257 1.00 94.25 148 LEU A O 1
ATOM 1192 N N . LEU A 1 149 ? -27.062 12.423 23.988 1.00 94.25 149 LEU A N 1
ATOM 1193 C CA . LEU A 1 149 ? -28.402 11.903 23.729 1.00 94.25 149 LEU A CA 1
ATOM 1194 C C . LEU A 1 149 ? -28.608 11.710 22.223 1.00 94.25 149 LEU A C 1
ATOM 1196 O O . LEU A 1 149 ? -28.306 12.597 21.426 1.00 94.25 149 LEU A O 1
ATOM 1200 N N . LEU A 1 150 ? -29.171 10.569 21.830 1.00 92.31 150 LEU A N 1
ATOM 1201 C CA . LEU A 1 150 ? -29.633 10.294 20.471 1.00 92.31 150 LEU A CA 1
ATOM 1202 C C . LEU A 1 150 ? -31.080 9.803 20.534 1.00 92.31 150 LEU A C 1
ATOM 1204 O O . LEU A 1 150 ? -31.339 8.736 21.083 1.00 92.31 150 LEU A O 1
ATOM 1208 N N . HIS A 1 151 ? -32.010 10.565 19.950 1.00 87.19 151 HIS A N 1
ATOM 1209 C CA . HIS A 1 151 ? -33.456 10.301 20.054 1.00 87.19 151 HIS A CA 1
ATOM 1210 C C . HIS A 1 151 ? -33.907 10.154 21.519 1.00 87.19 151 HIS A C 1
ATOM 1212 O O . HIS A 1 151 ? -34.530 9.159 21.883 1.00 87.19 151 HIS A O 1
ATOM 1218 N N . ASP A 1 152 ? -33.477 11.091 22.369 1.00 86.06 152 ASP A N 1
ATOM 1219 C CA . ASP A 1 152 ? -33.739 11.114 23.818 1.00 86.06 152 ASP A CA 1
ATOM 1220 C C . ASP A 1 152 ? -33.205 9.900 24.604 1.00 86.06 152 ASP A C 1
ATOM 1222 O O . ASP A 1 152 ? -33.416 9.782 25.809 1.00 86.06 152 ASP A O 1
ATOM 1226 N N . CYS A 1 153 ? -32.446 9.014 23.952 1.00 90.25 153 CYS A N 1
ATOM 1227 C CA . CYS A 1 153 ? -31.756 7.899 24.587 1.00 90.25 153 CYS A CA 1
ATOM 1228 C C . CYS A 1 153 ? -30.300 8.276 24.874 1.00 90.25 153 CYS A C 1
ATOM 1230 O O . CYS A 1 153 ? -29.583 8.728 23.978 1.00 90.25 153 CYS A O 1
ATOM 1232 N N . THR A 1 154 ? -29.832 8.032 26.098 1.00 92.94 154 THR A N 1
ATOM 1233 C CA . THR A 1 154 ? -28.426 8.240 26.469 1.00 92.94 154 THR A CA 1
ATOM 1234 C C . THR A 1 154 ? -27.512 7.314 25.680 1.00 92.94 154 THR A C 1
ATOM 1236 O O . THR A 1 154 ? -27.678 6.093 25.703 1.00 92.94 154 THR A O 1
ATOM 1239 N N . ILE A 1 155 ? -26.516 7.893 25.014 1.00 95.06 155 ILE A N 1
ATOM 1240 C CA . ILE A 1 155 ? -25.466 7.134 24.343 1.00 95.06 155 ILE A CA 1
ATOM 1241 C C . ILE A 1 155 ? -24.521 6.579 25.419 1.00 95.06 155 ILE A C 1
ATOM 1243 O O . ILE A 1 155 ? -23.969 7.353 26.206 1.00 95.06 155 ILE A O 1
ATOM 1247 N N . PRO A 1 156 ? -24.315 5.252 25.488 1.00 94.69 156 PRO A N 1
ATOM 1248 C CA . PRO A 1 156 ? -23.467 4.657 26.507 1.00 94.69 156 PRO A CA 1
ATOM 1249 C C . PRO A 1 156 ? -21.999 5.035 26.300 1.00 94.69 156 PRO A C 1
ATOM 1251 O O . PRO A 1 156 ? -21.455 4.964 25.193 1.00 94.69 156 PRO A O 1
ATOM 1254 N N . ILE A 1 157 ? -21.341 5.372 27.407 1.00 93.56 157 ILE A N 1
ATOM 1255 C CA . ILE A 1 157 ? -19.906 5.637 27.447 1.00 93.56 157 ILE A CA 1
ATOM 1256 C C . ILE A 1 157 ? -19.193 4.333 27.771 1.00 93.56 157 ILE A C 1
ATOM 1258 O O . ILE A 1 157 ? -19.431 3.712 28.808 1.00 93.56 157 ILE A O 1
ATOM 1262 N N . VAL A 1 158 ? -18.311 3.911 26.874 1.00 94.75 158 VAL A N 1
ATOM 1263 C CA . VAL A 1 158 ? -17.589 2.645 26.979 1.00 94.75 158 VAL A CA 1
ATOM 1264 C C . VAL A 1 158 ? -16.092 2.887 27.109 1.00 94.75 158 VAL A C 1
ATOM 1266 O O . VAL A 1 158 ? -15.539 3.871 26.615 1.00 94.75 158 VAL A O 1
ATOM 1269 N N . ARG A 1 159 ? -15.407 1.973 27.802 1.00 93.69 159 ARG A N 1
ATOM 1270 C CA . ARG A 1 159 ? -13.946 2.042 27.972 1.00 93.69 159 ARG A CA 1
ATOM 1271 C C . ARG A 1 159 ? -13.188 1.535 26.759 1.00 93.69 159 ARG A C 1
ATOM 1273 O O . ARG A 1 159 ? -12.049 1.948 26.557 1.00 93.69 159 ARG A O 1
ATOM 1280 N N . ASP A 1 160 ? -13.804 0.652 25.988 1.00 95.81 160 ASP A N 1
ATOM 1281 C CA . ASP A 1 160 ? -13.282 0.173 24.727 1.00 95.81 160 ASP A CA 1
ATOM 1282 C C . ASP A 1 160 ? -14.413 -0.123 23.741 1.00 95.81 160 ASP A C 1
ATOM 1284 O O . ASP A 1 160 ? -15.511 -0.512 24.136 1.00 95.81 160 ASP A O 1
ATOM 1288 N N . ALA A 1 161 ? -14.149 0.099 22.455 1.00 95.50 161 ALA A N 1
ATOM 1289 C CA . ALA A 1 161 ? -15.073 -0.221 21.374 1.00 95.50 161 ALA A CA 1
ATOM 1290 C C . ALA A 1 161 ? -14.310 -0.680 20.136 1.00 95.50 161 ALA A C 1
ATOM 1292 O O . ALA A 1 161 ? -13.153 -0.310 19.905 1.00 95.50 161 ALA A O 1
ATOM 1293 N N . LYS A 1 162 ? -14.979 -1.501 19.326 1.00 94.38 162 LYS A N 1
ATOM 1294 C CA . LYS A 1 162 ? -14.441 -1.976 18.059 1.00 94.38 162 LYS A CA 1
ATOM 1295 C C . LYS A 1 162 ? -14.851 -1.029 16.932 1.00 94.38 162 LYS A C 1
ATOM 1297 O O . LYS A 1 162 ? -16.039 -0.842 16.710 1.00 94.38 162 LYS A O 1
ATOM 1302 N N . TYR A 1 163 ? -13.878 -0.519 16.187 1.00 93.06 163 TYR A N 1
ATOM 1303 C CA . TYR A 1 163 ? -14.074 0.324 15.011 1.00 93.06 163 TYR A CA 1
ATOM 1304 C C . TYR A 1 163 ? -13.139 -0.141 13.892 1.00 93.06 163 TYR A C 1
ATOM 1306 O O . TYR A 1 163 ? -11.946 -0.337 14.133 1.00 93.06 163 TYR A O 1
ATOM 1314 N N . LEU A 1 164 ? -13.686 -0.399 12.697 1.00 91.81 164 LEU A N 1
ATOM 1315 C CA . LEU A 1 164 ? -12.945 -0.910 11.530 1.00 91.81 164 LEU A CA 1
ATOM 1316 C C . LEU A 1 164 ? -11.981 -2.057 11.885 1.00 91.81 164 LEU A C 1
ATOM 1318 O O . LEU A 1 164 ? -10.790 -2.028 11.599 1.00 91.81 164 LEU A O 1
ATOM 1322 N N . GLY A 1 165 ? -12.486 -3.058 12.613 1.00 92.81 165 GLY A N 1
ATOM 1323 C CA . GLY A 1 165 ? -11.711 -4.245 12.990 1.00 92.81 165 GLY A CA 1
ATOM 1324 C C . GLY A 1 165 ? -10.727 -4.072 14.160 1.00 92.81 165 GLY A C 1
ATOM 1325 O O . GLY A 1 165 ? -10.296 -5.083 14.721 1.00 92.81 165 GLY A O 1
ATOM 1326 N N . LEU A 1 166 ? -10.433 -2.842 14.586 1.00 95.75 166 LEU A N 1
ATOM 1327 C CA . LEU A 1 166 ? -9.537 -2.516 15.699 1.00 95.75 166 LEU A CA 1
ATOM 1328 C C . LEU A 1 166 ? -10.327 -2.230 16.977 1.00 95.75 166 LEU A C 1
ATOM 1330 O O . LEU A 1 166 ? -11.447 -1.745 16.910 1.00 95.75 166 LEU A O 1
ATOM 1334 N N . ILE A 1 167 ? -9.757 -2.542 18.145 1.00 97.06 167 ILE A N 1
ATOM 1335 C CA . ILE A 1 167 ? -10.376 -2.213 19.441 1.00 97.06 167 ILE A CA 1
ATOM 1336 C C . ILE A 1 167 ? -9.607 -1.040 20.039 1.00 97.06 167 ILE A C 1
ATOM 1338 O O . ILE A 1 167 ? -8.423 -1.176 20.350 1.00 97.06 167 ILE A O 1
ATOM 1342 N N . PHE A 1 168 ? -10.277 0.095 20.190 1.00 95.69 168 PHE A N 1
ATOM 1343 C CA . PHE A 1 168 ? -9.714 1.293 20.798 1.00 95.69 168 PHE A CA 1
ATOM 1344 C C . PHE A 1 168 ? -10.135 1.346 22.258 1.00 95.69 168 PHE A C 1
ATOM 1346 O O . PHE A 1 168 ? -11.325 1.287 22.543 1.00 95.69 168 PHE A O 1
ATOM 1353 N N . ASP A 1 169 ? -9.172 1.450 23.172 1.00 94.88 169 ASP A N 1
ATOM 1354 C CA . ASP A 1 169 ? -9.422 1.708 24.590 1.00 94.88 169 ASP A CA 1
ATOM 1355 C C . ASP A 1 169 ? -9.236 3.193 24.921 1.00 94.88 169 ASP A C 1
ATOM 1357 O O . ASP A 1 169 ? -8.441 3.878 24.277 1.00 94.88 169 ASP A O 1
ATOM 1361 N N . SER A 1 170 ? -9.901 3.683 25.968 1.00 92.38 170 SER A N 1
ATOM 1362 C CA . SER A 1 170 ? -9.902 5.098 26.381 1.00 92.38 170 SER A CA 1
ATOM 1363 C C . SER A 1 170 ? -8.514 5.699 26.642 1.00 92.38 170 SER A C 1
ATOM 1365 O O . SER A 1 170 ? -8.343 6.918 26.619 1.00 92.38 170 SER A O 1
ATOM 1367 N N . LYS A 1 171 ? -7.493 4.862 26.859 1.00 89.44 171 LYS A N 1
ATOM 1368 C CA . LYS A 1 171 ? -6.096 5.278 27.065 1.00 89.44 171 LYS A CA 1
ATOM 1369 C C . LYS A 1 171 ? -5.204 5.084 25.832 1.00 89.44 171 LYS A C 1
ATOM 1371 O O . LYS A 1 171 ? -4.030 5.467 25.875 1.00 89.44 171 LYS A O 1
ATOM 1376 N N . LEU A 1 172 ? -5.745 4.519 24.750 1.00 90.88 172 LEU A N 1
ATOM 1377 C CA . LEU A 1 172 ? -5.038 4.139 23.522 1.00 90.88 172 LEU A CA 1
ATOM 1378 C C . LEU A 1 172 ? -3.827 3.232 23.799 1.00 90.88 172 LEU A C 1
ATOM 1380 O O . LEU A 1 172 ? -2.755 3.396 23.218 1.00 90.88 172 LEU A O 1
ATOM 1384 N N . THR A 1 173 ? -3.975 2.293 24.737 1.00 91.94 173 THR A N 1
ATOM 1385 C CA . THR A 1 173 ? -2.934 1.307 25.065 1.00 91.94 173 THR A CA 1
ATOM 1386 C C . THR A 1 173 ? -2.925 0.123 24.102 1.00 91.94 173 THR A C 1
ATOM 1388 O O . THR A 1 173 ? -1.926 -0.590 24.022 1.00 91.94 173 THR A O 1
ATOM 1391 N N . PHE A 1 174 ? -4.047 -0.120 23.416 1.00 95.75 174 PHE A N 1
ATOM 1392 C CA . PHE A 1 174 ? -4.341 -1.272 22.564 1.00 95.75 174 PHE A CA 1
ATOM 1393 C C . PHE A 1 174 ? -4.173 -2.636 23.250 1.00 95.75 174 PHE A C 1
ATOM 1395 O O . PHE A 1 174 ? -4.194 -3.678 22.592 1.00 95.75 174 PHE A O 1
ATOM 1402 N N . LYS A 1 175 ? -4.068 -2.680 24.585 1.00 95.94 175 LYS A N 1
ATOM 1403 C CA . LYS A 1 175 ? -3.973 -3.939 25.336 1.00 95.94 175 LYS A CA 1
ATOM 1404 C C . LYS A 1 175 ? -5.210 -4.831 25.132 1.00 95.94 175 LYS A C 1
ATOM 1406 O O . LYS A 1 175 ? -5.018 -6.025 24.878 1.00 95.94 175 LYS A O 1
ATOM 1411 N N . PRO A 1 176 ? -6.457 -4.312 25.172 1.00 97.12 176 PRO A N 1
ATOM 1412 C CA . PRO A 1 176 ? -7.636 -5.119 24.852 1.00 97.12 176 PRO A CA 1
ATOM 1413 C C . PRO A 1 176 ? -7.589 -5.683 23.428 1.00 97.12 176 PRO A C 1
ATOM 1415 O O . PRO A 1 176 ? -7.863 -6.869 23.231 1.00 97.12 176 PRO A O 1
ATOM 1418 N N . HIS A 1 177 ? -7.151 -4.875 22.454 1.00 97.75 177 HIS A N 1
ATOM 1419 C CA . HIS A 1 177 ? -6.998 -5.306 21.065 1.00 97.75 177 HIS A CA 1
ATOM 1420 C C . HIS A 1 177 ? -5.980 -6.438 20.914 1.00 97.75 177 HIS A C 1
ATOM 1422 O O . HIS A 1 177 ? -6.289 -7.468 20.320 1.00 97.75 177 HIS A O 1
ATOM 1428 N N . VAL A 1 178 ? -4.792 -6.297 21.502 1.00 97.50 178 VAL A N 1
ATOM 1429 C CA . VAL A 1 178 ? -3.740 -7.317 21.427 1.00 97.50 178 VAL A CA 1
ATOM 1430 C C . VAL A 1 178 ? -4.180 -8.628 22.085 1.00 97.50 178 VAL A C 1
ATOM 1432 O O . VAL A 1 178 ? -3.960 -9.702 21.527 1.00 97.50 178 VAL A O 1
ATOM 1435 N N . ASN A 1 179 ? -4.881 -8.569 23.220 1.00 97.06 179 ASN A N 1
ATOM 1436 C CA . ASN A 1 179 ? -5.438 -9.761 23.867 1.00 97.06 179 ASN A CA 1
ATOM 1437 C C . ASN A 1 179 ? -6.538 -10.426 23.027 1.00 97.06 179 ASN A C 1
ATOM 1439 O O . ASN A 1 179 ? -6.621 -11.654 22.950 1.00 97.06 179 ASN A O 1
ATOM 1443 N N . TYR A 1 180 ? -7.400 -9.630 22.396 1.00 97.19 180 TYR A N 1
ATOM 1444 C CA . TYR A 1 180 ? -8.396 -10.119 21.447 1.00 97.19 180 TYR A CA 1
ATOM 1445 C C . TYR A 1 180 ? -7.739 -10.812 20.245 1.00 97.19 180 TYR A C 1
ATOM 1447 O O . TYR A 1 180 ? -8.093 -11.946 19.912 1.00 97.19 180 TYR A O 1
ATOM 1455 N N . LEU A 1 181 ? -6.739 -10.167 19.646 1.00 97.00 181 LEU A N 1
ATOM 1456 C CA . LEU A 1 181 ? -6.010 -10.674 18.493 1.00 97.00 181 LEU A CA 1
ATOM 1457 C C . LEU A 1 181 ? -5.260 -11.968 18.827 1.00 97.00 181 LEU A C 1
ATOM 1459 O O . LEU A 1 181 ? -5.376 -12.951 18.094 1.00 97.00 181 LEU A O 1
ATOM 1463 N N . LYS A 1 182 ? -4.581 -12.012 19.981 1.00 96.75 182 LYS A N 1
ATOM 1464 C CA . LYS A 1 182 ? -3.924 -13.216 20.505 1.00 96.75 182 LYS A CA 1
ATOM 1465 C C . LYS A 1 182 ? -4.901 -14.388 20.599 1.00 96.75 182 LYS A C 1
ATOM 1467 O O . LYS A 1 182 ? -4.605 -15.458 20.076 1.00 96.75 182 LYS A O 1
ATOM 1472 N N . ARG A 1 183 ? -6.080 -14.193 21.206 1.00 96.25 183 ARG A N 1
ATOM 1473 C CA . ARG A 1 183 ? -7.111 -15.244 21.329 1.00 96.25 183 ARG A CA 1
ATOM 1474 C C . ARG A 1 183 ? -7.565 -15.763 19.964 1.00 96.25 183 ARG A C 1
ATOM 1476 O O . ARG A 1 183 ? -7.582 -16.974 19.751 1.00 96.25 183 ARG A O 1
ATOM 1483 N N . LYS A 1 184 ? -7.852 -14.865 19.016 1.00 95.56 184 LYS A N 1
ATOM 1484 C CA . LYS A 1 184 ? -8.229 -15.245 17.644 1.00 95.56 184 LYS A CA 1
ATOM 1485 C C . LYS A 1 184 ? -7.137 -16.024 16.913 1.00 95.56 184 LYS A C 1
ATOM 1487 O O . LYS A 1 184 ? -7.431 -16.971 16.180 1.00 95.56 184 LYS A O 1
ATOM 1492 N N . CYS A 1 185 ? -5.880 -15.635 17.093 1.00 96.25 185 CYS A N 1
ATOM 1493 C CA . CYS A 1 185 ? -4.769 -16.326 16.455 1.00 96.25 185 CYS A CA 1
ATOM 1494 C C . CYS A 1 185 ? -4.505 -17.693 17.099 1.00 96.25 185 CYS A C 1
ATOM 1496 O O . CYS A 1 185 ? -4.253 -18.644 16.374 1.00 96.25 185 CYS A O 1
ATOM 1498 N N . ILE A 1 186 ? -4.659 -17.838 18.422 1.00 95.06 186 ILE A N 1
ATOM 1499 C CA . ILE A 1 186 ? -4.575 -19.141 19.108 1.00 95.06 186 ILE A CA 1
ATOM 1500 C C . ILE A 1 186 ? -5.644 -20.112 18.596 1.00 95.06 186 ILE A C 1
ATOM 1502 O O . ILE A 1 186 ? -5.335 -21.271 18.335 1.00 95.06 186 ILE A O 1
ATOM 1506 N N . GLN A 1 187 ? -6.876 -19.644 18.389 1.00 94.00 187 GLN A N 1
ATOM 1507 C CA . GLN A 1 187 ? -7.920 -20.468 17.769 1.00 94.00 187 GLN A CA 1
ATOM 1508 C C . GLN A 1 187 ? -7.511 -20.926 16.361 1.00 94.00 187 GLN A C 1
ATOM 1510 O O . GLN A 1 187 ? -7.704 -22.082 16.004 1.00 94.00 187 GLN A O 1
ATOM 1515 N N . SER A 1 188 ? -6.876 -20.044 15.586 1.00 93.75 188 SER A N 1
ATOM 1516 C CA . SER A 1 188 ? -6.398 -20.364 14.231 1.00 93.75 188 SER A CA 1
ATOM 1517 C C . SER A 1 188 ? -5.188 -21.305 14.245 1.00 93.75 188 SER A C 1
ATOM 1519 O O . SER A 1 188 ? -5.051 -22.141 13.360 1.00 93.75 188 SER A O 1
ATOM 1521 N N . LEU A 1 189 ? -4.337 -21.226 15.275 1.00 93.62 189 LEU A N 1
ATOM 1522 C CA . LEU A 1 189 ? -3.222 -22.153 15.479 1.00 93.62 189 LEU A CA 1
ATOM 1523 C C . LEU A 1 189 ? -3.699 -23.591 15.673 1.00 93.62 189 LEU A C 1
ATOM 1525 O O . LEU A 1 189 ? -2.973 -24.505 15.304 1.00 93.62 189 LEU A O 1
ATOM 1529 N N . ASN A 1 190 ? -4.895 -23.814 16.225 1.00 92.44 190 ASN A N 1
ATOM 1530 C CA . ASN A 1 190 ? -5.419 -25.171 16.385 1.00 92.44 190 ASN A CA 1
ATOM 1531 C C . ASN A 1 190 ? -5.637 -25.869 15.034 1.00 92.44 190 ASN A C 1
ATOM 1533 O O . ASN A 1 190 ? -5.432 -27.072 14.953 1.00 92.44 190 ASN A O 1
ATOM 1537 N N . ILE A 1 191 ? -5.942 -25.120 13.969 1.00 90.94 191 ILE A N 1
ATOM 1538 C CA . ILE A 1 191 ? -6.028 -25.667 12.607 1.00 90.94 191 ILE A CA 1
ATOM 1539 C C . ILE A 1 191 ? -4.653 -26.172 12.162 1.00 90.94 191 ILE A C 1
ATOM 1541 O O . ILE A 1 191 ? -4.532 -27.297 11.695 1.00 90.94 191 ILE A O 1
ATOM 1545 N N . ILE A 1 192 ? -3.598 -25.380 12.374 1.00 90.88 192 ILE A N 1
ATOM 1546 C CA . ILE A 1 192 ? -2.230 -25.798 12.036 1.00 90.88 192 ILE A CA 1
ATOM 1547 C C . ILE A 1 192 ? -1.825 -27.011 12.864 1.00 90.88 192 ILE A C 1
ATOM 1549 O O . ILE A 1 192 ? -1.275 -27.940 12.299 1.00 90.88 192 ILE A O 1
ATOM 1553 N N . LYS A 1 193 ? -2.149 -27.043 14.163 1.00 89.25 193 LYS A N 1
ATOM 1554 C CA . LYS A 1 193 ? -1.859 -28.201 15.024 1.00 89.25 193 LYS A CA 1
ATOM 1555 C C . LYS A 1 193 ? -2.487 -29.493 14.503 1.00 89.25 193 LYS A C 1
ATOM 1557 O O . LYS A 1 193 ? -1.851 -30.529 14.598 1.00 89.25 193 LYS A O 1
ATOM 1562 N N . MET A 1 194 ? -3.708 -29.425 13.971 1.00 87.88 194 MET A N 1
ATOM 1563 C CA . MET A 1 194 ? -4.382 -30.586 13.379 1.00 87.88 194 MET A CA 1
ATOM 1564 C C . MET A 1 194 ? -3.727 -31.045 12.074 1.00 87.88 194 MET A C 1
ATOM 1566 O O . MET A 1 194 ? -3.732 -32.231 11.771 1.00 87.88 194 MET A O 1
ATOM 1570 N N . LEU A 1 195 ? -3.178 -30.108 11.300 1.00 87.44 195 LEU A N 1
ATOM 1571 C CA . LEU A 1 195 ? -2.515 -30.388 10.024 1.00 87.44 195 LEU A CA 1
ATOM 1572 C C . LEU A 1 195 ? -1.021 -30.719 10.180 1.00 87.44 195 LEU A C 1
ATOM 1574 O O . LEU A 1 195 ? -0.404 -31.218 9.239 1.00 87.44 195 LEU A O 1
ATOM 1578 N N . SER A 1 196 ? -0.435 -30.404 11.337 1.00 81.88 196 SER A N 1
ATOM 1579 C CA . SER A 1 196 ? 0.973 -30.619 11.650 1.00 81.88 196 SER A CA 1
ATOM 1580 C C . SER A 1 196 ? 1.159 -31.928 12.412 1.00 81.88 196 SER A C 1
ATOM 1582 O O . SER A 1 196 ? 0.704 -32.055 13.549 1.00 81.88 196 SER A O 1
ATOM 1584 N N . GLY A 1 197 ? 1.909 -32.855 11.835 1.00 74.06 197 GLY A N 1
ATOM 1585 C CA . GLY A 1 197 ? 2.416 -34.040 12.517 1.00 74.06 197 GLY A CA 1
ATOM 1586 C C . GLY A 1 197 ? 3.686 -34.537 11.829 1.00 74.06 197 GLY A C 1
ATOM 1587 O O . GLY A 1 197 ? 4.006 -34.131 10.713 1.00 74.06 197 GLY A O 1
ATOM 1588 N N . THR A 1 198 ? 4.464 -35.355 12.538 1.00 65.69 198 THR A N 1
ATOM 1589 C CA . THR A 1 198 ? 5.776 -35.836 12.070 1.00 65.69 198 THR A CA 1
ATOM 1590 C C . THR A 1 198 ? 5.680 -37.116 11.243 1.00 65.69 198 THR A C 1
ATOM 1592 O O . THR A 1 198 ? 6.526 -37.349 10.389 1.00 65.69 198 THR A O 1
ATOM 1595 N N . SER A 1 199 ? 4.651 -37.934 11.481 1.00 62.53 199 SER A N 1
ATOM 1596 C CA . SER A 1 199 ? 4.341 -39.162 10.732 1.00 62.53 199 SER A CA 1
ATOM 1597 C C . SER A 1 199 ? 3.144 -39.013 9.786 1.00 62.53 199 SER A C 1
ATOM 1599 O O . SER A 1 199 ? 2.982 -39.802 8.862 1.00 62.53 199 SER A O 1
ATOM 1601 N N . TYR A 1 200 ? 2.314 -37.994 10.007 1.00 58.94 200 TYR A N 1
ATOM 1602 C CA . TYR A 1 200 ? 1.169 -37.602 9.192 1.00 58.94 200 TYR A CA 1
ATOM 1603 C C . TYR A 1 200 ? 1.110 -36.076 9.191 1.00 58.94 200 TYR A C 1
ATOM 1605 O O . TYR A 1 200 ? 1.299 -35.463 10.235 1.00 58.94 200 TYR A O 1
ATOM 1613 N N . GLY A 1 201 ? 0.864 -35.433 8.056 1.00 74.12 201 GLY A N 1
ATOM 1614 C CA . GLY A 1 201 ? 0.772 -33.976 8.023 1.00 74.12 201 GLY A CA 1
ATOM 1615 C C . GLY A 1 201 ? 1.109 -33.379 6.671 1.00 74.12 201 GLY A C 1
ATOM 1616 O O . GLY A 1 201 ? 1.589 -34.062 5.768 1.00 74.12 201 GLY A O 1
ATOM 1617 N N . ALA A 1 202 ? 0.828 -32.088 6.537 1.00 81.31 202 ALA A N 1
ATOM 1618 C CA . ALA A 1 202 ? 1.178 -31.342 5.340 1.00 81.31 202 ALA A CA 1
ATOM 1619 C C . ALA A 1 202 ? 2.667 -30.961 5.333 1.00 81.31 202 ALA A C 1
ATOM 1621 O O . ALA A 1 202 ? 3.281 -30.754 6.380 1.00 81.31 202 ALA A O 1
ATOM 1622 N N . GLU A 1 203 ? 3.228 -30.815 4.134 1.00 89.56 203 GLU A N 1
ATOM 1623 C CA . GLU A 1 203 ? 4.597 -30.339 3.943 1.00 89.56 203 GLU A CA 1
ATOM 1624 C C . GLU A 1 203 ? 4.799 -28.957 4.607 1.00 89.56 203 GLU A C 1
ATOM 1626 O O . GLU A 1 203 ? 3.898 -28.107 4.535 1.00 89.56 203 GLU A O 1
ATOM 1631 N N . PRO A 1 204 ? 5.976 -28.668 5.198 1.00 89.38 204 PRO A N 1
ATOM 1632 C CA . PRO A 1 204 ? 6.247 -27.378 5.829 1.00 89.38 204 PRO A CA 1
ATOM 1633 C C . PRO A 1 204 ? 5.947 -26.157 4.956 1.00 89.38 204 PRO A C 1
ATOM 1635 O O . PRO A 1 204 ? 5.445 -25.145 5.447 1.00 89.38 204 PRO A O 1
ATOM 1638 N N . SER A 1 205 ? 6.195 -26.246 3.646 1.00 91.19 205 SER A N 1
ATOM 1639 C CA . SER A 1 205 ? 5.902 -25.166 2.699 1.00 91.19 205 SER A CA 1
ATOM 1640 C C . SER A 1 205 ? 4.397 -24.862 2.612 1.00 91.19 205 SER A C 1
ATOM 1642 O O . SER A 1 205 ? 3.996 -23.693 2.579 1.00 91.19 205 SER A O 1
ATOM 1644 N N . ALA A 1 206 ? 3.549 -25.894 2.645 1.00 92.88 206 ALA A N 1
ATOM 1645 C CA . ALA A 1 206 ? 2.098 -25.767 2.674 1.00 92.88 206 ALA A CA 1
ATOM 1646 C C . ALA A 1 206 ? 1.611 -25.233 4.028 1.00 92.88 206 ALA A C 1
ATOM 1648 O O . ALA A 1 206 ? 0.831 -24.280 4.059 1.00 92.88 206 ALA A O 1
ATOM 1649 N N . LEU A 1 207 ? 2.120 -25.762 5.146 1.00 93.31 207 LEU A N 1
ATOM 1650 C CA . LEU A 1 207 ? 1.765 -25.271 6.483 1.00 93.31 207 LEU A CA 1
ATOM 1651 C C . LEU A 1 207 ? 2.145 -23.801 6.678 1.00 93.31 207 LEU A C 1
ATOM 1653 O O . LEU A 1 207 ? 1.355 -23.034 7.228 1.00 93.31 207 LEU A O 1
ATOM 1657 N N . LEU A 1 208 ? 3.298 -23.372 6.156 1.00 94.44 208 LEU A N 1
ATOM 1658 C CA . LEU A 1 208 ? 3.686 -21.964 6.160 1.00 94.44 208 LEU A CA 1
ATOM 1659 C C . LEU A 1 208 ? 2.708 -21.103 5.354 1.00 94.44 208 LEU A C 1
ATOM 1661 O O . LEU A 1 208 ? 2.353 -20.019 5.810 1.00 94.44 208 LEU A O 1
ATOM 1665 N N . LYS A 1 209 ? 2.208 -21.565 4.199 1.00 94.81 209 LYS A N 1
ATOM 1666 C CA . LYS A 1 209 ? 1.155 -20.843 3.457 1.00 94.81 209 LYS A CA 1
ATOM 1667 C C . LYS A 1 209 ? -0.124 -20.711 4.290 1.00 94.81 209 LYS A C 1
ATOM 1669 O O . LYS A 1 209 ? -0.677 -19.614 4.371 1.00 94.81 209 LYS A O 1
ATOM 1674 N N . VAL A 1 210 ? -0.551 -21.781 4.968 1.00 94.69 210 VAL A N 1
ATOM 1675 C CA . VAL A 1 210 ? -1.718 -21.752 5.871 1.00 94.69 210 VAL A CA 1
ATOM 1676 C C . VAL A 1 210 ? -1.494 -20.779 7.034 1.00 94.69 210 VAL A C 1
ATOM 1678 O O . VAL A 1 210 ? -2.367 -19.964 7.337 1.00 94.69 210 VAL A O 1
ATOM 1681 N N . TYR A 1 211 ? -0.310 -20.799 7.650 1.00 95.88 211 TYR A N 1
ATOM 1682 C CA . TYR A 1 211 ? 0.085 -19.853 8.694 1.00 95.88 211 TYR A CA 1
ATOM 1683 C C . TYR A 1 211 ? -0.028 -18.399 8.223 1.00 95.88 211 TYR A C 1
ATOM 1685 O O . TYR A 1 211 ? -0.652 -17.570 8.900 1.00 95.88 211 TYR A O 1
ATOM 1693 N N . LYS A 1 212 ? 0.532 -18.089 7.048 1.00 95.62 212 LYS A N 1
ATOM 1694 C CA . LYS A 1 212 ? 0.489 -16.741 6.469 1.00 95.62 212 LYS A CA 1
ATOM 1695 C C . LYS A 1 212 ? -0.952 -16.293 6.226 1.00 95.62 212 LYS A C 1
ATOM 1697 O O . LYS A 1 212 ? -1.341 -15.197 6.629 1.00 95.62 212 LYS A O 1
ATOM 1702 N N . ALA A 1 213 ? -1.763 -17.173 5.642 1.00 95.44 213 ALA A N 1
ATOM 1703 C CA . ALA A 1 213 ? -3.147 -16.883 5.292 1.00 95.44 213 ALA A CA 1
ATOM 1704 C C . ALA A 1 213 ? -4.061 -16.687 6.513 1.00 95.44 213 ALA A C 1
ATOM 1706 O O . ALA A 1 213 ? -4.904 -15.792 6.500 1.00 95.44 213 ALA A O 1
ATOM 1707 N N . LEU A 1 214 ? -3.913 -17.493 7.572 1.00 95.19 214 LEU A N 1
ATOM 1708 C CA . LEU A 1 214 ? -4.866 -17.517 8.693 1.00 95.19 214 LEU A CA 1
ATOM 1709 C C . LEU A 1 214 ? -4.430 -16.719 9.923 1.00 95.19 214 LEU A C 1
ATOM 1711 O O . LEU A 1 214 ? -5.290 -16.264 10.683 1.00 95.19 214 LEU A O 1
ATOM 1715 N N . ILE A 1 215 ? -3.123 -16.600 10.162 1.00 96.19 215 ILE A N 1
ATOM 1716 C CA . ILE A 1 215 ? -2.570 -15.981 11.373 1.00 96.19 215 ILE A CA 1
ATOM 1717 C C . ILE A 1 215 ? -1.833 -14.700 11.022 1.00 96.19 215 ILE A C 1
ATOM 1719 O O . ILE A 1 215 ? -2.160 -13.656 11.581 1.00 96.19 215 ILE A O 1
ATOM 1723 N N . GLN A 1 216 ? -0.872 -14.752 10.095 1.00 95.62 216 GLN A N 1
ATOM 1724 C CA . GLN A 1 216 ? -0.076 -13.570 9.761 1.00 95.62 216 GLN A CA 1
ATOM 1725 C C . GLN A 1 216 ? -0.953 -12.442 9.206 1.00 95.62 216 GLN A C 1
ATOM 1727 O O . GLN A 1 216 ? -0.835 -11.316 9.668 1.00 95.62 216 GLN A O 1
ATOM 1732 N N . SER A 1 217 ? -1.913 -12.757 8.334 1.00 95.81 217 SER A N 1
ATOM 1733 C CA . SER A 1 217 ? -2.901 -11.791 7.832 1.00 95.81 217 SER A CA 1
ATOM 1734 C C . SER A 1 217 ? -3.654 -11.046 8.949 1.00 95.81 217 SER A C 1
ATOM 1736 O O . SER A 1 217 ? -3.870 -9.838 8.857 1.00 95.81 217 SER A O 1
ATOM 1738 N N . LYS A 1 218 ? -4.003 -11.732 10.048 1.00 95.75 218 LYS A N 1
ATOM 1739 C CA . LYS A 1 218 ? -4.652 -11.126 11.224 1.00 95.75 218 LYS A CA 1
ATOM 1740 C C . LYS A 1 218 ? -3.683 -10.256 12.023 1.00 95.75 218 LYS A C 1
ATOM 1742 O O . LYS A 1 218 ? -4.094 -9.221 12.531 1.00 95.75 218 LYS A O 1
ATOM 1747 N N . LEU A 1 219 ? -2.425 -10.688 12.144 1.00 96.50 219 LEU A N 1
ATOM 1748 C CA . LEU A 1 219 ? -1.341 -9.953 12.810 1.00 96.50 219 LEU A CA 1
ATOM 1749 C C . LEU A 1 219 ? -0.819 -8.760 11.996 1.00 96.50 219 LEU A C 1
ATOM 1751 O O . LEU A 1 219 ? -0.104 -7.925 12.541 1.00 96.50 219 LEU A O 1
ATOM 1755 N N . ASP A 1 220 ? -1.124 -8.684 10.708 1.00 95.94 220 ASP A N 1
ATOM 1756 C CA . ASP A 1 220 ? -0.756 -7.549 9.863 1.00 95.94 220 ASP A CA 1
ATOM 1757 C C . ASP A 1 220 ? -1.865 -6.490 9.847 1.00 95.94 220 ASP A C 1
ATOM 1759 O O . ASP A 1 220 ? -1.599 -5.289 9.769 1.00 95.94 220 ASP A O 1
ATOM 1763 N N . TYR A 1 221 ? -3.125 -6.921 9.961 1.00 96.06 221 TYR A N 1
ATOM 1764 C CA . TYR A 1 221 ? -4.278 -6.032 9.899 1.00 96.06 221 TYR A CA 1
ATOM 1765 C C . TYR A 1 221 ? -4.264 -4.981 11.018 1.00 96.06 221 TYR A C 1
ATOM 1767 O O . TYR A 1 221 ? -4.434 -5.293 12.195 1.00 96.06 221 TYR A O 1
ATOM 1775 N N . GLY A 1 222 ? -4.097 -3.710 10.643 1.00 93.75 222 GLY A N 1
ATOM 1776 C CA . GLY A 1 222 ? -4.111 -2.578 11.571 1.00 93.75 222 GLY A CA 1
ATOM 1777 C C . GLY A 1 222 ? -2.863 -2.450 12.452 1.00 93.75 222 GLY A C 1
ATOM 1778 O O . GLY A 1 222 ? -2.853 -1.629 13.372 1.00 93.75 222 GLY A O 1
ATOM 1779 N N . CYS A 1 223 ? -1.783 -3.187 12.158 1.00 95.00 223 CYS A N 1
ATOM 1780 C CA . CYS A 1 223 ? -0.536 -3.122 12.928 1.00 95.00 223 CYS A CA 1
ATOM 1781 C C . CYS A 1 223 ? 0.141 -1.746 12.877 1.00 95.00 223 CYS A C 1
ATOM 1783 O O . CYS A 1 223 ? 0.857 -1.368 13.799 1.00 95.00 223 CYS A O 1
ATOM 1785 N N . VAL A 1 224 ? -0.135 -0.971 11.829 1.00 94.44 224 VAL A N 1
ATOM 1786 C CA . VAL A 1 224 ? 0.279 0.430 11.674 1.00 94.44 224 VAL A CA 1
ATOM 1787 C C . VAL A 1 224 ? -0.300 1.302 12.799 1.00 94.44 224 VAL A C 1
ATOM 1789 O O . VAL A 1 224 ? 0.358 2.231 13.279 1.00 94.44 224 VAL A O 1
ATOM 1792 N N . VAL A 1 225 ? -1.507 0.963 13.266 1.00 93.94 225 VAL A N 1
ATOM 1793 C CA . VAL A 1 225 ? -2.224 1.650 14.345 1.00 93.94 225 VAL A CA 1
ATOM 1794 C C . VAL A 1 225 ? -1.821 1.066 15.697 1.00 93.94 225 VAL A C 1
ATOM 1796 O O . VAL A 1 225 ? -1.137 1.740 16.463 1.00 93.94 225 VAL A O 1
ATOM 1799 N N . TYR A 1 226 ? -2.150 -0.202 15.978 1.00 95.06 226 TYR A N 1
ATOM 1800 C CA . TYR A 1 226 ? -1.890 -0.787 17.303 1.00 95.06 226 TYR A CA 1
ATOM 1801 C C . TYR A 1 226 ? -0.402 -1.014 17.591 1.00 95.06 226 TYR A C 1
ATOM 1803 O O . TYR A 1 226 ? -0.027 -1.242 18.741 1.00 95.06 226 TYR A O 1
ATOM 1811 N N . GLY A 1 227 ? 0.470 -0.955 16.578 1.00 92.69 227 GLY A N 1
ATOM 1812 C CA . GLY A 1 227 ? 1.924 -1.019 16.741 1.00 92.69 227 GLY A CA 1
ATOM 1813 C C . GLY A 1 227 ? 2.493 0.127 17.581 1.00 92.69 227 GLY A C 1
ATOM 1814 O O . GLY A 1 227 ? 3.662 0.089 17.941 1.00 92.69 227 GLY A O 1
ATOM 1815 N N . SER A 1 228 ? 1.677 1.127 17.927 1.00 92.00 228 SER A N 1
ATOM 1816 C CA . SER A 1 228 ? 2.007 2.154 18.913 1.00 92.00 228 SER A CA 1
ATOM 1817 C C . SER A 1 228 ? 1.895 1.681 20.373 1.00 92.00 228 SER A C 1
ATOM 1819 O O . SER A 1 228 ? 2.234 2.438 21.284 1.00 92.00 228 SER A O 1
ATOM 1821 N N . ALA A 1 229 ? 1.387 0.468 20.622 1.00 93.56 229 ALA A N 1
ATOM 1822 C CA . ALA A 1 229 ? 1.337 -0.134 21.951 1.00 93.56 229 ALA A CA 1
ATOM 1823 C C . ALA A 1 229 ? 2.744 -0.346 22.534 1.00 93.56 229 ALA A C 1
ATOM 1825 O O . ALA A 1 229 ? 3.743 -0.406 21.815 1.00 93.56 229 ALA A O 1
ATOM 1826 N N . SER A 1 230 ? 2.836 -0.506 23.856 1.00 91.69 230 SER A N 1
ATOM 1827 C CA . SER A 1 230 ? 4.126 -0.756 24.503 1.00 91.69 230 SER A CA 1
ATOM 1828 C C . SER A 1 230 ? 4.758 -2.062 24.011 1.00 91.69 230 SER A C 1
ATOM 1830 O O . SER A 1 230 ? 4.066 -3.050 23.743 1.00 91.69 230 SER A O 1
ATOM 1832 N N . LYS A 1 231 ? 6.098 -2.114 23.988 1.00 91.38 231 LYS A N 1
ATOM 1833 C CA . LYS A 1 231 ? 6.842 -3.335 23.626 1.00 91.38 231 LYS A CA 1
ATOM 1834 C C . LYS A 1 231 ? 6.406 -4.544 24.464 1.00 91.38 231 LYS A C 1
ATOM 1836 O O . LYS A 1 231 ? 6.287 -5.645 23.940 1.00 91.38 231 LYS A O 1
ATOM 1841 N N . SER A 1 232 ? 6.113 -4.341 25.750 1.00 92.81 232 SER A N 1
ATOM 1842 C CA . SER A 1 232 ? 5.615 -5.395 26.645 1.00 92.81 232 SER A CA 1
ATOM 1843 C C . SER A 1 232 ? 4.261 -5.967 26.216 1.00 92.81 232 SER A C 1
ATOM 1845 O O . SER A 1 232 ? 4.067 -7.177 26.295 1.00 92.81 232 SER A O 1
ATOM 1847 N N . VAL A 1 233 ? 3.341 -5.128 25.730 1.00 94.75 233 VAL A N 1
ATOM 1848 C CA . VAL A 1 233 ? 2.041 -5.572 25.213 1.00 94.75 233 VAL A CA 1
ATOM 1849 C C . VAL A 1 233 ? 2.228 -6.298 23.880 1.00 94.75 233 VAL A C 1
ATOM 1851 O O . VAL A 1 233 ? 1.704 -7.396 23.710 1.00 94.75 233 VAL A O 1
ATOM 1854 N N . LEU A 1 234 ? 3.030 -5.747 22.962 1.00 95.44 234 LEU A N 1
ATOM 1855 C CA . LEU A 1 234 ? 3.267 -6.343 21.641 1.00 95.44 234 LEU A CA 1
ATOM 1856 C C . LEU A 1 234 ? 3.958 -7.714 21.708 1.00 95.44 234 LEU A C 1
ATOM 1858 O O . LEU A 1 234 ? 3.603 -8.598 20.927 1.00 95.44 234 LEU A O 1
ATOM 1862 N N . LYS A 1 235 ? 4.854 -7.937 22.682 1.00 94.38 235 LYS A N 1
ATOM 1863 C CA . LYS A 1 235 ? 5.506 -9.240 22.928 1.00 94.38 235 LYS A CA 1
ATOM 1864 C C . LYS A 1 235 ? 4.515 -10.392 23.120 1.00 94.38 235 LYS A C 1
ATOM 1866 O O . LYS A 1 235 ? 4.842 -11.546 22.847 1.00 94.38 235 LYS A O 1
ATOM 1871 N N . ALA A 1 236 ? 3.284 -10.110 23.552 1.00 95.19 236 ALA A N 1
ATOM 1872 C CA . ALA A 1 236 ? 2.253 -11.135 23.671 1.00 95.19 236 ALA A CA 1
ATOM 1873 C C . ALA A 1 236 ? 1.900 -11.784 22.318 1.00 95.19 236 ALA A C 1
ATOM 1875 O O . ALA A 1 236 ? 1.531 -12.960 22.299 1.00 95.19 236 ALA A O 1
ATOM 1876 N N . LEU A 1 237 ? 2.029 -11.054 21.203 1.00 96.44 237 LEU A N 1
ATOM 1877 C CA . LEU A 1 237 ? 1.786 -11.566 19.849 1.00 96.44 237 LEU A CA 1
ATOM 1878 C C . LEU A 1 237 ? 2.962 -12.388 19.316 1.00 96.44 237 LEU A C 1
ATOM 1880 O O . LEU A 1 237 ? 2.740 -13.350 18.582 1.00 96.44 237 LEU A O 1
ATOM 1884 N N . ASP A 1 238 ? 4.189 -12.068 19.731 1.00 94.94 238 ASP A N 1
ATOM 1885 C CA . ASP A 1 238 ? 5.388 -12.798 19.305 1.00 94.94 238 ASP A CA 1
ATOM 1886 C C . ASP A 1 238 ? 5.285 -14.281 19.689 1.00 94.94 238 ASP A C 1
ATOM 1888 O O . ASP A 1 238 ? 5.593 -15.151 18.881 1.00 94.94 238 ASP A O 1
ATOM 1892 N N . THR A 1 239 ? 4.718 -14.584 20.865 1.00 92.88 239 THR A N 1
ATOM 1893 C CA . THR A 1 239 ? 4.491 -15.972 21.314 1.00 92.88 239 THR A CA 1
ATOM 1894 C C . THR A 1 239 ? 3.656 -16.796 20.328 1.00 92.88 239 THR A C 1
ATOM 1896 O O . THR A 1 239 ? 3.966 -17.956 20.061 1.00 92.88 239 THR A O 1
ATOM 1899 N N . VAL A 1 240 ? 2.621 -16.187 19.747 1.00 94.62 240 VAL A N 1
ATOM 1900 C CA . VAL A 1 240 ? 1.736 -16.824 18.764 1.00 94.62 240 VAL A CA 1
ATOM 1901 C C . VAL A 1 240 ? 2.464 -17.007 17.439 1.00 94.62 240 VAL A C 1
ATOM 1903 O O . VAL A 1 240 ? 2.367 -18.070 16.828 1.00 94.62 240 VAL A O 1
ATOM 1906 N N . HIS A 1 241 ? 3.208 -15.989 17.005 1.00 96.19 241 HIS A N 1
ATOM 1907 C CA . HIS A 1 241 ? 4.002 -16.052 15.783 1.00 96.19 241 HIS A CA 1
ATOM 1908 C C . HIS A 1 241 ? 5.053 -17.162 15.854 1.00 96.19 241 HIS A C 1
ATOM 1910 O O . HIS A 1 241 ? 5.101 -18.018 14.974 1.00 96.19 241 HIS A O 1
ATOM 1916 N N . HIS A 1 242 ? 5.830 -17.215 16.939 1.00 95.44 242 HIS A N 1
ATOM 1917 C CA . HIS A 1 242 ? 6.859 -18.235 17.156 1.00 95.44 242 HIS A CA 1
ATOM 1918 C C . HIS A 1 242 ? 6.265 -19.638 17.202 1.00 95.44 242 HIS A C 1
ATOM 1920 O O . HIS A 1 242 ? 6.812 -20.561 16.602 1.00 95.44 242 HIS A O 1
ATOM 1926 N N . GLN A 1 243 ? 5.126 -19.802 17.880 1.00 94.31 243 GLN A N 1
ATOM 1927 C CA . GLN A 1 243 ? 4.427 -21.081 17.922 1.00 94.31 243 GLN A CA 1
ATOM 1928 C C . GLN A 1 243 ? 3.938 -21.504 16.532 1.00 94.31 243 GLN A C 1
ATOM 1930 O O . GLN A 1 243 ? 4.099 -22.665 16.168 1.00 94.31 243 GLN A O 1
ATOM 1935 N N . GLY A 1 244 ? 3.383 -20.577 15.749 1.00 94.38 244 GLY A N 1
ATOM 1936 C CA . GLY A 1 244 ? 2.929 -20.849 14.386 1.00 94.38 244 GLY A CA 1
ATOM 1937 C C . GLY A 1 244 ? 4.056 -21.281 13.455 1.00 94.38 244 GLY A C 1
ATOM 1938 O O . GLY A 1 244 ? 3.910 -22.284 12.760 1.00 94.38 244 GLY A O 1
ATOM 1939 N N . LEU A 1 245 ? 5.198 -20.589 13.492 1.00 94.94 245 LEU A N 1
ATOM 1940 C CA . LEU A 1 245 ? 6.364 -20.952 12.683 1.00 94.94 245 LEU A CA 1
ATOM 1941 C C . LEU A 1 245 ? 6.929 -22.323 13.075 1.00 94.94 245 LEU A C 1
ATOM 1943 O O . LEU A 1 245 ? 7.191 -23.150 12.207 1.00 94.94 245 LEU A O 1
ATOM 1947 N N . ARG A 1 246 ? 7.063 -22.599 14.379 1.00 94.00 246 ARG A N 1
ATOM 1948 C CA . ARG A 1 246 ? 7.569 -23.896 14.856 1.00 94.00 246 ARG A CA 1
ATOM 1949 C C . ARG A 1 246 ? 6.654 -25.052 14.471 1.00 94.00 246 ARG A C 1
ATOM 1951 O O . ARG A 1 246 ? 7.150 -26.061 13.991 1.00 94.00 246 ARG A O 1
ATOM 1958 N N . LEU A 1 247 ? 5.339 -24.891 14.631 1.00 92.62 247 LEU A N 1
ATOM 1959 C CA . LEU A 1 247 ? 4.368 -25.900 14.197 1.00 92.62 247 LEU A CA 1
ATOM 1960 C C . LEU A 1 247 ? 4.430 -26.128 12.686 1.00 92.62 247 LEU A C 1
ATOM 1962 O O . LEU A 1 247 ? 4.365 -27.268 12.246 1.00 92.62 247 LEU A O 1
ATOM 1966 N N . SER A 1 248 ? 4.605 -25.059 11.907 1.00 92.88 248 SER A N 1
ATOM 1967 C CA . SER A 1 248 ? 4.686 -25.164 10.447 1.00 92.88 248 SER A CA 1
ATOM 1968 C C . SER A 1 248 ? 5.939 -25.905 9.979 1.00 92.88 248 SER A C 1
ATOM 1970 O O . SER A 1 248 ? 5.881 -26.608 8.982 1.00 92.88 248 SER A O 1
ATOM 1972 N N . LEU A 1 249 ? 7.060 -25.779 10.696 1.00 90.81 249 LEU A N 1
ATOM 1973 C CA . LEU A 1 249 ? 8.298 -26.506 10.393 1.00 90.81 249 LEU A CA 1
ATOM 1974 C C . LEU A 1 249 ? 8.384 -27.899 11.037 1.00 90.81 249 LEU A C 1
ATOM 1976 O O . LEU A 1 249 ? 9.346 -28.614 10.781 1.00 90.81 249 LEU A O 1
ATOM 1980 N N . GLY A 1 250 ? 7.458 -28.262 11.931 1.00 88.88 250 GLY A N 1
ATOM 1981 C CA . GLY A 1 250 ? 7.625 -29.436 12.798 1.00 88.88 250 GLY A CA 1
ATOM 1982 C C . GLY A 1 250 ? 8.791 -29.304 13.793 1.00 88.88 250 GLY A C 1
ATOM 1983 O O . GLY A 1 250 ? 9.316 -30.302 14.276 1.00 88.88 250 GLY A O 1
ATOM 1984 N N . ALA A 1 251 ? 9.220 -28.077 14.100 1.00 89.81 251 ALA A N 1
ATOM 1985 C CA . ALA A 1 251 ? 10.363 -27.815 14.967 1.00 89.81 251 ALA A CA 1
ATOM 1986 C C . ALA A 1 251 ? 10.028 -27.998 16.457 1.00 89.81 251 ALA A C 1
ATOM 1988 O O . ALA A 1 251 ? 8.908 -27.733 16.911 1.00 89.81 251 ALA A O 1
ATOM 1989 N N . PHE A 1 252 ? 11.034 -28.370 17.253 1.00 89.31 252 PHE A N 1
ATOM 1990 C CA . PHE A 1 252 ? 10.883 -28.500 18.700 1.00 89.31 252 PHE A CA 1
ATOM 1991 C C . PHE A 1 252 ? 10.504 -27.170 19.364 1.00 89.31 252 PHE A C 1
ATOM 1993 O O . PHE A 1 252 ? 10.881 -26.072 18.944 1.00 89.31 252 PHE A O 1
ATOM 2000 N N . ARG A 1 253 ? 9.803 -27.257 20.500 1.00 85.31 253 ARG A N 1
ATOM 2001 C CA . ARG A 1 253 ? 9.457 -26.080 21.319 1.00 85.31 253 ARG A CA 1
ATOM 2002 C C . ARG A 1 253 ? 10.684 -25.357 21.889 1.00 85.31 253 ARG A C 1
ATOM 2004 O O . ARG A 1 253 ? 10.556 -24.216 22.322 1.00 85.31 253 ARG A O 1
ATOM 2011 N N . THR A 1 254 ? 11.849 -25.988 21.903 1.00 91.31 254 THR A N 1
ATOM 2012 C CA . THR A 1 254 ? 13.112 -25.412 22.382 1.00 91.31 254 THR A CA 1
ATOM 2013 C C . THR A 1 254 ? 13.971 -24.832 21.257 1.00 91.31 254 THR A C 1
ATOM 2015 O O . THR A 1 254 ? 14.953 -24.158 21.548 1.00 91.31 254 THR A O 1
ATOM 2018 N N . SER A 1 255 ? 13.601 -25.025 19.983 1.00 92.94 255 SER A N 1
ATOM 2019 C CA . SER A 1 255 ? 14.411 -24.584 18.841 1.00 92.94 255 SER A CA 1
ATOM 2020 C C . SER A 1 255 ? 14.661 -23.065 18.854 1.00 92.94 255 SER A C 1
ATOM 2022 O O . SER A 1 255 ? 13.693 -22.302 18.985 1.00 92.94 255 SER A O 1
ATOM 2024 N N . PRO A 1 256 ? 15.914 -22.594 18.687 1.00 94.88 256 PRO A N 1
ATOM 2025 C CA . PRO A 1 256 ? 16.242 -21.169 18.695 1.00 94.88 256 PRO A CA 1
ATOM 2026 C C . PRO A 1 256 ? 15.439 -20.378 17.659 1.00 94.88 256 PRO A C 1
ATOM 2028 O O . PRO A 1 256 ? 15.371 -20.754 16.490 1.00 94.88 256 PRO A O 1
ATOM 2031 N N . ILE A 1 257 ? 14.827 -19.262 18.070 1.00 93.75 257 ILE A N 1
ATOM 2032 C CA . ILE A 1 257 ? 13.899 -18.527 17.197 1.00 93.75 257 ILE A CA 1
ATOM 2033 C C . ILE A 1 257 ? 14.587 -17.900 15.978 1.00 93.75 257 ILE A C 1
ATOM 2035 O O . ILE A 1 257 ? 13.989 -17.842 14.909 1.00 93.75 257 ILE A O 1
ATOM 2039 N N . GLN A 1 258 ? 15.853 -17.494 16.111 1.00 94.75 258 GLN A N 1
ATOM 2040 C CA . GLN A 1 258 ? 16.612 -16.927 14.994 1.00 94.75 258 GLN A CA 1
ATOM 2041 C C . GLN A 1 258 ? 16.783 -17.946 13.861 1.00 94.75 258 GLN A C 1
ATOM 2043 O O . GLN A 1 258 ? 16.558 -17.620 12.700 1.00 94.75 258 GLN A O 1
ATOM 2048 N N . SER A 1 259 ? 17.059 -19.211 14.195 1.00 95.25 259 SER A N 1
ATOM 2049 C CA . SER A 1 259 ? 17.126 -20.298 13.213 1.00 95.25 259 SER A CA 1
ATOM 2050 C C . SER A 1 259 ? 15.771 -20.544 12.543 1.00 95.25 259 SER A C 1
ATOM 2052 O O . SER A 1 259 ? 15.710 -20.749 11.335 1.00 95.25 259 SER A O 1
ATOM 2054 N N . ILE A 1 260 ? 14.673 -20.466 13.303 1.00 95.31 260 ILE A N 1
ATOM 2055 C CA . ILE A 1 260 ? 13.311 -20.619 12.764 1.00 95.31 260 ILE A CA 1
ATOM 2056 C C . ILE A 1 260 ? 12.982 -19.512 11.755 1.00 95.31 260 ILE A C 1
ATOM 2058 O O . ILE A 1 260 ? 12.391 -19.803 10.719 1.00 95.31 260 ILE A O 1
ATOM 2062 N N . TYR A 1 261 ? 13.377 -18.262 12.016 1.00 96.00 261 TYR A N 1
ATOM 2063 C CA . TYR A 1 261 ? 13.183 -17.164 11.064 1.00 96.00 261 TYR A CA 1
ATOM 2064 C C . TYR A 1 261 ? 13.900 -17.417 9.737 1.00 96.00 261 TYR A C 1
ATOM 2066 O O . TYR A 1 261 ? 13.288 -17.278 8.676 1.00 96.00 261 TYR A O 1
ATOM 2074 N N . VAL A 1 262 ? 15.161 -17.856 9.794 1.00 94.81 262 VAL A N 1
ATOM 2075 C CA . VAL A 1 262 ? 15.961 -18.168 8.600 1.00 94.81 262 VAL A CA 1
ATOM 2076 C C . VAL A 1 262 ? 15.344 -19.325 7.810 1.00 94.81 262 VAL A C 1
ATOM 2078 O O . VAL A 1 262 ? 15.123 -19.188 6.608 1.00 94.81 262 VAL A O 1
ATOM 2081 N N . LEU A 1 263 ? 14.986 -20.428 8.477 1.00 92.88 263 LEU A N 1
ATOM 2082 C CA . LEU A 1 263 ? 14.390 -21.605 7.831 1.00 92.88 263 LEU A CA 1
ATOM 2083 C C . LEU A 1 263 ? 13.030 -21.300 7.185 1.00 92.88 263 LEU A C 1
ATOM 2085 O O . LEU A 1 263 ? 12.753 -21.753 6.077 1.00 92.88 263 LEU A O 1
ATOM 2089 N N . CYS A 1 264 ? 12.191 -20.498 7.846 1.00 91.69 264 CYS A N 1
ATOM 2090 C CA . CYS A 1 264 ? 10.891 -20.081 7.314 1.00 91.69 264 CYS A CA 1
ATOM 2091 C C . CYS A 1 264 ? 10.984 -18.990 6.239 1.00 91.69 264 CYS A C 1
ATOM 2093 O O . CYS A 1 264 ? 9.978 -18.715 5.581 1.00 91.69 264 CYS A O 1
ATOM 2095 N N . LYS A 1 265 ? 12.142 -18.327 6.101 1.00 93.38 265 LYS A N 1
ATOM 2096 C CA . LYS A 1 265 ? 12.299 -17.064 5.362 1.00 93.38 265 LYS A CA 1
ATOM 2097 C C . LYS A 1 265 ? 11.302 -15.995 5.835 1.00 93.38 265 LYS A C 1
ATOM 2099 O O . LYS A 1 265 ? 10.722 -15.268 5.031 1.00 93.38 265 LYS A O 1
ATOM 2104 N N . GLU A 1 266 ? 11.080 -15.921 7.148 1.00 93.31 266 GLU A N 1
ATOM 2105 C CA . GLU A 1 266 ? 10.141 -14.983 7.771 1.00 93.31 266 GLU A CA 1
ATOM 2106 C C . GLU A 1 266 ? 10.853 -14.074 8.779 1.00 93.31 266 GLU A C 1
ATOM 2108 O O . GLU A 1 266 ? 11.569 -14.581 9.642 1.00 93.31 266 GLU A O 1
ATOM 2113 N N . PRO A 1 267 ? 10.645 -12.746 8.722 1.00 94.69 267 PRO A N 1
ATOM 2114 C CA . PRO A 1 267 ? 11.213 -11.826 9.699 1.00 94.69 267 PRO A CA 1
ATOM 2115 C C . PRO A 1 267 ? 10.460 -11.889 11.033 1.00 94.69 267 PRO A C 1
ATOM 2117 O O . PRO A 1 267 ? 9.322 -12.357 11.110 1.00 94.69 267 PRO A O 1
ATOM 2120 N N . SER A 1 268 ? 11.060 -11.316 12.080 1.00 95.31 268 SER A N 1
ATOM 2121 C CA . SER A 1 268 ? 10.356 -11.080 13.342 1.00 95.31 268 SER A CA 1
ATOM 2122 C C . SER A 1 268 ? 9.128 -10.182 13.141 1.00 95.31 268 SER A C 1
ATOM 2124 O O . SER A 1 268 ? 9.076 -9.361 12.218 1.00 95.31 268 SER A O 1
ATOM 2126 N N . LEU A 1 269 ? 8.137 -10.279 14.038 1.00 95.31 269 LEU A N 1
ATOM 2127 C CA . LEU A 1 269 ? 6.971 -9.392 13.963 1.00 95.31 269 LEU A CA 1
ATOM 2128 C C . LEU A 1 269 ? 7.342 -7.913 14.132 1.00 95.31 269 LEU A C 1
ATOM 2130 O O . LEU A 1 269 ? 6.619 -7.061 13.629 1.00 95.31 269 LEU A O 1
ATOM 2134 N N . GLU A 1 270 ? 8.425 -7.588 14.843 1.00 94.00 270 GLU A N 1
ATOM 2135 C CA . GLU A 1 270 ? 8.900 -6.205 14.979 1.00 94.00 270 GLU A CA 1
ATOM 2136 C C . GLU A 1 270 ? 9.315 -5.644 13.618 1.00 94.00 270 GLU A C 1
ATOM 2138 O O . GLU A 1 270 ? 8.686 -4.698 13.149 1.00 94.00 270 GLU A O 1
ATOM 2143 N N . ILE A 1 271 ? 10.238 -6.321 12.928 1.00 94.50 271 ILE A N 1
ATOM 2144 C CA . ILE A 1 271 ? 10.693 -5.944 11.581 1.00 94.50 271 ILE A CA 1
ATOM 2145 C C . ILE A 1 271 ? 9.516 -5.921 10.599 1.00 94.50 271 ILE A C 1
ATOM 2147 O O . ILE A 1 271 ? 9.389 -5.019 9.772 1.00 94.50 271 ILE A O 1
ATOM 2151 N N . ARG A 1 272 ? 8.599 -6.892 10.700 1.00 95.12 272 ARG A N 1
ATOM 2152 C CA . ARG A 1 272 ? 7.414 -6.934 9.836 1.00 95.12 272 ARG A CA 1
ATOM 2153 C C . ARG A 1 272 ? 6.500 -5.724 10.042 1.00 95.12 272 ARG A C 1
ATOM 2155 O O . ARG A 1 272 ? 6.028 -5.156 9.059 1.00 95.12 272 ARG A O 1
ATOM 2162 N N . ARG A 1 273 ? 6.255 -5.320 11.293 1.00 95.44 273 ARG A N 1
ATOM 2163 C CA . ARG A 1 273 ? 5.458 -4.125 11.617 1.00 95.44 273 ARG A CA 1
ATOM 2164 C C . ARG A 1 273 ? 6.142 -2.852 11.136 1.00 95.44 273 ARG A C 1
ATOM 2166 O O . ARG A 1 273 ? 5.447 -1.977 10.625 1.00 95.44 273 ARG A O 1
ATOM 2173 N N . GLU A 1 274 ? 7.462 -2.750 11.271 1.00 94.75 274 GLU A N 1
ATOM 2174 C CA . GLU A 1 274 ? 8.236 -1.620 10.745 1.00 94.75 274 GLU A CA 1
ATOM 2175 C C . GLU A 1 274 ? 8.103 -1.525 9.225 1.00 94.75 274 GLU A C 1
ATOM 2177 O O . GLU A 1 274 ? 7.706 -0.476 8.725 1.00 94.75 274 GLU A O 1
ATOM 2182 N N . ARG A 1 275 ? 8.281 -2.639 8.502 1.00 94.50 275 ARG A N 1
ATOM 2183 C CA . ARG A 1 275 ? 8.071 -2.693 7.048 1.00 94.50 275 ARG A CA 1
ATOM 2184 C C . ARG A 1 275 ? 6.664 -2.241 6.651 1.00 94.50 275 ARG A C 1
ATOM 2186 O O . ARG A 1 275 ? 6.512 -1.382 5.796 1.00 94.50 275 ARG A O 1
ATOM 2193 N N . LEU A 1 276 ? 5.616 -2.765 7.292 1.00 95.62 276 LEU A N 1
ATOM 2194 C CA . LEU A 1 276 ? 4.231 -2.366 6.986 1.00 95.62 276 LEU A CA 1
ATOM 2195 C C . LEU A 1 276 ? 3.947 -0.891 7.323 1.00 95.62 276 LEU A C 1
ATOM 2197 O O . LEU A 1 276 ? 3.161 -0.232 6.637 1.00 95.62 276 LEU A O 1
ATOM 2201 N N . THR A 1 277 ? 4.598 -0.367 8.363 1.00 95.25 277 THR A N 1
ATOM 2202 C CA . THR A 1 277 ? 4.534 1.050 8.743 1.00 95.25 277 THR A CA 1
ATOM 2203 C C . THR A 1 277 ? 5.187 1.922 7.669 1.00 95.25 277 THR A C 1
ATOM 2205 O O . THR A 1 277 ? 4.566 2.895 7.245 1.00 95.25 277 THR A O 1
ATOM 2208 N N . LEU A 1 278 ? 6.377 1.552 7.183 1.00 94.50 278 LEU A N 1
ATOM 2209 C CA . LEU A 1 278 ? 7.078 2.251 6.101 1.00 94.50 278 LEU A CA 1
ATOM 2210 C C . LEU A 1 278 ? 6.291 2.209 4.788 1.00 94.50 278 LEU A C 1
ATOM 2212 O O . LEU A 1 278 ? 6.045 3.260 4.208 1.00 94.50 278 LEU A O 1
ATOM 2216 N N . ASN A 1 279 ? 5.775 1.043 4.387 1.00 93.56 279 ASN A N 1
ATOM 2217 C CA . ASN A 1 279 ? 4.941 0.920 3.186 1.00 93.56 279 ASN A CA 1
ATOM 2218 C C . ASN A 1 279 ? 3.720 1.854 3.246 1.00 93.56 279 ASN A C 1
ATOM 2220 O O . ASN A 1 279 ? 3.352 2.495 2.264 1.00 93.56 279 ASN A O 1
ATOM 2224 N N . THR A 1 280 ? 3.079 1.947 4.416 1.00 94.81 280 THR A N 1
ATOM 2225 C CA . THR A 1 280 ? 1.933 2.849 4.607 1.00 94.81 280 THR A CA 1
ATOM 2226 C C . THR A 1 280 ? 2.365 4.312 4.570 1.00 94.81 280 THR A C 1
ATOM 2228 O O . THR A 1 280 ? 1.672 5.137 3.982 1.00 94.81 280 THR A O 1
ATOM 2231 N N . PHE A 1 281 ? 3.510 4.640 5.170 1.00 94.25 281 PHE A N 1
ATOM 2232 C CA . PHE A 1 281 ? 4.070 5.986 5.135 1.00 94.25 281 PHE A CA 1
ATOM 2233 C C . PHE A 1 281 ? 4.382 6.437 3.710 1.00 94.25 281 PHE A C 1
ATOM 2235 O O . PHE A 1 281 ? 3.894 7.488 3.306 1.00 94.25 281 PHE A O 1
ATOM 2242 N N . PHE A 1 282 ? 5.118 5.641 2.930 1.00 93.25 282 PHE A N 1
ATOM 2243 C CA . PHE A 1 282 ? 5.465 6.002 1.558 1.00 93.25 282 PHE A CA 1
ATOM 2244 C C . PHE A 1 282 ? 4.237 6.080 0.653 1.00 93.25 282 PHE A C 1
ATOM 2246 O O . PHE A 1 282 ? 4.168 6.975 -0.182 1.00 93.25 282 PHE A O 1
ATOM 2253 N N . LYS A 1 283 ? 3.209 5.254 0.888 1.00 92.06 283 LYS A N 1
ATOM 2254 C CA . LYS A 1 283 ? 1.919 5.369 0.188 1.00 92.06 283 LYS A CA 1
ATOM 2255 C C . LYS A 1 283 ? 1.179 6.675 0.503 1.00 92.06 283 LYS A C 1
ATOM 2257 O O . LYS A 1 283 ? 0.517 7.232 -0.365 1.00 92.06 283 LYS A O 1
ATOM 2262 N N . ILE A 1 284 ? 1.255 7.159 1.744 1.00 92.62 284 ILE A N 1
ATOM 2263 C CA . ILE A 1 284 ? 0.698 8.468 2.122 1.00 92.62 284 ILE A CA 1
ATOM 2264 C C . ILE A 1 284 ? 1.558 9.593 1.530 1.00 92.62 284 ILE A C 1
ATOM 2266 O O . ILE A 1 284 ? 1.020 10.584 1.042 1.00 92.62 284 ILE A O 1
ATOM 2270 N N . LYS A 1 285 ? 2.886 9.435 1.546 1.00 90.94 285 LYS A N 1
ATOM 2271 C CA . LYS A 1 285 ? 3.837 10.401 0.991 1.00 90.94 285 LYS A CA 1
ATOM 2272 C C . LYS A 1 285 ? 3.675 10.562 -0.522 1.00 90.94 285 LYS A C 1
ATOM 2274 O O . LYS A 1 285 ? 3.754 11.679 -1.005 1.00 90.94 285 LYS A O 1
ATOM 2279 N N . SER A 1 286 ? 3.400 9.482 -1.249 1.00 89.12 286 SER A N 1
ATOM 2280 C CA . SER A 1 286 ? 3.260 9.490 -2.710 1.00 89.12 286 SER A CA 1
ATOM 2281 C C . SER A 1 286 ? 1.979 10.149 -3.222 1.00 89.12 286 SER A C 1
ATOM 2283 O O . SER A 1 286 ? 1.795 10.241 -4.430 1.00 89.12 286 SER A O 1
ATOM 2285 N N . ASN A 1 287 ? 1.038 10.484 -2.336 1.00 88.50 287 ASN A N 1
ATOM 2286 C CA . ASN A 1 287 ? -0.234 11.080 -2.710 1.00 88.50 287 ASN A CA 1
ATOM 2287 C C . ASN A 1 287 ? -0.480 12.341 -1.877 1.00 88.50 287 ASN A C 1
ATOM 2289 O O . ASN A 1 287 ? -0.959 12.268 -0.742 1.00 88.50 287 ASN A O 1
ATOM 2293 N N . SER A 1 288 ? -0.188 13.495 -2.472 1.00 87.12 288 SER A N 1
ATOM 2294 C CA . SER A 1 288 ? -0.411 14.820 -1.885 1.00 87.12 288 SER A CA 1
ATOM 2295 C C . SER A 1 288 ? -1.885 15.091 -1.546 1.00 87.12 288 SER A C 1
ATOM 2297 O O . SER A 1 288 ? -2.173 15.776 -0.565 1.00 87.12 288 SER A O 1
ATOM 2299 N N . SER A 1 289 ? -2.827 14.480 -2.277 1.00 88.50 289 SER A N 1
ATOM 2300 C CA . SER A 1 289 ? -4.274 14.581 -2.023 1.00 88.50 289 SER A CA 1
ATOM 2301 C C . SER A 1 289 ? -4.778 13.678 -0.885 1.00 88.50 289 SER A C 1
ATOM 2303 O O . SER A 1 289 ? -5.943 13.758 -0.487 1.00 88.50 289 SER A O 1
ATOM 2305 N N . HIS A 1 290 ? -3.925 12.819 -0.315 1.00 89.31 290 HIS A N 1
ATOM 2306 C CA . HIS A 1 290 ? -4.325 11.947 0.785 1.00 89.31 290 HIS A CA 1
ATOM 2307 C C . HIS A 1 290 ? -4.671 12.776 2.046 1.00 89.31 290 HIS A C 1
ATOM 2309 O O . HIS A 1 290 ? -3.842 13.572 2.490 1.00 89.31 290 HIS A O 1
ATOM 2315 N N . PRO A 1 291 ? -5.814 12.545 2.734 1.00 87.38 291 PRO A N 1
ATOM 2316 C CA . PRO A 1 291 ? -6.257 13.380 3.867 1.00 87.38 291 PRO A CA 1
ATOM 2317 C C . PRO A 1 291 ? -5.261 13.483 5.032 1.00 87.38 291 PRO A C 1
ATOM 2319 O O . PRO A 1 291 ? -5.246 14.451 5.790 1.00 87.38 291 PRO A O 1
ATOM 2322 N N . MET A 1 292 ? -4.423 12.457 5.194 1.00 89.12 292 MET A N 1
ATOM 2323 C CA . MET A 1 292 ? -3.381 12.407 6.223 1.00 89.12 292 MET A CA 1
ATOM 2324 C C . MET A 1 292 ? -2.001 12.871 5.746 1.00 89.12 292 MET A C 1
ATOM 2326 O O . MET A 1 292 ? -1.098 12.910 6.576 1.00 89.12 292 MET A O 1
ATOM 2330 N N . HIS A 1 293 ? -1.818 13.217 4.466 1.00 91.00 293 HIS A N 1
ATOM 2331 C CA . HIS A 1 293 ? -0.512 13.562 3.890 1.00 91.00 293 HIS A CA 1
ATOM 2332 C C . HIS A 1 293 ? 0.196 14.634 4.721 1.00 91.00 293 HIS A C 1
ATOM 2334 O O . HIS A 1 293 ? 1.217 14.367 5.353 1.00 91.00 293 HIS A O 1
ATOM 2340 N N . TYR A 1 294 ? -0.426 15.807 4.852 1.00 89.31 294 TYR A N 1
ATOM 2341 C CA . TYR A 1 294 ? 0.152 16.920 5.599 1.00 89.31 294 TYR A CA 1
ATOM 2342 C C . TYR A 1 294 ? 0.463 16.565 7.064 1.00 89.31 294 TYR A C 1
ATOM 2344 O O . TYR A 1 294 ? 1.560 16.832 7.544 1.00 89.31 294 TYR A O 1
ATOM 2352 N N . LYS A 1 295 ? -0.467 15.904 7.770 1.00 87.00 295 LYS A N 1
ATOM 2353 C CA . LYS A 1 295 ? -0.314 15.549 9.198 1.00 87.00 295 LYS A CA 1
ATOM 2354 C C . LYS A 1 295 ? 0.787 14.514 9.455 1.00 87.00 295 LYS A C 1
ATOM 2356 O O . LYS A 1 295 ? 1.311 14.447 10.565 1.00 87.00 295 LYS A O 1
ATOM 2361 N N . VAL A 1 296 ? 1.075 13.657 8.477 1.00 89.50 296 VAL A N 1
ATOM 2362 C CA . VAL A 1 296 ? 2.083 12.595 8.590 1.00 89.50 296 VAL A CA 1
ATOM 2363 C C . VAL A 1 296 ? 3.469 13.107 8.218 1.00 89.50 296 VAL A C 1
ATOM 2365 O O . VAL A 1 296 ? 4.421 12.778 8.923 1.00 89.50 296 VAL A O 1
ATOM 2368 N N . ILE A 1 297 ? 3.569 13.911 7.156 1.00 87.56 297 ILE A N 1
ATOM 2369 C CA . ILE A 1 297 ? 4.833 14.491 6.682 1.00 87.56 297 ILE A CA 1
ATOM 2370 C C . ILE A 1 297 ? 5.301 15.631 7.592 1.00 87.56 297 ILE A C 1
ATOM 2372 O O . ILE A 1 297 ? 6.486 15.721 7.894 1.00 87.56 297 ILE A O 1
ATOM 2376 N N . ASN A 1 298 ? 4.367 16.436 8.105 1.00 84.44 298 ASN A N 1
ATOM 2377 C CA . ASN A 1 298 ? 4.634 17.520 9.049 1.00 84.44 298 ASN A CA 1
ATOM 2378 C C . ASN A 1 298 ? 4.016 17.184 10.412 1.00 84.44 298 ASN A C 1
ATOM 2380 O O . ASN A 1 298 ? 2.976 17.741 10.785 1.00 84.44 298 ASN A O 1
ATOM 2384 N N . PRO A 1 299 ? 4.592 16.225 11.160 1.00 74.81 299 PRO A N 1
ATOM 2385 C CA . PRO A 1 299 ? 3.988 15.784 12.399 1.00 74.81 299 PRO A CA 1
ATOM 2386 C C . PRO A 1 299 ? 4.039 16.914 13.438 1.00 74.81 299 PRO A C 1
ATOM 2388 O O . PRO A 1 299 ? 5.096 17.384 13.857 1.00 74.81 299 PRO A O 1
ATOM 2391 N N . ILE A 1 300 ? 2.855 17.357 13.858 1.00 68.38 300 ILE A N 1
ATOM 2392 C CA . ILE A 1 300 ? 2.676 18.406 14.869 1.00 68.38 300 ILE A CA 1
ATOM 2393 C C . ILE A 1 300 ? 3.121 17.858 16.235 1.00 68.38 300 ILE A C 1
ATOM 2395 O O . ILE A 1 300 ? 2.994 16.662 16.498 1.00 68.38 300 ILE A O 1
ATOM 2399 N N . TYR A 1 301 ? 3.596 18.737 17.124 1.00 69.94 301 TYR A N 1
ATOM 2400 C CA . TYR A 1 301 ? 3.943 18.434 18.523 1.00 69.94 301 TYR A CA 1
ATOM 2401 C C . TYR A 1 301 ? 5.280 17.710 18.757 1.00 69.94 301 TYR A C 1
ATOM 2403 O O . TYR A 1 301 ? 5.475 17.113 19.815 1.00 69.94 301 TYR A O 1
ATOM 2411 N N . GLY A 1 302 ? 6.237 17.793 17.827 1.00 67.62 302 GLY A N 1
ATOM 2412 C CA . GLY A 1 302 ? 7.557 17.160 17.991 1.00 67.62 302 GLY A CA 1
ATOM 2413 C C . GLY A 1 302 ? 8.298 17.559 19.261 1.00 67.62 302 GLY A C 1
ATOM 2414 O O . GLY A 1 302 ? 8.788 16.692 19.982 1.00 67.62 302 GLY A O 1
ATOM 2415 N N . SER A 1 303 ? 8.290 18.849 19.596 1.00 66.25 303 SER A N 1
ATOM 2416 C CA . SER A 1 303 ? 8.861 19.356 20.848 1.00 66.25 303 SER A CA 1
ATOM 2417 C C . SER A 1 303 ? 8.169 18.774 22.087 1.00 66.25 303 SER A C 1
ATOM 2419 O O . SER A 1 303 ? 8.840 18.417 23.053 1.00 66.25 303 SER A O 1
ATOM 2421 N N . LEU A 1 304 ? 6.842 18.597 22.056 1.00 70.12 304 LEU A N 1
ATOM 2422 C CA . LEU A 1 304 ? 6.094 18.010 23.173 1.00 70.12 304 LEU A CA 1
ATOM 2423 C C . LEU A 1 304 ? 6.446 16.538 23.393 1.00 70.12 304 LEU A C 1
ATOM 2425 O O . LEU A 1 304 ? 6.573 16.120 24.543 1.00 70.12 304 LEU A O 1
ATOM 2429 N N . PHE A 1 305 ? 6.618 15.752 22.325 1.00 70.50 305 PHE A N 1
ATOM 2430 C CA . PHE A 1 305 ? 7.017 14.348 22.457 1.00 70.50 305 PHE A CA 1
ATOM 2431 C C . PHE A 1 305 ? 8.446 14.204 22.991 1.00 70.50 305 PHE A C 1
ATOM 2433 O O . PHE A 1 305 ? 8.693 13.312 23.801 1.00 70.50 305 PHE A O 1
ATOM 2440 N N . SER A 1 306 ? 9.354 15.109 22.616 1.00 67.19 306 SER A N 1
ATOM 2441 C CA . SER A 1 306 ? 10.713 15.150 23.171 1.00 67.19 306 SER A CA 1
ATOM 2442 C C . SER A 1 306 ? 10.730 15.479 24.669 1.00 67.19 306 SER A C 1
ATOM 2444 O O . SER A 1 306 ? 11.557 14.946 25.401 1.00 67.19 306 SER A O 1
ATOM 2446 N N . LEU A 1 307 ? 9.796 16.310 25.146 1.00 69.62 307 LEU A N 1
ATOM 2447 C CA . LEU A 1 307 ? 9.680 16.689 26.561 1.00 69.62 307 LEU A CA 1
ATOM 2448 C C . LEU A 1 307 ? 8.875 15.683 27.402 1.00 69.62 307 LEU A C 1
ATOM 2450 O O . LEU A 1 307 ? 9.065 15.588 28.613 1.00 69.62 307 LEU A O 1
ATOM 2454 N N . ARG A 1 308 ? 7.952 14.931 26.789 1.00 72.31 308 ARG A N 1
ATOM 2455 C CA . ARG A 1 308 ? 7.072 13.966 27.470 1.00 72.31 308 ARG A CA 1
ATOM 2456 C C . ARG A 1 308 ? 7.255 12.557 26.914 1.00 72.31 308 ARG A C 1
ATOM 2458 O O . ARG A 1 308 ? 6.375 12.022 26.246 1.00 72.31 308 ARG A O 1
ATOM 2465 N N . LEU A 1 309 ? 8.356 11.913 27.299 1.00 67.19 309 LEU A N 1
ATOM 2466 C CA . LEU A 1 309 ? 8.740 10.559 26.861 1.00 67.19 309 LEU A CA 1
ATOM 2467 C C . LEU A 1 309 ? 7.693 9.460 27.142 1.00 67.19 309 LEU A C 1
ATOM 2469 O O . LEU A 1 309 ? 7.717 8.403 26.519 1.00 67.19 309 LEU A O 1
ATOM 2473 N N . SER A 1 310 ? 6.762 9.686 28.075 1.00 69.94 310 SER A N 1
ATOM 2474 C CA . SER A 1 310 ? 5.668 8.750 28.373 1.00 69.94 310 SER A CA 1
ATOM 2475 C C . SER A 1 310 ? 4.521 8.796 27.355 1.00 69.94 310 SER A C 1
ATOM 2477 O O . SER A 1 310 ? 3.615 7.956 27.397 1.00 69.94 310 SER A O 1
ATOM 2479 N N . PHE A 1 311 ? 4.511 9.782 26.455 1.00 75.44 311 PHE A N 1
ATOM 2480 C CA . PHE A 1 311 ? 3.473 9.930 25.447 1.00 75.44 311 PHE A CA 1
ATOM 2481 C C . PHE A 1 311 ? 3.795 9.053 24.244 1.00 75.44 311 PHE A C 1
ATOM 2483 O O . PHE A 1 311 ? 4.939 8.923 23.825 1.00 75.44 311 PHE A O 1
ATOM 2490 N N . THR A 1 312 ? 2.758 8.442 23.680 1.00 78.25 312 THR A N 1
ATOM 2491 C CA . THR A 1 312 ? 2.900 7.629 22.476 1.00 78.25 312 THR A CA 1
ATOM 2492 C C . THR A 1 312 ? 3.095 8.578 21.294 1.00 78.25 312 THR A C 1
ATOM 2494 O O . THR A 1 312 ? 2.184 9.371 21.043 1.00 78.25 312 THR A O 1
ATOM 2497 N N . PRO A 1 313 ? 4.232 8.537 20.574 1.00 82.88 313 PRO A N 1
ATOM 2498 C CA . PRO A 1 313 ? 4.457 9.454 19.467 1.00 82.88 313 PRO A CA 1
ATOM 2499 C C . PRO A 1 313 ? 3.431 9.244 18.354 1.00 82.88 313 PRO A C 1
ATOM 2501 O O . PRO A 1 313 ? 3.002 8.115 18.081 1.00 82.88 313 PRO A O 1
ATOM 2504 N N . ALA A 1 314 ? 3.064 10.337 17.685 1.00 86.81 314 ALA A N 1
ATOM 2505 C CA . ALA A 1 314 ? 2.221 10.280 16.498 1.00 86.81 314 ALA A CA 1
ATOM 2506 C C . ALA A 1 314 ? 2.872 9.429 15.390 1.00 86.81 314 ALA A C 1
ATOM 2508 O O . ALA A 1 314 ? 4.081 9.188 15.390 1.00 86.81 314 ALA A O 1
ATOM 2509 N N . PHE A 1 315 ? 2.065 8.976 14.426 1.00 91.00 315 PHE A N 1
ATOM 2510 C CA . PHE A 1 315 ? 2.514 8.088 13.349 1.00 91.00 315 PHE A CA 1
ATOM 2511 C C . PHE A 1 315 ? 3.762 8.608 12.611 1.00 91.00 315 PHE A C 1
ATOM 2513 O O . PHE A 1 315 ? 4.746 7.876 12.532 1.00 91.00 315 PHE A O 1
ATOM 2520 N N . GLY A 1 316 ? 3.769 9.876 12.176 1.00 89.88 316 GLY A N 1
ATOM 2521 C CA . GLY A 1 316 ? 4.921 10.481 11.490 1.00 89.88 316 GLY A CA 1
ATOM 2522 C C . GLY A 1 316 ? 6.212 10.461 12.322 1.00 89.88 316 GLY A C 1
ATOM 2523 O O . GLY A 1 316 ? 7.265 10.083 11.818 1.00 89.88 316 GLY A O 1
ATOM 2524 N N . PHE A 1 317 ? 6.136 10.741 13.631 1.00 88.50 317 PHE A N 1
ATOM 2525 C CA . PHE A 1 317 ? 7.306 10.655 14.521 1.00 88.50 317 PHE A CA 1
ATOM 2526 C C . PHE A 1 317 ? 7.820 9.228 14.704 1.00 88.50 317 PHE A C 1
ATOM 2528 O O . PHE A 1 317 ? 9.033 9.019 14.755 1.00 88.50 317 PHE A O 1
ATOM 2535 N N . ARG A 1 318 ? 6.919 8.238 14.794 1.00 89.56 318 ARG A N 1
ATOM 2536 C CA . ARG A 1 318 ? 7.322 6.825 14.867 1.00 89.56 318 ARG A CA 1
ATOM 2537 C C . ARG A 1 318 ? 8.081 6.412 13.610 1.00 89.56 318 ARG A C 1
ATOM 2539 O O . ARG A 1 318 ? 9.122 5.774 13.728 1.00 89.56 318 ARG A O 1
ATOM 2546 N N . VAL A 1 319 ? 7.603 6.828 12.437 1.00 92.38 319 VAL A N 1
ATOM 2547 C CA . VAL A 1 319 ? 8.285 6.577 11.162 1.00 92.38 319 VAL A CA 1
ATOM 2548 C C . VAL A 1 319 ? 9.654 7.251 11.124 1.00 92.38 319 VAL A C 1
ATOM 2550 O O . VAL A 1 319 ? 10.632 6.587 10.802 1.00 92.38 319 VAL A O 1
ATOM 2553 N N . GLY A 1 320 ? 9.761 8.518 11.535 1.00 89.75 320 GLY A N 1
ATOM 2554 C CA . GLY A 1 320 ? 11.054 9.206 11.613 1.00 89.75 320 GLY A CA 1
ATOM 2555 C C . GLY A 1 320 ? 12.065 8.497 12.527 1.00 89.75 320 GLY A C 1
ATOM 2556 O O . GLY A 1 320 ? 13.260 8.485 12.246 1.00 89.75 320 GLY A O 1
ATOM 2557 N N . GLY A 1 321 ? 11.602 7.847 13.602 1.00 89.44 321 GLY A N 1
ATOM 2558 C CA . GLY A 1 321 ? 12.433 6.958 14.421 1.00 89.44 321 GLY A CA 1
ATOM 2559 C C . GLY A 1 321 ? 12.966 5.751 13.644 1.00 89.44 321 GLY A C 1
ATOM 2560 O O . GLY A 1 321 ? 14.161 5.477 13.700 1.00 89.44 321 GLY A O 1
ATOM 2561 N N . ILE A 1 322 ? 12.100 5.074 12.887 1.00 92.88 322 ILE A N 1
ATOM 2562 C CA . ILE A 1 322 ? 12.468 3.913 12.061 1.00 92.88 322 ILE A CA 1
ATOM 2563 C C . ILE A 1 322 ? 13.457 4.321 10.958 1.00 92.88 322 ILE A C 1
ATOM 2565 O O . ILE A 1 322 ? 14.492 3.682 10.808 1.00 92.88 322 ILE A O 1
ATOM 2569 N N . LEU A 1 323 ? 13.186 5.412 10.232 1.00 93.12 323 LEU A N 1
ATOM 2570 C CA . LEU A 1 323 ? 14.057 5.904 9.157 1.00 93.12 323 LEU A CA 1
ATOM 2571 C C . LEU A 1 323 ? 15.463 6.247 9.668 1.00 93.12 323 LEU A C 1
ATOM 2573 O O . LEU A 1 323 ? 16.448 5.843 9.055 1.00 93.12 323 LEU A O 1
ATOM 2577 N N . ARG A 1 324 ? 15.566 6.909 10.831 1.00 92.12 324 ARG A N 1
ATOM 2578 C CA . ARG A 1 324 ? 16.861 7.192 11.474 1.00 92.12 324 ARG A CA 1
ATOM 2579 C C . ARG A 1 324 ? 17.600 5.920 11.877 1.00 92.12 324 ARG A C 1
ATOM 2581 O O . ARG A 1 324 ? 18.791 5.823 11.620 1.00 92.12 324 ARG A O 1
ATOM 2588 N N . ASN A 1 325 ? 16.906 4.938 12.456 1.00 92.94 325 ASN A N 1
ATOM 2589 C CA . ASN A 1 325 ? 17.524 3.662 12.832 1.00 92.94 325 ASN A CA 1
ATOM 2590 C C . ASN A 1 325 ? 18.070 2.895 11.616 1.00 92.94 325 ASN A C 1
ATOM 2592 O O . ASN A 1 325 ? 19.056 2.176 11.739 1.00 92.94 325 ASN A O 1
ATOM 2596 N N . LEU A 1 326 ? 17.431 3.047 10.453 1.00 91.44 326 LEU A N 1
ATOM 2597 C CA . LEU A 1 326 ? 17.839 2.415 9.198 1.00 91.44 326 LEU A CA 1
ATOM 2598 C C . LEU A 1 326 ? 18.814 3.269 8.368 1.00 91.44 326 LEU A C 1
ATOM 2600 O O . LEU A 1 326 ? 19.205 2.843 7.284 1.00 91.44 326 LEU A O 1
ATOM 2604 N N . ASN A 1 327 ? 19.205 4.459 8.844 1.00 92.00 327 ASN A N 1
ATOM 2605 C CA . ASN A 1 327 ? 20.001 5.438 8.091 1.00 92.00 327 ASN A CA 1
ATOM 2606 C C . ASN A 1 327 ? 19.407 5.754 6.702 1.00 92.00 327 ASN A C 1
ATOM 2608 O O . ASN A 1 327 ? 20.120 5.858 5.699 1.00 92.00 327 ASN A O 1
ATOM 2612 N N . ILE A 1 328 ? 18.079 5.875 6.640 1.00 90.50 328 ILE A N 1
ATOM 2613 C CA . ILE A 1 328 ? 17.347 6.235 5.428 1.00 90.50 328 ILE A CA 1
ATOM 2614 C C . ILE A 1 328 ? 17.082 7.739 5.449 1.00 90.50 328 ILE A C 1
ATOM 2616 O O . ILE A 1 328 ? 16.320 8.235 6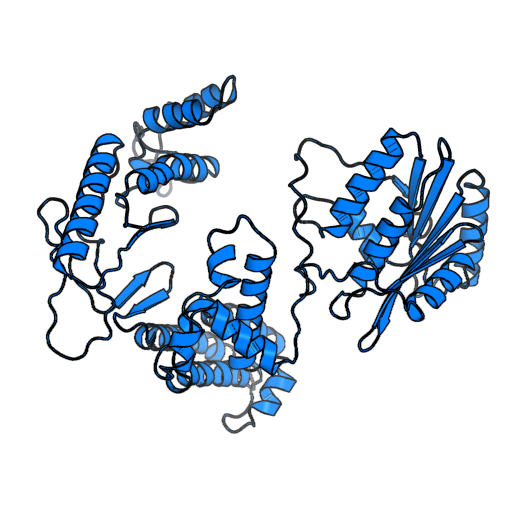.281 1.00 90.50 328 ILE A O 1
ATOM 2620 N N . ASN A 1 329 ? 17.709 8.450 4.513 1.00 88.12 329 ASN A N 1
ATOM 2621 C CA . ASN A 1 329 ? 17.442 9.863 4.267 1.00 88.12 329 ASN A CA 1
ATOM 2622 C C . ASN A 1 329 ? 16.128 10.042 3.505 1.00 88.12 329 ASN A C 1
ATOM 2624 O O . ASN A 1 329 ? 15.633 9.108 2.875 1.00 88.12 329 ASN A O 1
ATOM 2628 N N . ASP A 1 330 ? 15.578 11.252 3.550 1.00 86.50 330 ASP A N 1
ATOM 2629 C CA . ASP A 1 330 ? 14.378 11.565 2.788 1.00 86.50 330 ASP A CA 1
ATOM 2630 C C . ASP A 1 330 ? 14.670 11.596 1.280 1.00 86.50 330 ASP A C 1
ATOM 2632 O O . ASP A 1 330 ? 15.684 12.141 0.845 1.00 86.50 330 ASP A O 1
ATOM 2636 N N . PHE A 1 331 ? 13.773 11.011 0.489 1.00 90.06 331 PHE A N 1
ATOM 2637 C CA . PHE A 1 331 ? 13.822 11.031 -0.972 1.00 90.06 331 PHE A CA 1
ATOM 2638 C C . PHE A 1 331 ? 12.413 11.243 -1.550 1.00 90.06 331 PHE A C 1
ATOM 2640 O O . PHE A 1 331 ? 11.422 10.837 -0.921 1.00 90.06 331 PHE A O 1
ATOM 2647 N N . PRO A 1 332 ? 12.284 11.893 -2.719 1.00 90.69 332 PRO A N 1
ATOM 2648 C CA . PRO A 1 332 ? 11.000 12.050 -3.388 1.00 90.69 332 PRO A CA 1
ATOM 2649 C C . PRO A 1 332 ? 10.462 10.696 -3.866 1.00 90.69 332 PRO A C 1
ATOM 2651 O O . PRO A 1 332 ? 11.187 9.884 -4.439 1.00 90.69 332 PRO A O 1
ATOM 2654 N N . ILE A 1 333 ? 9.170 10.454 -3.633 1.00 91.38 333 ILE A N 1
ATOM 2655 C CA . ILE A 1 333 ? 8.477 9.300 -4.211 1.00 91.38 333 ILE A CA 1
ATOM 2656 C C . ILE A 1 333 ? 7.941 9.724 -5.573 1.00 91.38 333 ILE A C 1
ATOM 2658 O O . ILE A 1 333 ? 7.325 10.784 -5.677 1.00 91.38 333 ILE A O 1
ATOM 2662 N N . LEU A 1 334 ? 8.142 8.900 -6.600 1.00 87.06 334 LEU A N 1
ATOM 2663 C CA . LEU A 1 334 ? 7.509 9.129 -7.894 1.00 87.06 334 LEU A CA 1
ATOM 2664 C C . LEU A 1 334 ? 5.991 8.985 -7.733 1.00 87.06 334 LEU A C 1
ATOM 2666 O O . LEU A 1 334 ? 5.490 7.891 -7.448 1.00 87.06 334 LEU A O 1
ATOM 2670 N N . GLU A 1 335 ? 5.281 10.101 -7.878 1.00 76.44 335 GLU A N 1
ATOM 2671 C CA . GLU A 1 335 ? 3.827 10.146 -7.755 1.00 76.44 335 GLU A CA 1
ATOM 2672 C C . GLU A 1 335 ? 3.157 9.273 -8.821 1.00 76.44 335 GLU A C 1
ATOM 2674 O O . GLU A 1 335 ? 3.699 9.018 -9.904 1.00 76.44 335 GLU A O 1
ATOM 2679 N N . LYS A 1 336 ? 1.960 8.779 -8.498 1.00 71.50 336 LYS A N 1
ATOM 2680 C CA . LYS A 1 336 ? 1.153 8.053 -9.475 1.00 71.50 336 LYS A CA 1
ATOM 2681 C C . LYS A 1 336 ? 0.671 9.066 -10.518 1.00 71.50 336 LYS A C 1
ATOM 2683 O O . LYS A 1 336 ? 0.053 10.054 -10.144 1.00 71.50 336 LYS A O 1
ATOM 2688 N N . VAL A 1 337 ? 0.958 8.806 -11.794 1.00 68.81 337 VAL A N 1
ATOM 2689 C CA . VAL A 1 337 ? 0.429 9.601 -12.913 1.00 68.81 337 VAL A CA 1
ATOM 2690 C C . VAL A 1 337 ? -1.101 9.543 -12.884 1.00 68.81 337 VAL A C 1
ATOM 2692 O O . VAL A 1 337 ? -1.664 8.500 -12.524 1.00 68.81 337 VAL A O 1
ATOM 2695 N N . ASP A 1 338 ? -1.751 10.653 -13.243 1.00 65.75 338 ASP A N 1
ATOM 2696 C CA . ASP A 1 338 ? -3.206 10.729 -13.361 1.00 65.75 338 ASP A CA 1
ATOM 2697 C C . ASP A 1 338 ? -3.746 9.594 -14.238 1.00 65.75 338 ASP A C 1
ATOM 2699 O O . ASP A 1 338 ? -3.108 9.137 -15.192 1.00 65.75 338 ASP A O 1
ATOM 2703 N N . GLU A 1 339 ? -4.920 9.081 -13.872 1.00 65.88 339 GLU A N 1
ATOM 2704 C CA . GLU A 1 339 ? -5.497 7.922 -14.541 1.00 65.88 339 GLU A CA 1
ATOM 2705 C C . GLU A 1 339 ? -5.735 8.225 -16.021 1.00 65.88 339 GLU A C 1
ATOM 2707 O O . GLU A 1 339 ? -6.492 9.133 -16.374 1.00 65.88 339 GLU A O 1
ATOM 2712 N N . PHE A 1 340 ? -5.121 7.427 -16.900 1.00 64.94 340 PHE A N 1
ATOM 2713 C CA . PHE A 1 340 ? -5.489 7.447 -18.307 1.00 64.94 340 PHE A CA 1
ATOM 2714 C C . PHE A 1 340 ? -6.976 7.118 -18.425 1.00 64.94 340 PHE A C 1
ATOM 2716 O O . PHE A 1 340 ? -7.424 6.110 -17.863 1.00 64.94 340 PHE A O 1
ATOM 2723 N N . PRO A 1 341 ? -7.750 7.935 -19.155 1.00 68.44 341 PRO A N 1
ATOM 2724 C CA . PRO A 1 341 ? -9.152 7.641 -19.339 1.00 68.44 341 PRO A CA 1
ATOM 2725 C C . PRO A 1 341 ? -9.295 6.269 -20.009 1.00 68.44 341 PRO A C 1
ATOM 2727 O O . PRO A 1 341 ? -8.632 6.021 -21.017 1.00 68.44 341 PRO A O 1
ATOM 2730 N N . PRO A 1 342 ? -10.167 5.378 -19.506 1.00 66.56 342 PRO A N 1
ATOM 2731 C CA . PRO A 1 342 ? -10.257 3.998 -19.991 1.00 66.56 342 PRO A CA 1
ATOM 2732 C C . PRO A 1 342 ? -10.698 3.888 -21.459 1.00 66.56 342 PRO A C 1
ATOM 2734 O O . PRO A 1 342 ? -10.568 2.827 -22.057 1.00 66.56 342 PRO A O 1
ATOM 2737 N N . TRP A 1 343 ? -11.224 4.968 -22.044 1.00 71.06 343 TRP A N 1
ATOM 2738 C CA . TRP A 1 343 ? -11.584 5.053 -23.461 1.00 71.06 343 TRP A CA 1
ATOM 2739 C C . TRP A 1 343 ? -10.427 5.494 -24.372 1.00 71.06 343 TRP A C 1
ATOM 2741 O O . TRP A 1 343 ? -10.598 5.530 -25.589 1.00 71.06 343 TRP A O 1
ATOM 2751 N N . LYS A 1 344 ? -9.270 5.867 -23.814 1.00 69.50 344 LYS A N 1
ATOM 2752 C CA . LYS A 1 344 ? -8.084 6.257 -24.581 1.00 69.50 344 LYS A CA 1
ATOM 2753 C C . LYS A 1 344 ? -7.229 5.018 -24.830 1.00 69.50 344 LYS A C 1
ATOM 2755 O O . LYS A 1 344 ? -6.583 4.505 -23.922 1.00 69.50 344 LYS A O 1
ATOM 2760 N N . ASP A 1 345 ? -7.262 4.533 -26.065 1.00 68.94 345 ASP A N 1
ATOM 2761 C CA . ASP A 1 345 ? -6.543 3.332 -26.486 1.00 68.94 345 ASP A CA 1
ATOM 2762 C C . ASP A 1 345 ? -5.051 3.655 -26.687 1.00 68.94 345 ASP A C 1
ATOM 2764 O O . ASP A 1 345 ? -4.678 4.375 -27.617 1.00 68.94 345 ASP A O 1
ATOM 2768 N N . ILE A 1 346 ? -4.191 3.177 -25.782 1.00 72.88 346 ILE A N 1
ATOM 2769 C CA . ILE A 1 346 ? -2.737 3.347 -25.889 1.00 72.88 346 ILE A CA 1
ATOM 2770 C C . ILE A 1 346 ? -2.195 2.205 -26.749 1.00 72.88 346 ILE A C 1
ATOM 2772 O O . ILE A 1 346 ? -1.982 1.095 -26.264 1.00 72.88 346 ILE A O 1
ATOM 2776 N N . LYS A 1 347 ? -1.935 2.485 -28.029 1.00 79.81 347 LYS A N 1
ATOM 2777 C CA . LYS A 1 347 ? -1.302 1.524 -28.941 1.00 79.81 347 LYS A CA 1
ATOM 2778 C C . LYS A 1 347 ? 0.195 1.787 -29.036 1.00 79.81 347 LYS A C 1
ATOM 2780 O O . LYS A 1 347 ? 0.624 2.754 -29.661 1.00 79.81 347 LYS A O 1
ATOM 2785 N N . LEU A 1 348 ? 0.976 0.914 -28.409 1.00 89.88 348 LEU A N 1
ATOM 2786 C CA . LEU A 1 348 ? 2.425 0.843 -28.582 1.00 89.88 348 LEU A CA 1
ATOM 2787 C C . LEU A 1 348 ? 2.744 -0.196 -29.662 1.00 89.88 348 LEU A C 1
ATOM 2789 O O . LEU A 1 348 ? 2.114 -1.255 -29.705 1.00 89.88 348 LEU A O 1
ATOM 2793 N N . ASN A 1 349 ? 3.716 0.093 -30.527 1.00 92.19 349 ASN A N 1
ATOM 2794 C CA . ASN A 1 349 ? 4.134 -0.846 -31.568 1.00 92.19 349 ASN A CA 1
ATOM 2795 C C . ASN A 1 349 ? 5.265 -1.740 -31.053 1.00 92.19 349 ASN A C 1
ATOM 2797 O O . ASN A 1 349 ? 6.244 -1.239 -30.500 1.00 92.19 349 ASN A O 1
ATOM 2801 N N . PHE A 1 350 ? 5.164 -3.047 -31.286 1.00 94.38 350 PHE A N 1
ATOM 2802 C CA . PHE A 1 350 ? 6.174 -4.025 -30.879 1.00 94.38 350 PHE A CA 1
ATOM 2803 C C . PHE A 1 350 ? 6.655 -4.846 -32.075 1.00 94.38 350 PHE A C 1
ATOM 2805 O O . PHE A 1 350 ? 5.879 -5.123 -32.991 1.00 94.38 350 PHE A O 1
ATOM 2812 N N . ILE A 1 351 ? 7.931 -5.230 -32.054 1.00 94.19 351 ILE A N 1
ATOM 2813 C CA . ILE A 1 351 ? 8.532 -6.166 -33.005 1.00 94.19 351 ILE A CA 1
ATOM 2814 C C . ILE A 1 351 ? 9.052 -7.371 -32.218 1.00 94.19 351 ILE A C 1
ATOM 2816 O O . ILE A 1 351 ? 9.902 -7.226 -31.340 1.00 94.19 351 ILE A O 1
ATOM 2820 N N . ASP A 1 352 ? 8.547 -8.557 -32.557 1.00 89.06 352 ASP A N 1
ATOM 2821 C CA . ASP A 1 352 ? 8.690 -9.773 -31.743 1.00 89.06 352 ASP A CA 1
ATOM 2822 C C . ASP A 1 352 ? 9.605 -10.833 -32.389 1.00 89.06 352 ASP A C 1
ATOM 2824 O O . ASP A 1 352 ? 9.549 -12.011 -32.039 1.00 89.06 352 ASP A O 1
ATOM 2828 N N . ASP A 1 353 ? 10.491 -10.428 -33.308 1.00 87.81 353 ASP A N 1
ATOM 2829 C CA . ASP A 1 353 ? 11.350 -11.340 -34.090 1.00 87.81 353 ASP A CA 1
ATOM 2830 C C . ASP A 1 353 ? 12.211 -12.287 -33.232 1.00 87.81 353 ASP A C 1
ATOM 2832 O O . ASP A 1 353 ? 12.604 -13.362 -33.682 1.00 87.81 353 ASP A O 1
ATOM 2836 N N . PHE A 1 354 ? 12.499 -11.905 -31.986 1.00 87.00 354 PHE A N 1
ATOM 2837 C CA . PHE A 1 354 ? 13.328 -12.677 -31.058 1.00 87.00 354 PHE A CA 1
ATOM 2838 C C . PHE A 1 354 ? 12.512 -13.454 -30.015 1.00 87.00 354 PHE A C 1
ATOM 2840 O O . PHE A 1 354 ? 13.069 -14.305 -29.322 1.00 87.00 354 PHE A O 1
ATOM 2847 N N . GLU A 1 355 ? 11.207 -13.194 -29.877 1.00 79.75 355 GLU A N 1
ATOM 2848 C CA . GLU A 1 355 ? 10.406 -13.662 -28.735 1.00 79.75 355 GLU A CA 1
ATOM 2849 C C . GLU A 1 355 ? 10.247 -15.193 -28.696 1.00 79.75 355 GLU A C 1
ATOM 2851 O O . GLU A 1 355 ? 10.182 -15.788 -27.617 1.00 79.75 355 GLU A O 1
ATOM 2856 N N . HIS A 1 356 ? 10.250 -15.839 -29.865 1.00 83.38 356 HIS A N 1
ATOM 2857 C CA . HIS A 1 356 ? 10.084 -17.288 -30.008 1.00 83.38 356 HIS A CA 1
ATOM 2858 C C . HIS A 1 356 ? 11.383 -18.096 -29.844 1.00 83.38 356 HIS A C 1
ATOM 2860 O O . HIS A 1 356 ? 11.337 -19.325 -29.828 1.00 83.38 356 HIS A O 1
ATOM 2866 N N . LEU A 1 357 ? 12.539 -17.437 -29.713 1.00 84.50 357 LEU A N 1
ATOM 2867 C CA . LEU A 1 357 ? 13.842 -18.098 -29.634 1.00 84.50 357 LEU A CA 1
ATOM 2868 C C . LEU A 1 357 ? 14.225 -18.374 -28.170 1.00 84.50 357 LEU A C 1
ATOM 2870 O O . LEU A 1 357 ? 14.446 -17.423 -27.410 1.00 84.50 357 LEU A O 1
ATOM 2874 N N . PRO A 1 358 ? 14.354 -19.645 -27.738 1.00 81.81 358 PRO A N 1
ATOM 2875 C CA . PRO A 1 358 ? 14.692 -19.954 -26.355 1.00 81.81 358 PRO A CA 1
ATOM 2876 C C . PRO A 1 358 ? 16.129 -19.530 -26.035 1.00 81.81 358 PRO A C 1
ATOM 2878 O O . PRO A 1 358 ? 17.073 -19.992 -26.682 1.00 81.81 358 PRO A O 1
ATOM 2881 N N . LYS A 1 359 ? 16.310 -18.723 -24.980 1.00 80.56 359 LYS A N 1
ATOM 2882 C CA . LYS A 1 359 ? 17.641 -18.282 -24.515 1.00 80.56 359 LYS A CA 1
ATOM 2883 C C . LYS A 1 359 ? 18.579 -19.438 -24.149 1.00 80.56 359 LYS A C 1
ATOM 2885 O O . LYS A 1 359 ? 19.787 -19.289 -24.252 1.00 80.56 359 LYS A O 1
ATOM 2890 N N . SER A 1 360 ? 18.040 -20.569 -23.690 1.00 80.06 360 SER A N 1
ATOM 2891 C CA . SER A 1 360 ? 18.832 -21.716 -23.225 1.00 80.06 360 SER A CA 1
ATOM 2892 C C . SER A 1 360 ? 19.463 -22.530 -24.354 1.00 80.06 360 SER A C 1
ATOM 2894 O O . SER A 1 360 ? 20.473 -23.188 -24.127 1.00 80.06 360 SER A O 1
ATOM 2896 N N . THR A 1 361 ? 18.866 -22.520 -25.546 1.00 85.69 361 THR A N 1
ATOM 2897 C CA . THR A 1 361 ? 19.273 -23.385 -26.667 1.00 85.69 361 THR A CA 1
ATOM 2898 C C . THR A 1 361 ? 19.788 -22.605 -27.869 1.00 85.69 361 THR A C 1
ATOM 2900 O O . THR A 1 361 ? 20.454 -23.178 -28.727 1.00 85.69 361 THR A O 1
ATOM 2903 N N . THR A 1 362 ? 19.474 -21.313 -27.963 1.00 87.44 362 THR A N 1
ATOM 2904 C CA . THR A 1 362 ? 19.852 -20.479 -29.108 1.00 87.44 362 THR A CA 1
ATOM 2905 C C . THR A 1 362 ? 21.246 -19.899 -28.892 1.00 87.44 362 THR A C 1
ATOM 2907 O O . THR A 1 362 ? 21.507 -19.260 -27.875 1.00 87.44 362 THR A O 1
ATOM 2910 N N . SER A 1 363 ? 22.156 -20.111 -29.846 1.00 88.75 363 SER A N 1
ATOM 2911 C CA . SER A 1 363 ? 23.518 -19.580 -29.748 1.00 88.75 363 SER A CA 1
ATOM 2912 C C . SER A 1 363 ? 23.553 -18.061 -29.954 1.00 88.75 363 SER A C 1
ATOM 2914 O O . SER A 1 363 ? 22.744 -17.488 -30.688 1.00 88.75 363 SER A O 1
ATOM 2916 N N . THR A 1 364 ? 24.541 -17.393 -29.352 1.00 88.56 364 THR A N 1
ATOM 2917 C CA . THR A 1 364 ? 24.752 -15.943 -29.516 1.00 88.56 364 THR A CA 1
ATOM 2918 C C . THR A 1 364 ? 25.008 -15.555 -30.975 1.00 88.56 364 THR A C 1
ATOM 2920 O O . THR A 1 364 ? 24.553 -14.506 -31.422 1.00 88.56 364 THR A O 1
ATOM 2923 N N . LEU A 1 365 ? 25.662 -16.424 -31.756 1.00 88.19 365 LEU A N 1
ATOM 2924 C CA . LEU A 1 365 ? 25.880 -16.219 -33.192 1.00 88.19 365 LEU A CA 1
ATOM 2925 C C . LEU A 1 365 ? 24.569 -16.197 -33.985 1.00 88.19 365 LEU A C 1
ATOM 2927 O O . LEU A 1 365 ? 24.407 -15.347 -34.859 1.00 88.19 365 LEU A O 1
ATOM 2931 N N . VAL A 1 366 ? 23.621 -17.083 -33.659 1.00 89.12 366 VAL A N 1
ATOM 2932 C CA . VAL A 1 366 ? 22.292 -17.099 -34.291 1.00 89.12 366 VAL A CA 1
ATOM 2933 C C . VAL A 1 366 ? 21.547 -15.807 -33.973 1.00 89.12 366 VAL A C 1
ATOM 2935 O O . VAL A 1 366 ? 21.042 -15.153 -34.882 1.00 89.12 366 VAL A O 1
ATOM 2938 N N . TYR A 1 367 ? 21.557 -15.377 -32.710 1.00 90.19 367 TYR A N 1
ATOM 2939 C CA . TYR A 1 367 ? 20.946 -14.110 -32.316 1.00 90.19 367 TYR A CA 1
ATOM 2940 C C . TYR A 1 367 ? 21.547 -12.901 -33.037 1.00 90.19 367 TYR A C 1
ATOM 2942 O O . TYR A 1 367 ? 20.802 -12.044 -33.509 1.00 90.19 367 TYR A O 1
ATOM 2950 N N . ARG A 1 368 ? 22.876 -12.848 -33.183 1.00 90.31 368 ARG A N 1
ATOM 2951 C CA . ARG A 1 368 ? 23.550 -11.790 -33.950 1.00 90.31 368 ARG A CA 1
ATOM 2952 C C . ARG A 1 368 ? 23.156 -11.817 -35.421 1.00 90.31 368 ARG A C 1
ATOM 2954 O O . ARG A 1 368 ? 22.862 -10.765 -35.975 1.00 90.31 368 ARG A O 1
ATOM 2961 N N . SER A 1 369 ? 23.118 -12.995 -36.043 1.00 90.75 369 SER A N 1
ATOM 2962 C CA .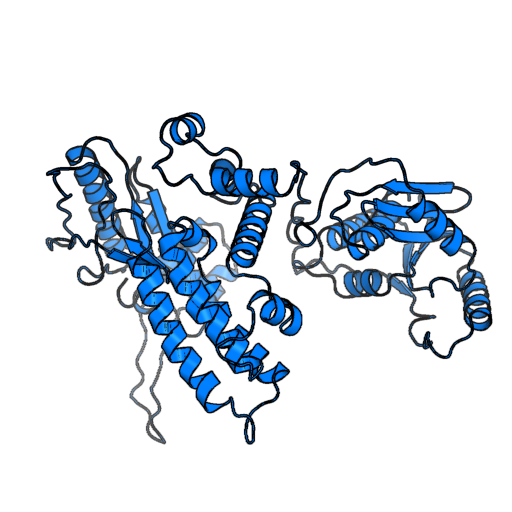 SER A 1 369 ? 22.715 -13.141 -37.447 1.00 90.75 369 SER A CA 1
ATOM 2963 C C . SER A 1 369 ? 21.300 -12.612 -37.681 1.00 90.75 369 SER A C 1
ATOM 2965 O O . SER A 1 369 ? 21.096 -11.772 -38.555 1.00 90.75 369 SER A O 1
ATOM 2967 N N . ILE A 1 370 ? 20.344 -13.041 -36.851 1.00 91.56 370 ILE A N 1
ATOM 2968 C CA . ILE A 1 370 ? 18.945 -12.597 -36.922 1.00 91.56 370 ILE A CA 1
ATOM 2969 C C . ILE A 1 370 ? 18.847 -11.095 -36.653 1.00 91.56 370 ILE A C 1
ATOM 2971 O O . ILE A 1 370 ? 18.093 -10.393 -37.320 1.00 91.56 370 ILE A O 1
ATOM 2975 N N . PHE A 1 371 ? 19.646 -10.569 -35.722 1.00 93.94 371 PHE A N 1
ATOM 2976 C CA . PHE A 1 371 ? 19.696 -9.137 -35.459 1.00 93.94 371 PHE A CA 1
ATOM 2977 C C . PHE A 1 371 ? 20.179 -8.328 -36.663 1.00 93.94 371 PHE A C 1
ATOM 2979 O O . PHE A 1 371 ? 19.563 -7.318 -36.999 1.00 93.94 371 PHE A O 1
ATOM 2986 N N . TYR A 1 372 ? 21.228 -8.763 -37.361 1.00 92.12 372 TYR A N 1
ATOM 2987 C CA . TYR A 1 372 ? 21.685 -8.066 -38.564 1.00 92.12 372 TYR A CA 1
ATOM 2988 C C . TYR A 1 372 ? 20.673 -8.156 -39.714 1.00 92.12 372 TYR A C 1
ATOM 2990 O O . TYR A 1 372 ? 20.458 -7.158 -40.403 1.00 92.12 372 TYR A O 1
ATOM 2998 N N . GLU A 1 373 ? 19.994 -9.292 -39.882 1.00 93.12 373 GLU A N 1
ATOM 2999 C CA . GLU A 1 373 ? 18.897 -9.434 -40.848 1.00 93.12 373 GLU A CA 1
ATOM 3000 C C . GLU A 1 373 ? 17.720 -8.503 -40.512 1.00 93.12 373 GLU A C 1
ATOM 3002 O O . GLU A 1 373 ? 17.244 -7.749 -41.365 1.00 93.12 373 GLU A O 1
ATOM 3007 N N . HIS A 1 374 ? 17.307 -8.470 -39.242 1.00 94.25 374 HIS A N 1
ATOM 3008 C CA . HIS A 1 374 ? 16.312 -7.534 -38.723 1.00 94.25 374 HIS A CA 1
ATOM 3009 C C . HIS A 1 374 ? 16.715 -6.080 -39.012 1.00 94.25 374 HIS A C 1
ATOM 3011 O O . HIS A 1 374 ? 15.916 -5.296 -39.526 1.00 94.25 374 HIS A O 1
ATOM 3017 N N . ARG A 1 375 ? 17.971 -5.706 -38.737 1.00 94.19 375 ARG A N 1
ATOM 3018 C CA . ARG A 1 375 ? 18.487 -4.357 -39.011 1.00 94.19 375 ARG A CA 1
ATOM 3019 C C . ARG A 1 375 ? 18.496 -4.019 -40.495 1.00 94.19 375 ARG A C 1
ATOM 3021 O O . ARG A 1 375 ? 18.221 -2.872 -40.832 1.00 94.19 375 ARG A O 1
ATOM 3028 N N . HIS A 1 376 ? 18.753 -4.992 -41.366 1.00 93.50 376 HIS A N 1
ATOM 3029 C CA . HIS A 1 376 ? 18.650 -4.807 -42.810 1.00 93.50 376 HIS A CA 1
ATOM 3030 C C . HIS A 1 376 ? 17.196 -4.555 -43.241 1.00 93.50 376 HIS A C 1
ATOM 3032 O O . HIS A 1 376 ? 16.931 -3.625 -44.002 1.00 93.50 376 HIS A O 1
ATOM 3038 N N . ARG A 1 377 ? 16.234 -5.319 -42.702 1.00 94.19 377 ARG A N 1
ATOM 3039 C CA . ARG A 1 377 ? 14.793 -5.124 -42.956 1.00 94.19 377 ARG A CA 1
ATOM 3040 C C . ARG A 1 377 ? 14.287 -3.765 -42.466 1.00 94.19 377 ARG A C 1
ATOM 3042 O O . ARG A 1 377 ? 13.459 -3.141 -43.123 1.00 94.19 377 ARG A O 1
ATOM 3049 N N . PHE A 1 378 ? 14.799 -3.295 -41.331 1.00 93.31 378 PHE A N 1
ATOM 3050 C CA . PHE A 1 378 ? 14.457 -2.003 -40.736 1.00 93.31 378 PHE A CA 1
ATOM 3051 C C . PHE A 1 378 ? 15.575 -0.963 -40.899 1.00 93.31 378 PHE A C 1
ATOM 3053 O O . PHE A 1 378 ? 15.825 -0.168 -39.989 1.00 93.31 378 PHE A O 1
ATOM 3060 N N . SER A 1 379 ? 16.234 -0.936 -42.060 1.00 90.19 379 SER A N 1
ATOM 3061 C CA . SER A 1 379 ? 17.332 -0.005 -42.365 1.00 90.19 379 SER A CA 1
ATOM 3062 C C . SER A 1 379 ? 16.920 1.468 -42.256 1.00 90.19 379 SER A C 1
ATOM 3064 O O . SER A 1 379 ? 17.697 2.295 -41.791 1.00 90.19 379 SER A O 1
ATOM 3066 N N . ASN A 1 380 ? 15.658 1.772 -42.575 1.00 90.50 380 ASN A N 1
ATOM 3067 C CA . ASN A 1 380 ? 15.057 3.106 -42.457 1.00 90.50 380 ASN A CA 1
ATOM 3068 C C . ASN A 1 380 ? 14.677 3.507 -41.016 1.00 90.50 380 ASN A C 1
ATOM 3070 O O . ASN A 1 380 ? 14.058 4.556 -40.827 1.00 90.50 380 ASN A O 1
ATOM 3074 N N . HIS A 1 381 ? 14.955 2.660 -40.018 1.00 92.56 381 HIS A N 1
ATOM 3075 C CA . HIS A 1 381 ? 14.731 2.965 -38.605 1.00 92.56 381 HIS A CA 1
ATOM 3076 C C . HIS A 1 381 ? 16.068 3.153 -37.891 1.00 92.56 381 HIS A C 1
ATOM 3078 O O . HIS A 1 381 ? 16.949 2.294 -37.980 1.00 92.56 381 HIS A O 1
ATOM 3084 N N . GLU A 1 382 ? 16.203 4.251 -37.158 1.00 92.69 382 GLU A N 1
ATOM 3085 C CA . GLU A 1 382 ? 17.359 4.542 -36.320 1.00 92.69 382 GLU A CA 1
ATOM 3086 C C . GLU A 1 382 ? 17.321 3.648 -35.063 1.00 92.69 382 GLU A C 1
ATOM 3088 O O . GLU A 1 382 ? 16.291 3.590 -34.380 1.00 92.69 382 GLU A O 1
ATOM 3093 N N . PRO A 1 383 ? 18.393 2.884 -34.778 1.00 94.88 383 PRO A N 1
ATOM 3094 C CA . PRO A 1 383 ? 18.424 1.992 -33.631 1.00 94.88 383 PRO A CA 1
ATOM 3095 C C . PRO A 1 383 ? 18.774 2.755 -32.350 1.00 94.88 383 PRO A C 1
ATOM 3097 O O . PRO A 1 383 ? 19.745 3.510 -32.315 1.00 94.88 383 PRO A O 1
ATOM 3100 N N . VAL A 1 384 ? 18.008 2.509 -31.291 1.00 96.38 384 VAL A N 1
ATOM 3101 C CA . VAL A 1 384 ? 18.253 3.050 -29.951 1.00 96.38 384 VAL A CA 1
ATOM 3102 C C . VAL A 1 384 ? 18.327 1.888 -28.980 1.00 96.38 384 VAL A C 1
ATOM 3104 O O . VAL A 1 384 ? 17.389 1.104 -28.912 1.00 96.38 384 VAL A O 1
ATOM 3107 N N . PHE A 1 385 ? 19.420 1.750 -28.245 1.00 97.44 385 PHE A N 1
ATOM 3108 C CA . PHE A 1 385 ? 19.616 0.657 -27.294 1.00 97.44 385 PHE A CA 1
ATOM 3109 C C . PHE A 1 385 ? 19.511 1.188 -25.877 1.00 97.44 385 PHE A C 1
ATOM 3111 O O . PHE A 1 385 ? 20.029 2.264 -25.590 1.00 97.44 385 PHE A O 1
ATOM 3118 N N . THR A 1 386 ? 18.852 0.444 -24.998 1.00 97.44 386 THR A N 1
ATOM 3119 C CA . THR A 1 386 ? 18.665 0.834 -23.599 1.00 97.44 386 THR A CA 1
ATOM 3120 C C . THR A 1 386 ? 19.026 -0.312 -22.679 1.00 97.44 386 THR A C 1
ATOM 3122 O O . THR A 1 386 ? 18.602 -1.439 -22.941 1.00 97.44 386 THR A O 1
ATOM 3125 N N . ASP A 1 387 ? 19.696 -0.001 -21.577 1.00 96.88 387 ASP A N 1
ATOM 3126 C CA . ASP A 1 387 ? 19.982 -0.969 -20.523 1.00 96.88 387 ASP A CA 1
ATOM 3127 C C . ASP A 1 387 ? 19.851 -0.347 -19.120 1.00 96.88 387 ASP A C 1
ATOM 3129 O O . ASP A 1 387 ? 19.965 0.871 -18.936 1.00 96.88 387 ASP A O 1
ATOM 3133 N N . GLY A 1 388 ? 19.582 -1.192 -18.124 1.00 95.69 388 GLY A N 1
ATOM 3134 C CA . GLY A 1 388 ? 19.512 -0.822 -16.720 1.00 95.69 388 GLY A CA 1
ATOM 3135 C C . GLY A 1 388 ? 20.240 -1.824 -15.829 1.00 95.69 388 GLY A C 1
ATOM 3136 O O . GLY A 1 388 ? 19.916 -3.005 -15.800 1.00 95.69 388 GLY A O 1
ATOM 3137 N N . SER A 1 389 ? 21.153 -1.334 -14.993 1.00 95.62 389 SER A N 1
ATOM 3138 C CA . SER A 1 389 ? 21.909 -2.155 -14.050 1.00 95.62 389 SER A CA 1
ATOM 3139 C C . SER A 1 389 ? 21.579 -1.841 -12.589 1.00 95.62 389 SER A C 1
ATOM 3141 O O . SER A 1 389 ? 21.185 -0.730 -12.217 1.00 95.62 389 SER A O 1
ATOM 3143 N N . LYS A 1 390 ? 21.766 -2.847 -11.727 1.00 95.19 390 LYS A N 1
ATO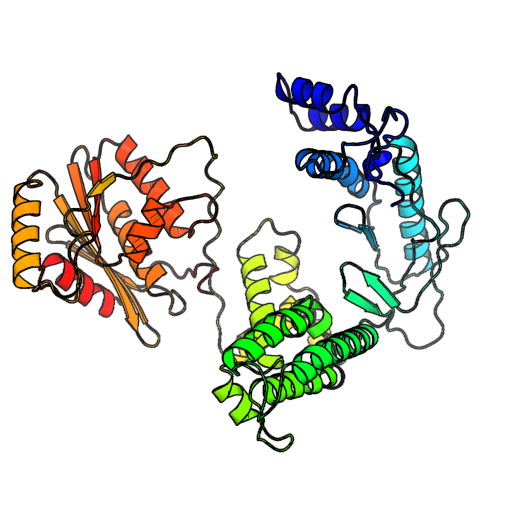M 3144 C CA . LYS A 1 390 ? 21.766 -2.699 -10.267 1.00 95.19 390 LYS A CA 1
ATOM 3145 C C . LYS A 1 390 ? 22.904 -3.503 -9.661 1.00 95.19 390 LYS A C 1
ATOM 3147 O O . LYS A 1 390 ? 23.022 -4.703 -9.896 1.00 95.19 390 LYS A O 1
ATOM 3152 N N . SER A 1 391 ? 23.681 -2.850 -8.814 1.00 92.94 391 SER A N 1
ATOM 3153 C CA . SER A 1 391 ? 24.699 -3.455 -7.960 1.00 92.94 391 SER A CA 1
ATOM 3154 C C . SER A 1 391 ? 24.556 -2.926 -6.528 1.00 92.94 391 SER A C 1
ATOM 3156 O O . SER A 1 391 ? 23.606 -2.206 -6.198 1.00 92.94 391 SER A O 1
ATOM 3158 N N . GLU A 1 392 ? 25.442 -3.335 -5.621 1.00 88.88 392 GLU A N 1
ATOM 3159 C CA . GLU A 1 392 ? 25.360 -2.926 -4.220 1.00 88.88 392 GLU A CA 1
ATOM 3160 C C . GLU A 1 392 ? 25.519 -1.400 -4.083 1.00 88.88 392 GLU A C 1
ATOM 3162 O O . GLU A 1 392 ? 26.583 -0.834 -4.313 1.00 88.88 392 GLU A O 1
ATOM 3167 N N . GLY A 1 393 ? 24.427 -0.710 -3.737 1.00 86.19 393 GLY A N 1
ATOM 3168 C CA . GLY A 1 393 ? 24.413 0.746 -3.550 1.00 86.19 393 GLY A CA 1
ATOM 3169 C C . GLY A 1 393 ? 24.416 1.581 -4.839 1.00 86.19 393 GLY A C 1
ATOM 3170 O O . GLY A 1 393 ? 24.492 2.814 -4.762 1.00 86.19 393 GLY A O 1
ATOM 3171 N N . HIS A 1 394 ? 24.295 0.951 -6.008 1.00 93.06 394 HIS A N 1
ATOM 3172 C CA . HIS A 1 394 ? 24.296 1.629 -7.299 1.00 93.06 394 HIS A CA 1
ATOM 3173 C C . HIS A 1 394 ? 23.185 1.094 -8.208 1.00 93.06 394 HIS A C 1
ATOM 3175 O O . HIS A 1 394 ? 22.987 -0.112 -8.338 1.00 93.06 394 HIS A O 1
ATOM 3181 N N . VAL A 1 395 ? 22.462 2.017 -8.834 1.00 96.00 395 VAL A N 1
ATOM 3182 C CA . VAL A 1 395 ? 21.468 1.743 -9.871 1.00 96.00 395 VAL A CA 1
ATOM 3183 C C . VAL A 1 395 ? 21.744 2.739 -10.984 1.00 96.00 395 VAL A C 1
ATOM 3185 O O . VAL A 1 395 ? 21.829 3.939 -10.713 1.00 96.00 395 VAL A O 1
ATOM 3188 N N . GLY A 1 396 ? 21.904 2.253 -12.205 1.00 96.12 396 GLY A N 1
ATOM 3189 C CA . GLY A 1 396 ? 22.241 3.089 -13.346 1.00 96.12 396 GLY A CA 1
ATOM 3190 C C . GLY A 1 396 ? 21.500 2.637 -14.587 1.00 96.12 396 GLY A C 1
ATOM 3191 O O . GLY A 1 396 ? 21.202 1.454 -14.746 1.00 96.12 396 GLY A O 1
ATOM 3192 N N . THR A 1 397 ? 21.178 3.592 -15.443 1.00 97.00 397 THR A N 1
ATOM 3193 C CA . THR A 1 397 ? 20.515 3.384 -16.727 1.00 97.00 397 THR A CA 1
ATOM 3194 C C . THR A 1 397 ? 21.363 3.993 -17.833 1.00 97.00 397 THR A C 1
ATOM 3196 O O . THR A 1 397 ? 22.120 4.939 -17.586 1.00 97.00 397 THR A O 1
ATOM 3199 N N . ALA A 1 398 ? 21.253 3.475 -19.048 1.00 97.00 398 ALA A N 1
ATOM 3200 C CA . ALA A 1 398 ? 21.882 4.093 -20.197 1.00 97.00 398 ALA A CA 1
ATOM 3201 C C . ALA A 1 398 ? 21.090 3.892 -21.483 1.00 97.00 398 ALA A C 1
ATOM 3203 O O . ALA A 1 398 ? 20.303 2.957 -21.630 1.00 97.00 398 ALA A O 1
ATOM 3204 N N . VAL A 1 399 ? 21.348 4.800 -22.417 1.00 97.00 399 VAL A N 1
ATOM 3205 C CA . VAL A 1 399 ? 20.815 4.820 -23.770 1.00 97.00 399 VAL A CA 1
ATOM 3206 C C . VAL A 1 399 ? 21.966 5.053 -24.737 1.00 97.00 399 VAL A C 1
ATOM 3208 O O . VAL A 1 399 ? 22.659 6.064 -24.630 1.00 97.00 399 VAL A O 1
ATOM 3211 N N . ALA A 1 400 ? 22.140 4.156 -25.703 1.00 96.19 400 ALA A N 1
ATOM 3212 C CA . ALA A 1 400 ? 23.047 4.327 -26.832 1.00 96.19 400 ALA A CA 1
ATOM 3213 C C . ALA A 1 400 ? 22.231 4.607 -28.105 1.00 96.19 400 ALA A C 1
ATOM 3215 O O . ALA A 1 400 ? 21.396 3.798 -28.516 1.00 96.19 400 ALA A O 1
ATOM 3216 N N . MET A 1 401 ? 22.449 5.771 -28.719 1.00 92.19 401 MET A N 1
ATOM 3217 C CA . MET A 1 401 ? 21.761 6.225 -29.930 1.00 92.19 401 MET A CA 1
ATOM 3218 C C . MET A 1 401 ? 22.765 6.871 -30.889 1.00 92.19 401 MET A C 1
ATOM 3220 O O . MET A 1 401 ? 23.345 7.921 -30.599 1.00 92.19 401 MET A O 1
ATOM 3224 N N . GLY A 1 402 ? 22.973 6.246 -32.049 1.00 86.88 402 GLY A N 1
ATOM 3225 C CA . GLY A 1 402 ? 24.012 6.668 -32.991 1.00 86.88 402 GLY A CA 1
ATOM 3226 C C . GLY A 1 402 ? 25.399 6.620 -32.341 1.00 86.88 402 GLY A C 1
ATOM 3227 O O . GLY A 1 402 ? 25.785 5.590 -31.805 1.00 86.88 402 GLY A O 1
ATOM 3228 N N . ASN A 1 403 ? 26.121 7.744 -32.358 1.00 86.44 403 ASN A N 1
ATOM 3229 C CA . ASN A 1 403 ? 27.435 7.884 -31.707 1.00 86.44 403 ASN A CA 1
ATOM 3230 C C . ASN A 1 403 ? 27.343 8.510 -30.303 1.00 86.44 403 ASN A C 1
ATOM 3232 O O . ASN A 1 403 ? 28.350 8.962 -29.760 1.00 86.44 403 ASN A O 1
ATOM 3236 N N . THR A 1 404 ? 26.133 8.640 -29.753 1.00 90.38 404 THR A N 1
ATOM 3237 C CA . THR A 1 404 ? 25.905 9.274 -28.453 1.00 90.38 404 THR A CA 1
ATOM 3238 C C . THR A 1 404 ? 25.442 8.237 -27.448 1.00 90.38 404 THR A C 1
ATOM 3240 O O . THR A 1 404 ? 24.461 7.531 -27.678 1.00 90.38 404 THR A O 1
ATOM 3243 N N . VAL A 1 405 ? 26.112 8.207 -26.300 1.00 94.38 405 VAL A N 1
ATOM 3244 C CA . VAL A 1 405 ? 25.704 7.411 -25.146 1.00 94.38 405 VAL A CA 1
ATOM 3245 C C . VAL A 1 405 ? 25.363 8.354 -24.011 1.00 94.38 405 VAL A C 1
ATOM 3247 O O . VAL A 1 405 ? 26.159 9.215 -23.637 1.00 94.38 405 VAL A O 1
ATOM 3250 N N . VAL A 1 406 ? 24.162 8.200 -23.468 1.00 94.44 406 VAL A N 1
ATOM 3251 C CA . VAL A 1 406 ? 23.696 8.942 -22.301 1.00 94.44 406 VAL A CA 1
ATOM 3252 C C . VAL A 1 406 ? 23.462 7.945 -21.184 1.00 94.44 406 VAL A C 1
ATOM 3254 O O . VAL A 1 406 ? 22.731 6.980 -21.368 1.00 94.44 406 VAL A O 1
ATOM 3257 N N . SER A 1 407 ? 24.053 8.190 -20.021 1.00 95.56 407 SER A N 1
ATOM 3258 C CA . SER A 1 407 ? 23.864 7.361 -18.833 1.00 95.56 407 SER A CA 1
ATOM 3259 C C . SER A 1 407 ? 23.461 8.213 -17.642 1.00 95.56 407 SER A C 1
ATOM 3261 O O . SER A 1 407 ? 24.041 9.280 -17.427 1.00 95.56 407 SER A O 1
ATOM 3263 N N . GLU A 1 408 ? 22.532 7.716 -16.835 1.00 96.00 408 GLU A N 1
ATOM 3264 C CA . GLU A 1 408 ? 22.056 8.389 -15.629 1.00 96.00 408 GLU A CA 1
ATOM 3265 C C . GLU A 1 408 ? 22.053 7.429 -14.440 1.00 96.00 408 GLU A C 1
ATOM 3267 O O . GLU A 1 408 ? 21.667 6.264 -14.535 1.00 96.00 408 GLU A O 1
ATOM 3272 N N . ARG A 1 409 ? 22.497 7.932 -13.290 1.00 95.88 409 ARG A N 1
ATOM 3273 C CA . ARG A 1 409 ? 22.447 7.235 -12.012 1.00 95.88 409 ARG A CA 1
ATOM 3274 C C . ARG A 1 409 ? 21.093 7.477 -11.361 1.00 95.88 409 ARG A C 1
ATOM 3276 O O . ARG A 1 409 ? 20.705 8.621 -11.137 1.00 95.88 409 ARG A O 1
ATOM 3283 N N . LEU A 1 410 ? 20.422 6.399 -10.979 1.00 95.06 410 LEU A N 1
ATOM 3284 C CA . LEU A 1 410 ? 19.175 6.437 -10.223 1.00 95.06 410 LEU A CA 1
ATOM 3285 C C . LEU A 1 410 ? 19.430 6.261 -8.725 1.00 95.06 410 LEU A C 1
ATOM 3287 O O . LEU A 1 410 ? 20.511 5.855 -8.279 1.00 95.06 410 LEU A O 1
ATOM 3291 N N . HIS A 1 411 ? 18.416 6.572 -7.918 1.00 94.69 411 HIS A N 1
ATOM 3292 C CA . HIS A 1 411 ? 18.502 6.361 -6.481 1.00 94.69 411 HIS A CA 1
ATOM 3293 C C . HIS A 1 411 ? 18.728 4.875 -6.156 1.00 94.69 411 HIS A C 1
ATOM 3295 O O . HIS A 1 411 ? 18.143 3.984 -6.769 1.00 94.69 411 HIS A O 1
ATOM 3301 N N . LYS A 1 412 ? 19.545 4.588 -5.134 1.00 93.12 412 LYS A N 1
ATOM 3302 C CA . LYS A 1 412 ? 19.975 3.219 -4.775 1.00 93.12 412 LYS A CA 1
ATOM 3303 C C . LYS A 1 412 ? 18.832 2.249 -4.434 1.00 93.12 412 LYS A C 1
ATOM 3305 O O . LYS A 1 412 ? 19.040 1.037 -4.426 1.00 93.12 412 LYS A O 1
ATOM 3310 N N . PHE A 1 413 ? 17.653 2.772 -4.093 1.00 93.38 413 PHE A N 1
ATOM 3311 C CA . PHE A 1 413 ? 16.474 1.953 -3.796 1.00 93.38 413 PHE A CA 1
ATOM 3312 C C . PHE A 1 413 ? 15.714 1.509 -5.041 1.00 93.38 413 PHE A C 1
ATOM 3314 O O . PHE A 1 413 ? 15.027 0.496 -4.965 1.00 93.38 413 PHE A O 1
ATOM 3321 N N . CYS A 1 414 ? 15.916 2.162 -6.189 1.00 94.50 414 CYS A N 1
ATOM 3322 C CA . CYS A 1 414 ? 15.299 1.743 -7.439 1.00 94.50 414 CYS A CA 1
ATOM 3323 C C . CYS A 1 414 ? 15.631 0.273 -7.758 1.00 94.50 414 CYS A C 1
ATOM 3325 O O . CYS A 1 414 ? 16.728 -0.233 -7.487 1.00 94.50 414 CYS A O 1
ATOM 3327 N N . SER A 1 415 ? 14.654 -0.465 -8.272 1.00 94.88 415 SER A N 1
ATOM 3328 C CA . SER A 1 415 ? 14.832 -1.841 -8.733 1.00 94.88 415 SER A CA 1
ATOM 3329 C C . SER A 1 415 ? 15.534 -1.880 -10.095 1.00 94.88 415 SER A C 1
ATOM 3331 O O . SER A 1 415 ? 15.605 -0.872 -10.796 1.00 94.88 415 SER A O 1
ATOM 3333 N N . VAL A 1 416 ? 16.054 -3.056 -10.475 1.00 95.31 416 VAL A N 1
ATOM 3334 C CA . VAL A 1 416 ? 16.586 -3.281 -11.837 1.00 95.31 416 VAL A CA 1
ATOM 3335 C C . VAL A 1 416 ? 15.512 -2.937 -12.867 1.00 95.31 416 VAL A C 1
ATOM 3337 O O . VAL A 1 416 ? 15.756 -2.150 -13.768 1.00 95.31 416 VAL A O 1
ATOM 3340 N N . PHE A 1 417 ? 14.292 -3.426 -12.643 1.00 95.50 417 PHE A N 1
ATOM 3341 C CA . PHE A 1 417 ? 13.132 -3.148 -13.485 1.00 95.50 417 PHE A CA 1
ATOM 3342 C C . PHE A 1 417 ? 12.850 -1.647 -13.658 1.00 95.50 417 PHE A C 1
ATOM 3344 O O . PHE A 1 417 ? 12.586 -1.189 -14.767 1.00 95.50 417 PHE A O 1
ATOM 3351 N N . THR A 1 418 ? 12.933 -0.863 -12.578 1.00 95.38 418 THR A N 1
ATOM 3352 C CA . THR A 1 418 ? 12.810 0.600 -12.653 1.00 95.38 418 THR A CA 1
ATOM 3353 C C . THR A 1 418 ? 13.904 1.210 -13.517 1.00 95.38 418 THR A C 1
ATOM 3355 O O . THR A 1 418 ? 13.604 2.101 -14.306 1.00 95.38 418 THR A O 1
ATOM 3358 N N . SER A 1 419 ? 15.141 0.724 -13.401 1.00 95.56 419 SER A N 1
ATOM 3359 C CA . SER A 1 419 ? 16.255 1.185 -14.231 1.00 95.56 419 SER A CA 1
ATOM 3360 C C . SER A 1 419 ? 16.051 0.870 -15.714 1.00 95.56 419 SER A C 1
ATOM 3362 O O . SER A 1 419 ? 16.224 1.740 -16.563 1.00 95.56 419 SER A O 1
ATOM 3364 N N . GLU A 1 420 ? 15.606 -0.347 -16.024 1.00 96.62 420 GLU A N 1
ATOM 3365 C CA . GLU A 1 420 ? 15.326 -0.798 -17.391 1.00 96.62 420 GLU A CA 1
ATOM 3366 C C . GLU A 1 420 ? 14.194 0.022 -18.038 1.00 96.62 420 GLU A C 1
ATOM 3368 O O . GLU A 1 420 ? 14.348 0.534 -19.146 1.00 96.62 420 GLU A O 1
ATOM 3373 N N . ILE A 1 421 ? 13.065 0.219 -17.340 1.00 96.12 421 ILE A N 1
ATOM 3374 C CA . ILE A 1 421 ? 11.960 1.044 -17.863 1.00 96.12 421 ILE A CA 1
ATOM 3375 C C . ILE A 1 421 ? 12.358 2.517 -17.953 1.00 96.12 421 ILE A C 1
ATOM 3377 O O . ILE A 1 421 ? 11.973 3.195 -18.907 1.00 96.12 421 ILE A O 1
ATOM 3381 N N . TYR A 1 422 ? 13.109 3.037 -16.980 1.00 96.12 422 TYR A N 1
ATOM 3382 C CA . TYR A 1 422 ? 13.595 4.410 -17.054 1.00 96.12 422 TYR A CA 1
ATOM 3383 C C . TYR A 1 422 ? 14.540 4.602 -18.247 1.00 96.12 422 TYR A C 1
ATOM 3385 O O . TYR A 1 422 ? 14.477 5.648 -18.877 1.00 96.12 422 TYR A O 1
ATOM 3393 N N . GLY A 1 423 ? 15.325 3.591 -18.632 1.00 96.06 423 GLY A N 1
ATOM 3394 C CA . GLY A 1 423 ? 16.129 3.622 -19.859 1.00 96.06 423 GLY A CA 1
ATOM 3395 C C . GLY A 1 423 ? 15.280 3.802 -21.117 1.00 96.06 423 GLY A C 1
ATOM 3396 O O . GLY A 1 423 ? 15.601 4.630 -21.968 1.00 96.06 423 GLY A O 1
ATOM 3397 N N . ILE A 1 424 ? 14.137 3.114 -21.200 1.00 97.12 424 ILE A N 1
ATOM 3398 C CA . ILE A 1 424 ? 13.166 3.312 -22.288 1.00 97.12 424 ILE A CA 1
ATOM 3399 C C . ILE A 1 424 ? 12.598 4.735 -22.257 1.00 97.12 424 ILE A C 1
ATOM 3401 O O . ILE A 1 424 ? 12.531 5.397 -23.292 1.00 97.12 424 ILE A O 1
ATOM 3405 N N . TYR A 1 425 ? 12.211 5.231 -21.080 1.00 95.69 425 TYR A N 1
ATOM 3406 C CA . TYR A 1 425 ? 11.728 6.603 -20.931 1.00 95.69 425 TYR A CA 1
ATOM 3407 C C . TYR A 1 425 ? 12.789 7.627 -21.363 1.00 95.69 425 TYR A C 1
ATOM 3409 O O . TYR A 1 425 ? 12.496 8.521 -22.155 1.00 95.69 425 TYR A O 1
ATOM 3417 N N . LEU A 1 426 ? 14.032 7.456 -20.910 1.00 94.88 426 LEU A N 1
ATOM 3418 C CA . LEU A 1 426 ? 15.169 8.299 -21.256 1.00 94.88 426 LEU A CA 1
ATOM 3419 C C . LEU A 1 426 ? 15.397 8.298 -22.770 1.00 94.88 426 LEU A C 1
ATOM 3421 O O . LEU A 1 426 ? 15.519 9.369 -23.358 1.00 94.88 426 LEU A O 1
ATOM 3425 N N . ALA A 1 427 ? 15.347 7.131 -23.416 1.00 95.25 427 ALA A N 1
ATOM 3426 C CA . ALA A 1 427 ? 15.458 7.016 -24.867 1.00 95.25 427 ALA A CA 1
ATOM 3427 C C . ALA A 1 427 ? 14.395 7.848 -25.584 1.00 95.25 427 ALA A C 1
ATOM 3429 O O . ALA A 1 427 ? 14.736 8.637 -26.463 1.00 95.25 427 ALA A O 1
ATOM 3430 N N . LEU A 1 428 ? 13.131 7.740 -25.164 1.00 94.69 428 LEU A N 1
ATOM 3431 C CA . LEU A 1 428 ? 12.042 8.536 -25.729 1.00 94.69 428 LEU A CA 1
ATOM 3432 C C . LEU A 1 428 ? 12.277 10.044 -25.527 1.00 94.69 428 LEU A C 1
ATOM 3434 O O . LEU A 1 428 ? 12.092 10.817 -26.459 1.00 94.69 428 LEU A O 1
ATOM 3438 N N . THR A 1 429 ? 12.752 10.483 -24.357 1.00 92.81 429 THR A N 1
ATOM 3439 C CA . THR A 1 429 ? 13.006 11.919 -24.109 1.00 92.81 429 THR A CA 1
ATOM 3440 C C . THR A 1 429 ? 14.163 12.501 -24.924 1.00 92.81 429 THR A C 1
ATOM 3442 O O . THR A 1 429 ? 14.222 13.713 -25.113 1.00 92.81 429 THR A O 1
ATOM 3445 N N . LYS A 1 430 ? 15.091 11.665 -25.408 1.00 90.94 430 LYS A N 1
ATOM 3446 C CA . LYS A 1 430 ? 16.214 12.101 -26.253 1.00 90.94 430 LYS A CA 1
ATOM 3447 C C . LYS A 1 430 ? 15.863 12.138 -27.743 1.00 90.94 430 LYS A C 1
ATOM 3449 O O . LYS A 1 430 ? 16.669 12.620 -28.537 1.00 90.94 430 LYS A O 1
ATOM 3454 N N . MET A 1 431 ? 14.676 11.670 -28.133 1.00 89.56 431 MET A N 1
ATOM 3455 C CA . MET A 1 431 ? 14.197 11.748 -29.511 1.00 89.56 431 MET A CA 1
ATOM 3456 C C . MET A 1 431 ? 13.641 13.148 -29.800 1.00 89.56 431 MET A C 1
ATOM 3458 O O . MET A 1 431 ? 12.531 13.476 -29.392 1.00 89.56 431 MET A O 1
ATOM 3462 N N . ASP A 1 432 ? 14.393 13.963 -30.543 1.00 71.19 432 ASP A N 1
ATOM 3463 C CA . ASP A 1 432 ? 13.982 15.333 -30.916 1.00 71.19 432 ASP A CA 1
ATOM 3464 C C . ASP A 1 432 ? 13.988 15.582 -32.440 1.00 71.19 432 ASP A C 1
ATOM 3466 O O . ASP A 1 432 ? 14.133 16.698 -32.926 1.00 71.19 432 ASP A O 1
ATOM 3470 N N . SER A 1 433 ? 13.867 14.524 -33.249 1.00 68.62 433 SER A N 1
ATOM 3471 C CA . SER A 1 433 ? 13.883 14.631 -34.717 1.00 68.62 433 SER A CA 1
ATOM 3472 C C . SER A 1 433 ? 12.494 14.463 -35.328 1.00 68.62 433 SER A C 1
ATOM 3474 O O . SER A 1 433 ? 11.831 13.460 -35.081 1.00 68.62 433 SER A O 1
ATOM 3476 N N . PHE A 1 434 ? 12.086 15.385 -36.204 1.00 62.41 434 PHE A N 1
ATOM 3477 C CA . PHE A 1 434 ? 10.866 15.250 -37.007 1.00 62.41 434 PHE A CA 1
ATOM 3478 C C . PHE A 1 434 ? 11.008 14.152 -38.077 1.00 62.41 434 PHE A C 1
ATOM 3480 O O . PHE A 1 434 ? 12.056 14.027 -38.708 1.00 62.41 434 PHE A O 1
ATOM 3487 N N . ASN A 1 435 ? 9.935 13.386 -38.310 1.00 66.50 435 ASN A N 1
ATOM 3488 C CA . ASN A 1 435 ? 9.802 12.395 -39.392 1.00 66.50 435 ASN A CA 1
ATOM 3489 C C . ASN A 1 435 ? 10.887 11.300 -39.457 1.00 66.50 435 ASN A C 1
ATOM 3491 O O . ASN A 1 435 ? 11.178 10.775 -40.533 1.00 66.50 435 ASN A O 1
ATOM 3495 N N . LYS A 1 436 ? 11.472 10.915 -38.319 1.00 81.19 436 LYS A N 1
ATOM 3496 C CA . LYS A 1 436 ? 12.329 9.726 -38.228 1.00 81.19 436 LYS A CA 1
ATOM 3497 C C . LYS A 1 436 ? 11.555 8.523 -37.694 1.00 81.19 436 LYS A C 1
ATOM 3499 O O . LYS A 1 436 ? 10.618 8.664 -36.906 1.00 81.19 436 LYS A O 1
ATOM 3504 N N . ASN A 1 437 ? 11.981 7.333 -38.111 1.00 91.38 437 ASN A N 1
ATOM 3505 C CA . ASN A 1 437 ? 11.505 6.085 -37.532 1.00 91.38 437 ASN A CA 1
ATOM 3506 C C . ASN A 1 437 ? 12.564 5.562 -36.561 1.00 91.38 437 ASN A C 1
ATOM 3508 O O . ASN A 1 437 ? 13.744 5.554 -36.902 1.00 91.38 437 ASN A O 1
ATOM 3512 N N . PHE A 1 438 ? 12.153 5.104 -35.387 1.00 94.06 438 PHE A N 1
ATOM 3513 C CA . PHE A 1 438 ? 13.039 4.584 -34.352 1.00 94.06 438 PHE A CA 1
ATOM 3514 C C . PHE A 1 438 ? 12.628 3.168 -33.966 1.00 94.06 438 PHE A C 1
ATOM 3516 O O . PHE A 1 438 ? 11.438 2.844 -33.924 1.00 94.06 438 PHE A O 1
ATOM 3523 N N . ILE A 1 439 ? 13.616 2.337 -33.644 1.00 95.94 439 ILE A N 1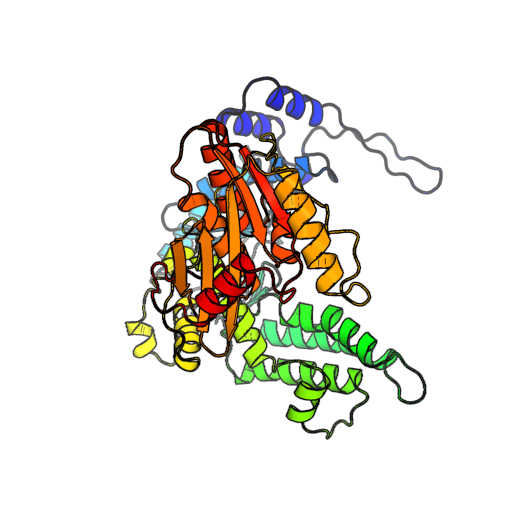
ATOM 3524 C CA . ILE A 1 439 ? 13.385 1.086 -32.920 1.00 95.94 439 ILE A CA 1
ATOM 3525 C C . ILE A 1 439 ? 14.172 1.148 -31.619 1.00 95.94 439 ILE A C 1
ATOM 3527 O O . ILE A 1 439 ? 15.396 1.280 -31.642 1.00 95.94 439 ILE A O 1
ATOM 3531 N N . VAL A 1 440 ? 13.454 1.055 -30.502 1.00 97.12 440 VAL A N 1
ATOM 3532 C CA . VAL A 1 440 ? 14.031 0.968 -29.161 1.00 97.12 440 VAL A CA 1
ATOM 3533 C C . VAL A 1 440 ? 14.256 -0.503 -28.831 1.00 97.12 440 VAL A C 1
ATOM 3535 O O . VAL A 1 440 ? 13.301 -1.273 -28.716 1.00 97.12 440 VAL A O 1
ATOM 3538 N N . TYR A 1 441 ? 15.517 -0.885 -28.686 1.00 96.94 441 TYR A N 1
ATOM 3539 C CA . TYR A 1 441 ? 15.958 -2.214 -28.302 1.00 96.94 441 TYR A CA 1
ATOM 3540 C C . TYR A 1 441 ? 16.275 -2.256 -26.810 1.00 96.94 441 TYR A C 1
ATOM 3542 O O . TYR A 1 441 ? 17.032 -1.430 -26.301 1.00 96.94 441 TYR A O 1
ATOM 3550 N N . THR A 1 442 ? 15.724 -3.248 -26.122 1.00 96.06 442 THR A N 1
ATOM 3551 C CA . THR A 1 442 ? 16.002 -3.526 -24.708 1.00 96.06 442 THR A CA 1
ATOM 3552 C C . THR A 1 442 ? 16.141 -5.024 -24.508 1.00 96.06 442 THR A C 1
ATOM 3554 O O . THR A 1 442 ? 15.429 -5.812 -25.138 1.00 96.06 442 THR A O 1
ATOM 3557 N N . ASP A 1 443 ? 17.029 -5.440 -23.616 1.00 93.50 443 ASP A N 1
ATOM 3558 C CA . ASP A 1 443 ? 17.133 -6.835 -23.201 1.00 93.50 443 ASP A CA 1
ATOM 3559 C C . ASP A 1 443 ? 16.236 -7.202 -22.008 1.00 93.50 443 ASP A C 1
ATOM 3561 O O . ASP A 1 443 ? 16.052 -8.394 -21.701 1.00 93.50 443 ASP A O 1
ATOM 3565 N N . SER A 1 444 ? 15.551 -6.207 -21.438 1.00 94.69 444 SER A N 1
ATOM 3566 C CA . SER A 1 444 ? 14.533 -6.382 -20.412 1.00 94.69 444 SER A CA 1
ATOM 3567 C C . SER A 1 444 ? 13.215 -6.873 -20.999 1.00 94.69 444 SER A C 1
ATOM 3569 O O . SER A 1 444 ? 12.342 -6.114 -21.437 1.00 94.69 444 SER A O 1
ATOM 3571 N N . LYS A 1 445 ? 13.017 -8.191 -20.935 1.00 91.81 445 LYS A N 1
ATOM 3572 C CA . LYS A 1 445 ? 11.722 -8.793 -21.274 1.00 91.81 445 LYS A CA 1
ATOM 3573 C C . LYS A 1 445 ? 10.611 -8.289 -20.345 1.00 91.81 445 LYS A C 1
ATOM 3575 O O . LYS A 1 445 ? 9.492 -8.062 -20.798 1.00 91.81 445 LYS A O 1
ATOM 3580 N N . SER A 1 446 ? 10.921 -8.057 -19.067 1.00 93.62 446 SER A N 1
ATOM 3581 C CA . SER A 1 446 ? 9.971 -7.516 -18.091 1.00 93.62 446 SER A CA 1
ATOM 3582 C C . SER A 1 446 ? 9.488 -6.112 -18.450 1.00 93.62 446 SER A C 1
ATOM 3584 O O . SER A 1 446 ? 8.295 -5.842 -18.313 1.00 93.62 446 SER A O 1
ATOM 3586 N N . ALA A 1 447 ? 10.369 -5.232 -18.934 1.00 94.69 447 ALA A N 1
ATOM 3587 C CA . ALA A 1 447 ? 9.989 -3.890 -19.367 1.00 94.69 447 ALA A CA 1
ATOM 3588 C C . ALA A 1 447 ? 9.047 -3.938 -20.580 1.00 94.69 447 ALA A C 1
ATOM 3590 O O . ALA A 1 447 ? 8.000 -3.287 -20.574 1.00 94.69 447 ALA A O 1
ATOM 3591 N N . ILE A 1 448 ? 9.358 -4.773 -21.579 1.00 93.56 448 ILE A N 1
ATOM 3592 C CA . ILE A 1 448 ? 8.502 -4.970 -22.759 1.00 93.56 448 ILE A CA 1
ATOM 3593 C C . ILE A 1 448 ? 7.134 -5.535 -22.367 1.00 93.56 448 ILE A C 1
ATOM 3595 O O . ILE A 1 448 ? 6.109 -5.007 -22.792 1.00 93.56 448 ILE A O 1
ATOM 3599 N N . GLU A 1 449 ? 7.082 -6.563 -21.517 1.00 92.81 449 GLU A N 1
ATOM 3600 C CA . GLU A 1 449 ? 5.812 -7.128 -21.046 1.00 92.81 449 GLU A CA 1
ATOM 3601 C C . GLU A 1 449 ? 4.970 -6.111 -20.260 1.00 92.81 449 GLU A C 1
ATOM 3603 O O . GLU A 1 449 ? 3.742 -6.089 -20.398 1.00 92.81 449 GLU A O 1
ATOM 3608 N N . ALA A 1 450 ? 5.613 -5.249 -19.465 1.00 92.44 450 ALA A N 1
ATOM 3609 C CA . ALA A 1 450 ? 4.941 -4.184 -18.727 1.00 92.44 450 ALA A CA 1
ATOM 3610 C C . ALA A 1 450 ? 4.321 -3.129 -19.658 1.00 92.44 450 ALA A C 1
ATOM 3612 O O . ALA A 1 450 ? 3.212 -2.662 -19.389 1.00 92.44 450 ALA A O 1
ATOM 3613 N N . LEU A 1 451 ? 5.000 -2.791 -20.760 1.00 92.69 451 LEU A N 1
ATOM 3614 C CA . LEU A 1 451 ? 4.482 -1.894 -21.795 1.00 92.69 451 LEU A CA 1
ATOM 3615 C C . LEU A 1 451 ? 3.371 -2.555 -22.630 1.00 92.69 451 LEU A C 1
ATOM 3617 O O . LEU A 1 451 ? 2.362 -1.911 -22.903 1.00 92.69 451 LEU A O 1
ATOM 3621 N N . LYS A 1 452 ? 3.493 -3.847 -22.978 1.00 91.31 452 LYS A N 1
ATOM 3622 C CA . LYS A 1 452 ? 2.446 -4.602 -23.702 1.00 91.31 452 LYS A CA 1
ATOM 3623 C C . LYS A 1 452 ? 1.129 -4.680 -22.911 1.00 91.31 452 LYS A C 1
ATOM 3625 O O . LYS A 1 452 ? 0.058 -4.690 -23.508 1.00 91.31 452 LYS A O 1
ATOM 3630 N N . LYS A 1 453 ? 1.189 -4.753 -21.574 1.00 88.50 453 LYS A N 1
ATOM 3631 C CA . LYS A 1 453 ? 0.020 -4.913 -20.676 1.00 88.50 453 LYS A CA 1
ATOM 3632 C C . LYS A 1 453 ? -0.354 -3.627 -19.932 1.00 88.50 453 LYS A C 1
ATOM 3634 O O . LYS A 1 453 ? -0.835 -3.684 -18.793 1.00 88.50 453 LYS A O 1
ATOM 3639 N N . ILE A 1 454 ? -0.100 -2.471 -20.542 1.00 87.00 454 ILE A N 1
ATOM 3640 C CA . ILE A 1 454 ? -0.282 -1.186 -19.875 1.00 87.00 454 ILE A CA 1
ATOM 3641 C C . ILE A 1 454 ? -1.741 -0.956 -19.455 1.00 87.00 454 ILE A C 1
ATOM 3643 O O . ILE A 1 454 ? -2.681 -1.213 -20.202 1.00 87.00 454 ILE A O 1
ATOM 3647 N N . ASN A 1 455 ? -1.934 -0.504 -18.220 1.00 82.31 455 ASN A N 1
ATOM 3648 C CA . ASN A 1 455 ? -3.230 -0.154 -17.653 1.00 82.31 455 ASN A CA 1
ATOM 3649 C C . ASN A 1 455 ? -3.048 0.894 -16.540 1.00 82.31 455 ASN A C 1
ATOM 3651 O O . ASN A 1 455 ? -1.928 1.223 -16.157 1.00 82.31 455 ASN A O 1
ATOM 3655 N N . THR A 1 456 ? -4.142 1.399 -15.971 1.00 75.56 456 THR A N 1
ATOM 3656 C CA . THR A 1 456 ? -4.125 2.461 -14.940 1.00 75.56 456 THR A CA 1
ATOM 3657 C C . THR A 1 456 ? -3.479 2.060 -13.603 1.00 75.56 456 THR A C 1
ATOM 3659 O O . THR A 1 456 ? -3.270 2.905 -12.725 1.00 75.56 456 THR A O 1
ATOM 3662 N N . LEU A 1 457 ? -3.166 0.776 -13.412 1.00 78.69 457 LEU A N 1
ATOM 3663 C CA . LEU A 1 457 ? -2.444 0.236 -12.256 1.00 78.69 457 LEU A CA 1
ATOM 3664 C C . LEU A 1 457 ? -0.987 -0.125 -12.588 1.00 78.69 457 LEU A C 1
ATOM 3666 O O . LEU A 1 457 ? -0.278 -0.619 -11.710 1.00 78.69 457 LEU A O 1
ATOM 3670 N N . SER A 1 458 ? -0.537 0.106 -13.825 1.00 85.56 458 SER A N 1
ATOM 3671 C CA . SER A 1 458 ? 0.844 -0.132 -14.242 1.00 85.56 458 SER A CA 1
ATOM 3672 C C . SER A 1 458 ? 1.835 0.770 -13.508 1.00 85.56 458 SER A C 1
ATOM 3674 O O . SER A 1 458 ? 1.488 1.788 -12.906 1.00 85.56 458 SER A O 1
ATOM 3676 N N . HIS A 1 459 ? 3.108 0.378 -13.577 1.00 88.38 459 HIS A N 1
ATOM 3677 C CA . HIS A 1 459 ? 4.213 1.139 -13.011 1.00 88.38 459 HIS A CA 1
ATOM 3678 C C . HIS A 1 459 ? 4.209 2.597 -13.525 1.00 88.38 459 HIS A C 1
ATOM 3680 O O . HIS A 1 459 ? 4.056 2.793 -14.734 1.00 88.38 459 HIS A O 1
ATOM 3686 N N . PRO A 1 460 ? 4.430 3.621 -12.673 1.00 88.88 460 PRO A N 1
ATOM 3687 C CA . PRO A 1 460 ? 4.354 5.025 -13.094 1.00 88.88 460 PRO A CA 1
ATOM 3688 C C . PRO A 1 460 ? 5.275 5.375 -14.270 1.00 88.88 460 PRO A C 1
ATOM 3690 O O . PRO A 1 460 ? 4.889 6.135 -15.151 1.00 88.88 460 PRO A O 1
ATOM 3693 N N . LEU A 1 461 ? 6.471 4.779 -14.342 1.00 91.62 461 LEU A N 1
ATOM 3694 C CA . LEU A 1 461 ? 7.368 4.995 -15.484 1.00 91.62 461 LEU A CA 1
ATOM 3695 C C . LEU A 1 461 ? 6.859 4.363 -16.787 1.00 91.62 461 LEU A C 1
ATOM 3697 O O . LEU A 1 461 ? 7.103 4.919 -17.849 1.00 91.62 461 LEU A O 1
ATOM 3701 N N . ALA A 1 462 ? 6.124 3.247 -16.729 1.00 91.88 462 ALA A N 1
ATOM 3702 C CA . ALA A 1 462 ? 5.516 2.662 -17.926 1.00 91.88 462 ALA A CA 1
ATOM 3703 C C . ALA A 1 462 ? 4.423 3.588 -18.483 1.00 91.88 462 ALA A C 1
ATOM 3705 O O . ALA A 1 462 ? 4.335 3.790 -19.691 1.00 91.88 462 ALA A O 1
ATOM 3706 N N . LEU A 1 463 ? 3.644 4.210 -17.589 1.00 89.19 463 LEU A N 1
ATOM 3707 C CA . LEU A 1 463 ? 2.665 5.244 -17.935 1.00 89.19 463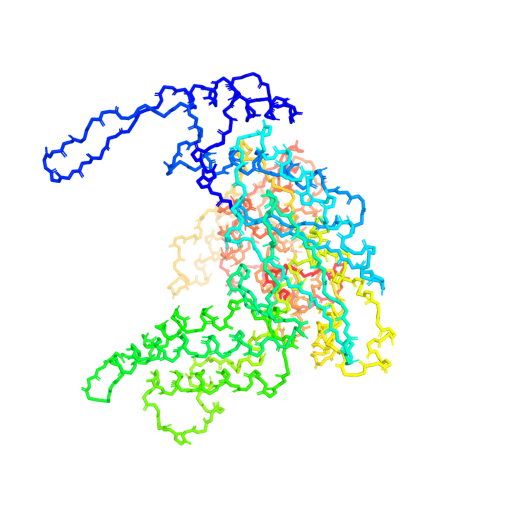 LEU A CA 1
ATOM 3708 C C . LEU A 1 463 ? 3.336 6.463 -18.584 1.00 89.19 463 LEU A C 1
ATOM 3710 O O . LEU A 1 463 ? 2.901 6.888 -19.652 1.00 89.19 463 LEU A O 1
ATOM 3714 N N . LYS A 1 464 ? 4.442 6.955 -18.009 1.00 90.31 464 LYS A N 1
ATOM 3715 C CA . LYS A 1 464 ? 5.246 8.033 -18.613 1.00 90.31 464 LYS A CA 1
ATOM 3716 C C . LYS A 1 464 ? 5.825 7.654 -19.981 1.00 90.31 464 LYS A C 1
ATOM 3718 O O . LYS A 1 464 ? 5.840 8.485 -20.883 1.00 90.31 464 LYS A O 1
ATOM 3723 N N . CYS A 1 465 ? 6.278 6.410 -20.166 1.00 92.88 465 CYS A N 1
ATOM 3724 C CA . CYS A 1 465 ? 6.740 5.925 -21.473 1.00 92.88 465 CYS A CA 1
ATOM 3725 C C . CYS A 1 465 ? 5.621 5.985 -22.515 1.00 92.88 465 CYS A C 1
ATOM 3727 O O . CYS A 1 465 ? 5.847 6.443 -23.629 1.00 92.88 465 CYS A O 1
ATOM 3729 N N . ALA A 1 466 ? 4.413 5.546 -22.159 1.00 90.56 466 ALA A N 1
ATOM 3730 C CA . ALA A 1 466 ? 3.272 5.593 -23.065 1.00 90.56 466 ALA A CA 1
ATOM 3731 C C . ALA A 1 466 ? 2.834 7.021 -23.404 1.00 90.56 466 ALA A C 1
ATOM 3733 O O . ALA A 1 466 ? 2.543 7.303 -24.565 1.00 90.56 466 ALA A O 1
ATOM 3734 N N . GLU A 1 467 ? 2.828 7.920 -22.419 1.00 89.12 467 GLU A N 1
ATOM 3735 C CA . GLU A 1 467 ? 2.557 9.343 -22.632 1.00 89.12 467 GLU A CA 1
ATOM 3736 C C . GLU A 1 467 ? 3.567 9.960 -23.605 1.00 89.12 467 GLU A C 1
ATOM 3738 O O . GLU A 1 467 ? 3.183 10.579 -24.598 1.00 89.12 467 GLU A O 1
ATOM 3743 N N . MET A 1 468 ? 4.859 9.718 -23.367 1.00 91.00 468 MET A N 1
ATOM 3744 C CA . MET A 1 468 ? 5.929 10.229 -24.218 1.00 91.00 468 MET A CA 1
ATOM 3745 C C . MET A 1 468 ? 5.881 9.616 -25.623 1.00 91.00 468 MET A C 1
ATOM 3747 O O . MET A 1 468 ? 6.008 10.328 -26.615 1.00 91.00 468 MET A O 1
ATOM 3751 N N . HIS A 1 469 ? 5.630 8.309 -25.740 1.00 92.06 469 HIS A N 1
ATOM 3752 C CA . HIS A 1 469 ? 5.445 7.647 -27.031 1.00 92.06 469 HIS A CA 1
ATOM 3753 C C . HIS A 1 469 ? 4.289 8.270 -27.820 1.00 92.06 469 HIS A C 1
ATOM 3755 O O . HIS A 1 469 ? 4.429 8.538 -29.014 1.00 92.06 469 HIS A O 1
ATOM 3761 N N . GLN A 1 470 ? 3.150 8.516 -27.167 1.00 88.94 470 GLN A N 1
ATOM 3762 C CA . GLN A 1 470 ? 2.010 9.168 -27.802 1.00 88.94 470 GLN A CA 1
ATOM 3763 C C . GLN A 1 470 ? 2.378 10.574 -28.288 1.00 88.94 470 GLN A C 1
ATOM 3765 O O . GLN A 1 470 ? 2.148 10.882 -29.455 1.00 88.94 470 GLN A O 1
ATOM 3770 N N . TYR A 1 471 ? 2.995 11.387 -27.431 1.00 89.38 471 TYR A N 1
ATOM 3771 C CA . TYR A 1 471 ? 3.446 12.734 -27.781 1.00 89.38 471 TYR A CA 1
ATOM 3772 C C . TYR A 1 471 ? 4.368 12.745 -29.013 1.00 89.38 471 TYR A C 1
ATOM 3774 O O . TYR A 1 471 ? 4.199 13.554 -29.926 1.00 89.38 471 TYR A O 1
ATOM 3782 N N . LEU A 1 472 ? 5.321 11.813 -29.080 1.00 90.12 472 LEU A N 1
ATOM 3783 C CA . LEU A 1 472 ? 6.238 11.690 -30.215 1.00 90.12 472 LEU A CA 1
ATOM 3784 C C . LEU A 1 472 ? 5.534 11.176 -31.480 1.00 90.12 472 LEU A C 1
ATOM 3786 O O . LEU A 1 472 ? 5.828 11.636 -32.583 1.00 90.12 472 LEU A O 1
ATOM 3790 N N . THR A 1 473 ? 4.568 10.268 -31.333 1.00 88.88 473 THR A N 1
ATOM 3791 C CA . THR A 1 473 ? 3.765 9.769 -32.460 1.00 88.88 473 THR A CA 1
ATOM 3792 C C . THR A 1 473 ? 2.886 10.876 -33.048 1.00 88.88 473 THR A C 1
ATOM 3794 O O . THR A 1 473 ? 2.776 10.996 -34.266 1.00 88.88 473 THR A O 1
ATOM 3797 N N . GLU A 1 474 ? 2.318 11.742 -32.204 1.00 87.88 474 GLU A N 1
ATOM 3798 C CA . GLU A 1 474 ? 1.561 12.931 -32.623 1.00 87.88 474 GLU A CA 1
ATOM 3799 C C . GLU A 1 474 ? 2.443 13.954 -33.362 1.00 87.88 474 GLU A C 1
ATOM 3801 O O . GLU A 1 474 ? 1.967 14.635 -34.269 1.00 87.88 474 GLU A O 1
ATOM 3806 N N . LYS A 1 475 ? 3.747 14.007 -33.056 1.00 86.75 475 LYS A N 1
ATOM 3807 C CA . LYS A 1 475 ? 4.754 14.768 -33.821 1.00 86.75 475 LYS A CA 1
ATOM 3808 C C . LYS A 1 475 ? 5.184 14.109 -35.142 1.00 86.75 475 LYS A C 1
ATOM 3810 O O . LYS A 1 475 ? 6.006 14.679 -35.859 1.00 86.75 475 LYS A O 1
ATOM 3815 N N . GLY A 1 476 ? 4.653 12.932 -35.474 1.00 87.62 476 GLY A N 1
ATOM 3816 C CA . GLY A 1 476 ? 4.932 12.222 -36.725 1.00 87.62 476 GLY A CA 1
ATOM 3817 C C . GLY A 1 476 ? 6.095 11.226 -36.670 1.00 87.62 476 GLY A C 1
ATOM 3818 O O . GLY A 1 476 ? 6.494 10.714 -37.717 1.00 87.62 476 GLY A O 1
ATOM 3819 N N . LEU A 1 477 ? 6.645 10.921 -35.489 1.00 90.06 477 LEU A N 1
ATOM 3820 C CA . LEU A 1 477 ? 7.657 9.869 -35.345 1.00 90.06 477 LEU A CA 1
ATOM 3821 C C . LEU A 1 477 ? 6.986 8.491 -35.353 1.00 90.06 477 LEU A C 1
ATOM 3823 O O . LEU A 1 477 ? 5.913 8.302 -34.782 1.00 90.06 477 LEU A O 1
ATOM 3827 N N . LYS A 1 478 ? 7.644 7.497 -35.955 1.00 91.44 478 LYS A N 1
ATOM 3828 C CA . LYS A 1 478 ? 7.229 6.090 -35.839 1.00 91.44 478 LYS A CA 1
ATOM 3829 C C . LYS A 1 478 ? 8.177 5.369 -34.905 1.00 91.44 478 LYS A C 1
ATOM 3831 O O . LYS A 1 478 ? 9.353 5.224 -35.220 1.00 91.44 478 LYS A O 1
ATOM 3836 N N . ILE A 1 479 ? 7.663 4.918 -33.771 1.00 93.94 479 ILE A N 1
ATOM 3837 C CA . ILE A 1 479 ? 8.456 4.251 -32.743 1.00 93.94 479 ILE A CA 1
ATOM 3838 C C . ILE A 1 479 ? 7.945 2.821 -32.605 1.00 93.94 479 ILE A C 1
ATOM 3840 O O . ILE A 1 479 ? 6.735 2.589 -32.555 1.00 93.94 479 ILE A O 1
ATOM 3844 N N . ALA A 1 480 ? 8.874 1.870 -32.567 1.00 95.31 480 ALA A N 1
ATOM 3845 C CA . ALA A 1 480 ? 8.603 0.484 -32.219 1.00 95.31 480 ALA A CA 1
ATOM 3846 C C . ALA A 1 480 ? 9.562 0.011 -31.123 1.00 95.31 480 ALA A C 1
ATOM 3848 O O . ALA A 1 480 ? 10.704 0.463 -31.045 1.00 95.31 480 ALA A O 1
ATOM 3849 N N . PHE A 1 481 ? 9.100 -0.911 -30.286 1.00 96.50 481 PHE A N 1
ATOM 3850 C CA . PHE A 1 481 ? 9.899 -1.530 -29.233 1.00 96.50 481 PHE A CA 1
ATOM 3851 C C . PHE A 1 481 ? 10.243 -2.966 -29.622 1.00 96.50 481 PHE A C 1
ATOM 3853 O O . PHE A 1 481 ? 9.374 -3.715 -30.069 1.00 96.50 481 PHE A O 1
ATOM 3860 N N . CYS A 1 482 ? 11.498 -3.362 -29.442 1.00 95.81 482 CYS A N 1
ATOM 3861 C CA . CYS A 1 482 ? 11.975 -4.699 -29.769 1.00 95.81 482 CYS A CA 1
ATOM 3862 C C . CYS A 1 482 ? 12.755 -5.270 -28.589 1.00 95.81 482 CYS A C 1
ATOM 3864 O O . CYS A 1 482 ? 13.725 -4.678 -28.116 1.00 95.81 482 CYS A O 1
ATOM 3866 N N . TRP A 1 483 ? 12.351 -6.451 -28.131 1.00 95.69 483 TRP A N 1
ATOM 3867 C CA . TRP A 1 483 ? 13.158 -7.197 -27.177 1.00 95.69 483 TRP A CA 1
ATOM 3868 C C . TRP A 1 483 ? 14.366 -7.825 -27.891 1.00 95.69 483 TRP A C 1
ATOM 3870 O O . TRP A 1 483 ? 14.205 -8.381 -28.977 1.00 95.69 483 TRP A O 1
ATOM 3880 N N . ILE A 1 484 ? 15.555 -7.764 -27.286 1.00 93.62 484 ILE A N 1
ATOM 3881 C CA . ILE A 1 484 ? 16.771 -8.434 -27.773 1.00 93.62 484 ILE A CA 1
ATOM 3882 C C . ILE A 1 484 ? 17.426 -9.284 -26.676 1.00 93.62 484 ILE A C 1
ATOM 3884 O O . ILE A 1 484 ? 17.243 -9.043 -25.487 1.00 93.62 484 ILE A O 1
ATOM 3888 N N . PRO A 1 485 ? 18.190 -10.325 -27.023 1.00 89.94 485 PRO A N 1
ATOM 3889 C CA . PRO A 1 485 ? 18.940 -11.094 -26.036 1.00 89.94 485 PRO A CA 1
ATOM 3890 C C . PRO A 1 485 ? 20.109 -10.280 -25.461 1.00 89.94 485 PRO A C 1
ATOM 3892 O O . PRO A 1 485 ? 20.994 -9.847 -26.196 1.00 89.94 485 PRO A O 1
ATOM 3895 N N . GLY A 1 486 ? 20.142 -10.142 -24.135 1.00 86.88 486 GLY A N 1
ATOM 3896 C CA . GLY A 1 486 ? 21.301 -9.597 -23.422 1.00 86.88 486 GLY A CA 1
ATOM 3897 C C . GLY A 1 486 ? 22.545 -10.482 -23.574 1.00 86.88 486 GLY A C 1
ATOM 3898 O O . GLY A 1 486 ? 22.429 -11.699 -23.756 1.00 86.88 486 GLY A O 1
ATOM 3899 N N . HIS A 1 487 ? 23.728 -9.864 -23.510 1.00 84.12 487 HIS A N 1
ATOM 3900 C CA . HIS A 1 487 ? 25.051 -10.500 -23.650 1.00 84.12 487 HIS A CA 1
ATOM 3901 C C . HIS A 1 487 ? 25.250 -11.321 -24.937 1.00 84.12 487 HIS A C 1
ATOM 3903 O O . HIS A 1 487 ? 26.035 -12.272 -24.982 1.00 84.12 487 HIS A O 1
ATOM 3909 N N . ALA A 1 488 ? 24.524 -10.981 -26.003 1.00 86.12 488 ALA A N 1
ATOM 3910 C CA . ALA A 1 488 ? 24.654 -11.638 -27.298 1.00 86.12 488 ALA A CA 1
ATOM 3911 C C . ALA A 1 488 ? 25.771 -11.039 -28.172 1.00 86.12 488 ALA A C 1
ATOM 3913 O O . ALA A 1 488 ? 25.954 -11.501 -29.297 1.00 86.12 488 ALA A O 1
ATOM 3914 N N . GLY A 1 489 ? 26.521 -10.032 -27.700 1.00 85.94 489 GLY A N 1
ATOM 3915 C CA . GLY A 1 489 ? 27.565 -9.364 -28.484 1.00 85.94 489 GLY A CA 1
ATOM 3916 C C . GLY A 1 489 ? 27.008 -8.392 -29.530 1.00 85.94 489 GLY A C 1
ATOM 3917 O O . GLY A 1 489 ? 27.608 -8.206 -30.591 1.00 85.94 489 GLY A O 1
ATOM 3918 N N . ILE A 1 490 ? 25.836 -7.810 -29.263 1.00 91.75 490 ILE A N 1
ATOM 3919 C CA . ILE A 1 490 ? 25.239 -6.747 -30.080 1.00 91.75 490 ILE A CA 1
ATOM 3920 C C . ILE A 1 490 ? 25.838 -5.419 -29.614 1.00 91.75 490 ILE A C 1
ATOM 3922 O O . ILE A 1 490 ? 25.529 -4.967 -28.518 1.00 91.75 490 ILE A O 1
ATOM 3926 N N . SER A 1 491 ? 26.668 -4.790 -30.454 1.00 91.50 491 SER A N 1
ATOM 3927 C CA . SER A 1 491 ? 27.511 -3.641 -30.072 1.00 91.50 491 SER A CA 1
ATOM 3928 C C . SER A 1 491 ? 26.778 -2.548 -29.286 1.00 91.50 491 SER A C 1
ATOM 3930 O O . SER A 1 491 ? 27.251 -2.161 -28.227 1.00 91.50 491 SER A O 1
ATOM 3932 N N . GLY A 1 492 ? 25.616 -2.084 -29.761 1.00 92.50 492 GLY A N 1
ATOM 3933 C CA . GLY A 1 492 ? 24.872 -1.018 -29.078 1.00 92.50 492 GLY A CA 1
ATOM 3934 C C . GLY A 1 492 ? 24.258 -1.442 -27.738 1.00 92.50 492 GLY A C 1
ATOM 3935 O O . GLY A 1 492 ? 24.132 -0.618 -26.838 1.00 92.50 492 GLY A O 1
ATOM 3936 N N . ASN A 1 493 ? 23.920 -2.726 -27.571 1.00 94.75 493 ASN A N 1
ATOM 3937 C CA . ASN A 1 493 ? 23.443 -3.251 -26.289 1.00 94.75 493 ASN A CA 1
ATOM 3938 C C . ASN A 1 493 ? 24.585 -3.371 -25.277 1.00 94.75 493 ASN A C 1
ATOM 3940 O O . ASN A 1 493 ? 24.412 -2.996 -24.127 1.00 94.75 493 ASN A O 1
ATOM 3944 N N . GLU A 1 494 ? 25.751 -3.870 -25.702 1.00 94.88 494 GLU A N 1
ATOM 3945 C CA . GLU A 1 494 ? 26.928 -3.970 -24.824 1.00 94.88 494 GLU A CA 1
ATOM 3946 C C . GLU A 1 494 ? 27.431 -2.576 -24.402 1.00 94.88 494 GLU A C 1
ATOM 3948 O O . GLU A 1 494 ? 27.851 -2.381 -23.265 1.00 94.88 494 GLU A O 1
ATOM 3953 N N . GLU A 1 495 ? 27.342 -1.585 -25.295 1.00 95.12 495 GLU A N 1
ATOM 3954 C CA . GLU A 1 495 ? 27.680 -0.191 -24.992 1.00 95.12 495 GLU A CA 1
ATOM 3955 C C . GLU A 1 495 ? 26.722 0.418 -23.956 1.00 95.12 495 GLU A C 1
ATOM 3957 O O . GLU A 1 495 ? 27.172 1.034 -22.986 1.00 95.12 495 GLU A O 1
ATOM 3962 N N . ALA A 1 496 ? 25.410 0.193 -24.106 1.00 95.12 496 ALA A N 1
ATOM 3963 C CA . ALA A 1 496 ? 24.424 0.590 -23.103 1.00 95.12 496 ALA A CA 1
ATOM 3964 C C . ALA A 1 496 ? 24.652 -0.134 -21.758 1.00 95.12 496 ALA A C 1
ATOM 3966 O O . ALA A 1 496 ? 24.633 0.517 -20.716 1.00 95.12 496 ALA A O 1
ATOM 3967 N N . ASP A 1 497 ? 24.949 -1.437 -21.762 1.00 95.56 497 ASP A N 1
ATOM 3968 C CA . ASP A 1 497 ? 25.233 -2.217 -20.544 1.00 95.56 497 ASP A CA 1
ATOM 3969 C C . ASP A 1 497 ? 26.479 -1.734 -19.791 1.00 95.56 497 ASP A C 1
ATOM 3971 O O . ASP A 1 497 ? 26.472 -1.577 -18.564 1.00 95.56 497 ASP A O 1
ATOM 3975 N N . GLN A 1 498 ? 27.553 -1.413 -20.510 1.00 95.06 498 GLN A N 1
ATOM 3976 C CA . GLN A 1 498 ? 28.760 -0.879 -19.890 1.00 95.06 498 GLN A CA 1
ATOM 3977 C C . GLN A 1 498 ? 28.533 0.536 -19.333 1.00 95.06 498 GLN A C 1
ATOM 3979 O O . GLN A 1 498 ? 29.018 0.874 -18.243 1.00 95.06 498 GLN A O 1
ATOM 3984 N N . ALA A 1 499 ? 27.784 1.366 -20.059 1.00 95.44 499 ALA A N 1
ATOM 3985 C CA . ALA A 1 499 ? 27.460 2.722 -19.636 1.00 95.44 499 ALA A CA 1
ATOM 3986 C C . ALA A 1 499 ? 26.508 2.743 -18.428 1.00 95.44 499 ALA A C 1
ATOM 3988 O O . ALA A 1 499 ? 26.699 3.545 -17.513 1.00 95.44 499 ALA A O 1
ATOM 3989 N N . SER A 1 500 ? 25.533 1.828 -18.362 1.00 94.56 500 SER A N 1
ATOM 3990 C CA . SER A 1 500 ? 24.585 1.739 -17.243 1.00 94.56 500 SER A CA 1
ATOM 3991 C C . SER A 1 500 ? 25.309 1.396 -15.936 1.00 94.56 500 SER A C 1
ATOM 3993 O O . SER A 1 500 ? 24.985 1.953 -14.891 1.00 94.56 500 SER A O 1
ATOM 3995 N N . LYS A 1 501 ? 26.340 0.538 -15.984 1.00 95.00 501 LYS A N 1
ATOM 3996 C CA . LYS A 1 501 ? 27.151 0.129 -14.817 1.00 95.00 501 LYS A CA 1
ATOM 3997 C C . LYS A 1 501 ? 28.109 1.205 -14.315 1.00 95.00 501 LYS A C 1
ATOM 3999 O O . LYS A 1 501 ? 28.549 1.155 -13.166 1.00 95.00 501 LYS A O 1
ATOM 4004 N N . THR A 1 502 ? 28.480 2.141 -15.184 1.00 93.19 502 THR A N 1
ATOM 4005 C CA . THR A 1 502 ? 29.446 3.212 -14.891 1.00 93.19 502 THR A CA 1
ATOM 4006 C C . THR A 1 502 ? 28.783 4.578 -14.682 1.00 93.19 502 THR A C 1
ATOM 4008 O O . THR A 1 502 ? 29.472 5.566 -14.420 1.00 93.19 502 THR A O 1
ATOM 4011 N N . ALA A 1 503 ? 27.447 4.634 -14.716 1.00 92.19 503 ALA A N 1
ATOM 4012 C CA . ALA A 1 503 ? 26.656 5.853 -14.605 1.00 92.19 503 ALA A CA 1
ATOM 4013 C C . ALA A 1 503 ? 26.920 6.619 -13.292 1.00 92.19 503 ALA A C 1
ATOM 4015 O O . ALA A 1 503 ? 26.596 6.175 -12.190 1.00 92.19 503 ALA A O 1
ATOM 4016 N N . SER A 1 504 ? 27.492 7.817 -13.386 1.00 90.31 504 SER A N 1
ATOM 4017 C CA . SER A 1 504 ? 27.871 8.614 -12.210 1.00 90.31 504 SER A CA 1
ATOM 4018 C C . SER A 1 504 ? 26.907 9.768 -11.920 1.00 90.31 504 SER A C 1
ATOM 4020 O O . SER A 1 504 ? 26.680 10.097 -10.753 1.00 90.31 504 SER A O 1
ATOM 4022 N N . LEU A 1 505 ? 26.320 10.356 -12.965 1.00 88.50 505 LEU A N 1
ATOM 4023 C CA . LEU A 1 505 ? 25.486 11.552 -12.892 1.00 88.50 505 LEU A CA 1
ATOM 4024 C C . LEU A 1 505 ? 24.059 11.219 -12.449 1.00 88.50 505 LEU A C 1
ATOM 4026 O O . LEU A 1 505 ? 23.329 10.558 -13.177 1.00 88.50 505 LEU A O 1
ATOM 4030 N N . MET A 1 506 ? 23.641 11.719 -11.286 1.00 87.69 506 MET A N 1
ATOM 4031 C CA . MET A 1 506 ? 22.258 11.608 -10.810 1.00 87.69 506 MET A CA 1
ATOM 4032 C C . MET A 1 506 ? 21.498 12.900 -11.118 1.00 87.69 506 MET A C 1
ATOM 4034 O O . MET A 1 506 ? 21.727 13.912 -10.457 1.00 87.69 506 MET A O 1
ATOM 4038 N N . LEU A 1 507 ? 20.613 12.864 -12.118 1.00 81.06 507 LEU A N 1
ATOM 4039 C CA . LEU A 1 507 ? 19.753 14.002 -12.473 1.00 81.06 507 LEU A CA 1
ATOM 4040 C C . LEU A 1 507 ? 18.452 14.010 -11.669 1.00 81.06 507 LEU A C 1
ATOM 4042 O O . LEU A 1 507 ? 18.043 15.055 -11.166 1.00 81.06 507 LEU A O 1
ATOM 4046 N N . GLU A 1 508 ? 17.832 12.843 -11.500 1.00 79.19 508 GLU A N 1
ATOM 4047 C CA . GLU A 1 508 ? 16.618 12.692 -10.706 1.00 79.19 508 GLU A CA 1
ATOM 4048 C C . GLU A 1 508 ? 16.857 11.777 -9.497 1.00 79.19 508 GLU A C 1
ATOM 4050 O O . GLU A 1 508 ? 17.464 10.712 -9.600 1.00 79.19 508 GLU A O 1
ATOM 4055 N N . ASN A 1 509 ? 16.356 12.185 -8.328 1.00 86.88 509 ASN A N 1
ATOM 4056 C CA . ASN A 1 509 ? 16.519 11.454 -7.065 1.00 86.88 509 ASN A CA 1
ATOM 4057 C C . ASN A 1 509 ? 15.224 10.743 -6.616 1.00 86.88 509 ASN A C 1
ATOM 4059 O O . ASN A 1 509 ? 14.989 10.561 -5.422 1.00 86.88 509 ASN A O 1
ATOM 4063 N N . PHE A 1 510 ? 14.330 10.410 -7.552 1.00 91.50 510 PHE A N 1
ATOM 4064 C CA . PHE A 1 510 ? 13.050 9.778 -7.225 1.00 91.50 510 PHE A CA 1
ATOM 4065 C C . PHE A 1 510 ? 13.200 8.289 -6.907 1.00 91.50 510 PHE A C 1
ATOM 4067 O O . PHE A 1 510 ? 14.134 7.621 -7.348 1.00 91.50 510 PHE A O 1
ATOM 4074 N N . VAL A 1 511 ? 12.214 7.751 -6.189 1.00 92.56 511 VAL A N 1
ATOM 4075 C CA . VAL A 1 511 ? 12.016 6.308 -6.014 1.00 92.56 511 VAL A CA 1
ATOM 4076 C C . VAL A 1 511 ? 10.547 5.972 -6.278 1.00 92.56 511 VAL A C 1
ATOM 4078 O O . VAL A 1 511 ? 9.669 6.589 -5.667 1.00 92.56 511 VAL A O 1
ATOM 4081 N N . PRO A 1 512 ? 10.220 5.024 -7.171 1.00 91.62 512 PRO A N 1
ATOM 4082 C CA . PRO A 1 512 ? 8.848 4.548 -7.318 1.00 91.62 512 PRO A CA 1
ATOM 4083 C C . PRO A 1 512 ? 8.317 3.926 -6.026 1.00 91.62 512 PRO A C 1
ATOM 4085 O O . PRO A 1 512 ? 9.049 3.255 -5.308 1.00 91.62 512 PRO A O 1
ATOM 4088 N N . LEU A 1 513 ? 7.018 4.077 -5.747 1.00 89.50 513 LEU A N 1
ATOM 4089 C CA . LEU A 1 513 ? 6.405 3.539 -4.522 1.00 89.50 513 LEU A CA 1
ATOM 4090 C C . LEU A 1 513 ? 6.613 2.021 -4.338 1.00 89.50 513 LEU A C 1
ATOM 4092 O O . LEU A 1 513 ? 6.623 1.549 -3.210 1.00 89.50 513 LEU A O 1
ATOM 4096 N N . GLY A 1 514 ? 6.737 1.252 -5.424 1.00 86.81 514 GLY A N 1
ATOM 4097 C CA . GLY A 1 514 ? 7.006 -0.189 -5.341 1.00 86.81 514 GLY A CA 1
ATOM 4098 C C . GLY A 1 514 ? 8.434 -0.537 -4.902 1.00 86.81 514 GLY A C 1
ATOM 4099 O O . GLY A 1 514 ? 8.653 -1.634 -4.394 1.00 86.81 514 GLY A O 1
ATOM 4100 N N . ASP A 1 515 ? 9.369 0.395 -5.089 1.00 88.94 515 ASP A N 1
ATOM 4101 C CA . ASP A 1 515 ? 10.791 0.247 -4.770 1.00 88.94 515 ASP A CA 1
ATOM 4102 C C . ASP A 1 515 ? 11.159 0.845 -3.398 1.00 88.94 515 ASP A C 1
ATOM 4104 O O . ASP A 1 515 ? 12.164 0.445 -2.807 1.00 88.94 515 ASP A O 1
ATOM 4108 N N . ALA A 1 516 ? 10.365 1.810 -2.916 1.00 83.50 516 ALA A N 1
ATOM 4109 C CA . ALA A 1 516 ? 10.503 2.470 -1.613 1.00 83.50 516 ALA A CA 1
ATOM 4110 C C . ALA A 1 516 ? 9.993 1.594 -0.460 1.00 83.50 516 ALA A C 1
ATOM 4112 O O . ALA A 1 516 ? 10.693 1.534 0.580 1.00 83.50 516 ALA A O 1
#

InterPro domains:
  IPR000477 Reverse transcriptase domain [PF00078] (2-167)
  IPR000477 Reverse transcriptase domain [PS50878] (1-168)
  IPR002156 Ribonuclease H domain [PF00075] (383-503)
  IPR002156 Ribonuclease H domain [PS50879] (378-505)
  IPR012337 Ribonuclease H-like superfamily [SSF53098] (372-504)
  IPR036397 Ribonuclease H superfamily [G3DSA:3.30.420.10] (373-499)
  IPR043502 DNA/RNA polymerase superfamily [SSF56672] (40-459)

Organism: Araneus ventricosus (NCBI:txid182803)

pLDDT: mean 89.08, std 7.5, range [58.94, 97.75]

Secondary structure (DSSP, 8-state):
--STTTT--HHHHHHHHHHHT--THHHHHHHHHHSSEEE--EETTEE---EEE-SS--TT-HHHHHHHHHHHHTTGGGPPTT-EEEEETTEEEEE---S-HHHHHHHHHHHHHHHHHHHHHHT----TTT--B-------S-------EETTEEPPB-SEEEETTEEEETT---HHHHHHHHHHHHHHHHHHHHH--SSS---HHHHHHHHIIIIIHHHHTTHHHHTTS-HHHHHHHHHHHHHHHHHHHT--TTS-HHHHHHHHT---HHHHHHHHHHHHHHHHHT-TTSTTHHHHHS-TTHHHHHH-TTSPPPHHHHHHHHHHHTT-----EEPPPPPPPTTS-----EE-TTTTS-TTTS-HHHHHHHHHHHHHHTTTEEEEEEEEEEETTEEEEEEEETTE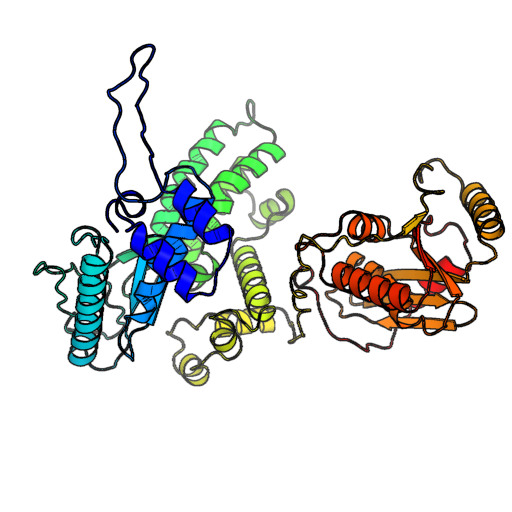EEEEEEPTT--HHHHHHHHHHHHHHT---TT-EEEEEES-HHHHHHHHT--TTS-HHHHHHHHHHHHHHHTT-EEEEEE--TTS--HHHHHHHHHHHH--------EETTT-

Radius of gyration: 29.78 Å; chains: 1; bounding box: 74×63×82 Å